Protein AF-A0A6P1MIA8-F1 (afdb_monomer)

Mean predicted aligned error: 18.11 Å

Organism: NCBI:txid2697030

pLDDT: mean 72.52, std 27.14, range [25.08, 98.75]

Sequence (421 aa):
MLFRGTVTGTGDYVGGIVGAGYTVSSTPIGVAVENCYSTAVISGGNYVGGIIGCEKKDSLASDRLLPTIKNCYWNGASISSNGSYIGGIAGYYKAVFNCYILKNNYYKSSDESLKGIGGIGKNYDSSFNAEEAFKLKPAEAFENGEVAYLLDGGQGSHSNIWTTGDKYPVFGKPSIYISEGKVKGSGTITLSDGKREDKAVYNPVGTTITVNAVPAKVEGSKEPGKTTENTLESIIVTYAKGGTEDITVSKTFKSTGNDVVTATFKTDEKPIEPEPKPEPKPSDNNPGKHHSGGGSGNGNGNGTGNGNGDGNGTGTGTGDGTGTGNGIGKGSGTQGTVDGLGDGKGTAAGTTSGGRSNEGRKEATNAEDVYASISHEEVPQSQVLVGNEAKKTSEDSLENKNSGDWKKADMKEEAMAIQRK

Foldseek 3Di:
DEAEEEAEEAEAQAEQAESEFDQDQPDQAADADALYEYQYAYEYAAQYEPGTSEYNHQDHDPDYHAAEDALYEYNYPYYYYPYQQYAHGTREYAEAEPPYHQALYEYEDPDPVHFNTSYYHPHYDPPDDRCRSYPYDYQCCFQQCVSQCSSQPNVHHGPQQWDHDNRGIDGHDDGKAKEAEAEADAWDKWKDLPPDIGRMGTGHAFGKIAMDIGGDDDDADPDPFKGKDKDWDWKKKAAPVGDIDTCRPVRIDGHHHHMYIYIYIDIDIDTDDPDDDPDPPPDDDDDDDDDDDPDADEDEDEDEDEDEYEYEYEYEYEYEYDYDYEYEYEYEYADDDDPYDYDYDYDDDDDDDDDDDDDDDDDDDDDDDDDDDDDDDDDDDDDDPDDDDDDDDDDDDDDDDDDDDDDDDDDDDDDDDDDDD

Solvent-accessible surface area (backbone atoms only — not comparable to full-atom values): 25186 Å² total; per-residue (Å²): 88,79,38,77,54,77,46,80,39,91,44,64,35,24,27,47,76,36,32,57,41,51,83,55,82,87,59,56,60,43,47,73,49,59,61,28,38,14,45,28,35,36,36,20,26,30,24,26,11,29,36,32,0,28,38,55,45,73,73,86,54,98,83,51,56,55,41,26,44,28,33,28,38,16,61,30,89,49,77,47,60,86,43,82,23,46,12,37,36,26,0,30,30,37,32,44,56,88,78,43,44,59,32,56,23,42,20,43,71,93,54,86,82,63,35,29,52,26,43,70,40,92,56,50,41,88,84,66,52,61,65,71,21,22,28,81,44,60,70,62,38,30,43,50,16,50,48,12,18,47,51,19,34,51,96,56,75,66,71,64,45,23,8,62,43,98,63,31,55,36,81,40,76,61,40,33,27,41,42,38,54,43,73,42,68,53,54,48,58,37,30,25,69,87,83,54,75,32,44,57,39,50,38,45,60,62,41,60,35,41,52,51,73,48,48,40,84,64,76,77,59,96,51,93,66,49,42,61,45,44,40,76,71,42,28,39,37,40,41,55,86,60,63,72,47,81,27,64,82,73,32,48,49,65,40,76,34,60,24,38,36,38,38,33,31,45,78,47,82,43,73,58,76,76,75,80,75,77,74,82,72,80,84,79,84,79,89,80,92,74,76,94,72,92,74,84,63,75,61,73,61,75,59,75,58,74,58,57,48,49,47,52,45,53,45,51,45,49,45,50,47,56,54,63,63,62,48,57,51,55,47,62,51,93,66,74,87,83,75,63,86,56,84,56,81,72,89,88,88,91,86,91,83,88,82,88,84,84,89,83,88,81,84,89,78,89,80,83,87,86,90,77,88,80,82,91,76,93,71,86,91,77,80,88,82,79,82,78,82,86,76,87,79,79,91,81,91,78,91,76,91,77,90,76,91,78,77,95,75,87,92,77,89,90,90,84,86,92,82,88,132

Radius of gyration: 39.3 Å; Cα contacts (8 Å, |Δi|>4): 902; chains: 1; bounding box: 64×75×136 Å

Secondary structure (DSSP, 8-state):
-EE-SEEE-SSS-EESSEEES--STT--PPPEEEEEEE--EEEESSSEESSEEEE---S--TTS---EEEEEEE--S-EEESSS-EESSEEEEEEE-TT-EEESEEE--S-TT--SBS-EEEEE-TT--HHHHEEE--HHHHHSSHHHHHHHTTTS---S-EEE-SSSEEE-SSPEEEEEEEEESSEEEEEE-SS-EESEEEEETTPEEEEEEEEPP----SSTTEEEEEEEEEEEEE-TTS-EEE-TTT-EEE--SSEEEEEEEEEEEEEPPPPPPPPPPP---S-------------------------------B-----------B---SS----S---------------------------------------------------------------------------------

Structure (mmCIF, N/CA/C/O backbone):
data_AF-A0A6P1MIA8-F1
#
_entry.id   AF-A0A6P1MIA8-F1
#
loop_
_atom_site.group_PDB
_atom_site.id
_atom_site.type_symbol
_atom_site.label_atom_id
_atom_site.label_alt_id
_atom_site.label_comp_id
_atom_site.label_asym_id
_atom_site.label_entity_id
_atom_site.label_seq_id
_atom_site.pdbx_PDB_ins_code
_atom_site.Cartn_x
_atom_site.Cartn_y
_atom_site.Cartn_z
_atom_site.occupancy
_atom_site.B_iso_or_equiv
_atom_site.auth_seq_id
_atom_site.auth_comp_id
_atom_site.auth_asym_id
_atom_site.auth_atom_id
_atom_site.pdbx_PDB_model_num
ATOM 1 N N . MET A 1 1 ? -1.543 -4.322 -16.488 1.00 80.19 1 MET A N 1
ATOM 2 C CA . MET A 1 1 ? -0.798 -5.526 -16.944 1.00 80.19 1 MET A CA 1
ATOM 3 C C . MET A 1 1 ? -0.181 -6.229 -15.744 1.00 80.19 1 MET A C 1
ATOM 5 O O . MET A 1 1 ? 0.086 -5.574 -14.745 1.00 80.19 1 MET A O 1
ATOM 9 N N . LEU A 1 2 ? 0.045 -7.537 -15.842 1.00 91.19 2 LEU A N 1
ATOM 10 C CA . LEU A 1 2 ? 0.711 -8.354 -14.826 1.00 91.19 2 LEU A CA 1
ATOM 11 C C . LEU A 1 2 ? 1.867 -9.109 -15.486 1.00 91.19 2 LEU A C 1
ATOM 13 O O . LEU A 1 2 ? 1.657 -9.695 -16.545 1.00 91.19 2 LEU A O 1
ATOM 17 N N . PHE A 1 3 ? 3.036 -9.156 -14.845 1.00 94.06 3 PHE A N 1
ATOM 18 C CA . PHE A 1 3 ? 4.109 -10.082 -15.220 1.00 94.06 3 PHE A CA 1
ATOM 19 C C . PHE A 1 3 ? 4.645 -10.873 -14.016 1.00 94.06 3 PHE A C 1
ATOM 21 O O . PHE A 1 3 ? 4.858 -10.332 -12.927 1.00 94.06 3 PHE A O 1
ATOM 28 N N . ARG A 1 4 ? 4.861 -12.177 -14.218 1.00 91.00 4 ARG A N 1
ATOM 29 C CA . ARG A 1 4 ? 5.422 -13.119 -13.237 1.00 91.00 4 ARG A CA 1
ATOM 30 C C . ARG A 1 4 ? 6.503 -13.936 -13.942 1.00 91.00 4 ARG A C 1
ATOM 32 O O . ARG A 1 4 ? 6.309 -14.316 -15.092 1.00 91.00 4 ARG A O 1
ATOM 39 N N . GLY A 1 5 ? 7.610 -14.222 -13.261 1.00 92.69 5 GLY A N 1
ATOM 40 C CA . GLY A 1 5 ? 8.715 -15.011 -13.813 1.00 92.69 5 GLY A CA 1
ATOM 41 C C . GLY A 1 5 ? 10.062 -14.318 -13.650 1.00 92.69 5 GLY A C 1
ATOM 42 O O . GLY A 1 5 ? 10.305 -13.656 -12.642 1.00 92.69 5 GLY A O 1
ATOM 43 N N . THR A 1 6 ? 10.928 -14.462 -14.648 1.00 96.81 6 THR A N 1
ATOM 44 C CA . THR A 1 6 ? 12.265 -13.862 -14.661 1.00 96.81 6 THR A CA 1
ATOM 45 C C . THR A 1 6 ? 12.411 -12.956 -15.875 1.00 96.81 6 THR A C 1
ATOM 47 O O . THR A 1 6 ? 12.030 -13.339 -16.979 1.00 96.81 6 THR A O 1
ATOM 50 N N . VAL A 1 7 ? 12.975 -11.766 -15.674 1.00 97.31 7 VAL A N 1
ATOM 51 C CA . VAL A 1 7 ? 13.394 -10.864 -16.752 1.00 97.31 7 VAL A CA 1
ATOM 52 C C . VAL A 1 7 ? 14.911 -10.732 -16.698 1.00 97.31 7 VAL A C 1
ATOM 54 O O . VAL A 1 7 ? 15.463 -10.264 -15.702 1.00 97.31 7 VAL A O 1
ATOM 57 N N . THR A 1 8 ? 15.586 -11.133 -17.772 1.00 95.44 8 THR A N 1
ATOM 58 C CA . THR A 1 8 ? 17.044 -11.028 -17.898 1.00 95.44 8 THR A CA 1
ATOM 59 C C . THR A 1 8 ? 17.385 -10.253 -19.157 1.00 95.44 8 THR A C 1
ATOM 61 O O . THR A 1 8 ? 17.075 -10.690 -20.263 1.00 95.44 8 THR A O 1
ATOM 64 N N . GLY A 1 9 ? 18.034 -9.105 -18.983 1.00 92.94 9 GLY A N 1
ATOM 65 C CA . GLY A 1 9 ? 18.672 -8.362 -20.063 1.00 92.94 9 GLY A CA 1
ATOM 66 C C . GLY A 1 9 ? 20.186 -8.379 -19.890 1.00 92.94 9 GLY A C 1
ATOM 67 O O . GLY A 1 9 ? 20.693 -8.201 -18.789 1.00 92.94 9 GLY A O 1
ATOM 68 N N . THR A 1 10 ? 20.928 -8.581 -20.975 1.00 91.12 10 THR A N 1
ATOM 69 C CA . THR A 1 10 ? 22.399 -8.477 -20.959 1.00 91.12 10 THR A CA 1
ATOM 70 C C . THR A 1 10 ? 22.887 -7.032 -21.074 1.00 91.12 10 THR A C 1
ATOM 72 O O . THR A 1 10 ? 24.040 -6.745 -20.760 1.00 91.12 10 THR A O 1
ATOM 75 N N . GLY A 1 11 ? 22.016 -6.125 -21.523 1.00 92.31 11 GLY A N 1
ATOM 76 C CA . GLY A 1 11 ? 22.292 -4.704 -21.687 1.00 92.31 11 GLY A CA 1
ATOM 77 C C . GLY A 1 11 ? 21.474 -3.820 -20.750 1.00 92.31 11 GLY A C 1
ATOM 78 O O . GLY A 1 11 ? 20.902 -4.265 -19.756 1.00 92.31 11 GLY A O 1
ATOM 79 N N . ASP A 1 12 ? 21.434 -2.542 -21.097 1.00 94.69 12 ASP A N 1
ATOM 80 C CA . ASP A 1 12 ? 20.707 -1.513 -20.363 1.00 94.69 12 ASP A CA 1
ATOM 81 C C . ASP A 1 12 ? 19.186 -1.577 -20.590 1.00 94.69 12 ASP A C 1
ATOM 83 O O . ASP A 1 12 ? 18.716 -2.177 -21.557 1.00 94.69 12 ASP A O 1
ATOM 87 N N . TYR A 1 13 ? 18.431 -0.857 -19.753 1.00 94.56 13 TYR A N 1
ATOM 88 C CA . TYR A 1 13 ? 16.989 -0.612 -19.908 1.00 94.56 13 TYR A CA 1
ATOM 89 C C . TYR A 1 13 ? 16.124 -1.852 -19.684 1.00 94.56 13 TYR A C 1
ATOM 91 O O . TYR A 1 13 ? 15.354 -2.278 -20.549 1.00 94.56 13 TYR A O 1
ATOM 99 N N . VAL A 1 14 ? 16.235 -2.430 -18.491 1.00 96.94 14 VAL A N 1
ATOM 100 C CA . VAL A 1 14 ? 15.477 -3.626 -18.117 1.00 96.94 14 VAL A CA 1
ATOM 101 C C . VAL A 1 14 ? 14.373 -3.246 -17.141 1.00 96.94 14 VAL A C 1
ATOM 103 O O . VAL A 1 14 ? 14.636 -2.700 -16.073 1.00 96.94 14 VAL A O 1
ATOM 106 N N . GLY A 1 15 ? 13.127 -3.547 -17.495 1.00 97.00 15 GLY A N 1
ATOM 107 C CA . GLY A 1 15 ? 11.977 -3.337 -16.626 1.00 97.00 15 GLY A CA 1
ATOM 108 C C . GLY A 1 15 ? 11.093 -4.567 -16.568 1.00 97.00 15 GLY A C 1
ATOM 109 O O . GLY A 1 15 ? 10.954 -5.276 -17.562 1.00 97.00 15 GLY A O 1
ATOM 110 N N . GLY A 1 16 ? 10.473 -4.809 -15.414 1.00 97.31 16 GLY A N 1
ATOM 111 C CA . GLY A 1 16 ? 9.566 -5.947 -15.243 1.00 97.31 16 GLY A CA 1
ATOM 112 C C . GLY A 1 16 ? 8.325 -5.905 -16.143 1.00 97.31 16 GLY A C 1
ATOM 113 O O . GLY A 1 16 ? 7.737 -6.949 -16.397 1.00 97.31 16 GLY A O 1
ATOM 114 N N . ILE A 1 17 ? 7.930 -4.716 -16.617 1.00 96.94 17 ILE A N 1
ATOM 115 C CA . ILE A 1 17 ? 6.811 -4.511 -17.551 1.00 96.94 17 ILE A CA 1
ATOM 116 C C . ILE A 1 17 ? 7.281 -3.783 -18.815 1.00 96.94 17 ILE A C 1
ATOM 118 O O . ILE A 1 17 ? 6.943 -4.192 -19.922 1.00 96.94 17 ILE A O 1
ATOM 122 N N . VAL A 1 18 ? 8.062 -2.708 -18.665 1.00 95.19 18 VAL A N 1
ATOM 123 C CA . VAL A 1 18 ? 8.555 -1.888 -19.783 1.00 95.19 18 VAL A CA 1
ATOM 124 C C . VAL A 1 18 ? 10.070 -1.723 -19.684 1.00 95.19 18 VAL A C 1
ATOM 126 O O . VAL A 1 18 ? 10.563 -1.180 -18.704 1.00 95.19 18 VAL A O 1
ATOM 129 N N . GLY A 1 19 ? 10.825 -2.125 -20.710 1.00 93.62 19 GLY A N 1
ATOM 130 C CA . GLY A 1 19 ? 12.283 -1.935 -20.737 1.00 93.62 19 GLY A CA 1
ATOM 131 C C . GLY A 1 19 ? 12.688 -0.456 -20.730 1.00 93.62 19 GLY A C 1
ATOM 132 O O . GLY A 1 19 ? 13.268 0.046 -19.769 1.00 93.62 19 GLY A O 1
ATOM 133 N N . ALA A 1 20 ? 12.304 0.278 -21.771 1.00 88.81 20 ALA A N 1
ATOM 134 C CA . ALA A 1 20 ? 12.449 1.727 -21.829 1.00 88.81 20 ALA A CA 1
ATOM 135 C C . ALA A 1 20 ? 11.240 2.380 -22.491 1.00 88.81 20 ALA A C 1
ATOM 137 O O . ALA A 1 20 ? 10.577 1.787 -23.342 1.00 88.81 20 ALA A O 1
ATOM 138 N N . GLY A 1 21 ? 11.010 3.635 -22.121 1.00 80.06 21 GLY A N 1
ATOM 139 C CA . GLY A 1 21 ? 10.284 4.572 -22.951 1.00 80.06 21 GLY A CA 1
ATOM 140 C C . GLY A 1 21 ? 11.072 5.014 -24.168 1.00 80.06 21 GLY A C 1
ATOM 141 O O . GLY A 1 21 ? 12.052 4.390 -24.582 1.00 80.06 21 GLY A O 1
ATOM 142 N N . TYR A 1 22 ? 10.624 6.104 -24.774 1.00 73.81 22 TYR A N 1
ATOM 143 C CA . TYR A 1 22 ? 11.246 6.582 -25.994 1.00 73.81 22 TYR A CA 1
ATOM 144 C C . TYR A 1 22 ? 12.661 7.088 -25.709 1.00 73.81 22 TYR A C 1
ATOM 146 O O . TYR A 1 22 ? 12.906 7.915 -24.832 1.00 73.81 22 TYR A O 1
ATOM 154 N N . THR A 1 23 ? 13.618 6.582 -26.481 1.00 65.25 23 THR A N 1
ATOM 155 C CA . THR A 1 23 ? 15.038 6.931 -26.352 1.00 65.25 23 THR A CA 1
ATOM 156 C C . THR A 1 23 ? 15.446 8.114 -27.231 1.00 65.25 23 THR A C 1
ATOM 158 O O . THR A 1 23 ? 16.586 8.569 -27.144 1.00 65.25 23 THR A O 1
ATOM 161 N N . VAL A 1 24 ? 14.519 8.636 -28.045 1.00 63.38 24 VAL A N 1
ATOM 162 C CA . VAL A 1 24 ? 14.724 9.759 -28.971 1.00 63.38 24 VAL A CA 1
ATOM 163 C C . VAL A 1 24 ? 13.907 10.989 -28.554 1.00 63.38 24 VAL A C 1
ATOM 165 O O . VAL A 1 24 ? 12.696 10.914 -28.335 1.00 63.38 24 VAL A O 1
ATOM 168 N N . SER A 1 25 ? 14.571 12.145 -28.479 1.00 60.72 25 SER A N 1
ATOM 169 C CA . SER A 1 25 ? 14.022 13.414 -27.968 1.00 60.72 25 SER A CA 1
ATOM 170 C C . SER A 1 25 ? 12.975 14.078 -28.872 1.00 60.72 25 SER A C 1
ATOM 172 O O . SER A 1 25 ? 12.287 14.997 -28.435 1.00 60.72 25 SER A O 1
ATOM 174 N N . SER A 1 26 ? 12.835 13.627 -30.122 1.00 59.78 26 SER A N 1
ATOM 175 C CA . SER A 1 26 ? 11.882 14.168 -31.102 1.00 59.78 26 SER A CA 1
ATOM 176 C C . SER A 1 26 ? 10.481 13.561 -31.003 1.00 59.78 26 SER A C 1
ATOM 178 O O . SER A 1 26 ? 9.565 14.015 -31.692 1.00 59.78 26 SER A O 1
ATOM 180 N N . THR A 1 27 ? 10.292 12.532 -30.168 1.00 59.19 27 THR A N 1
ATOM 181 C CA . THR A 1 27 ? 8.993 11.867 -30.048 1.00 59.19 27 THR A CA 1
ATOM 182 C C . THR A 1 27 ? 8.108 12.551 -29.010 1.00 59.19 27 THR A C 1
ATOM 184 O O . THR A 1 27 ? 8.520 12.843 -27.885 1.00 59.19 27 THR A O 1
ATOM 187 N N . PRO A 1 28 ? 6.851 12.821 -29.365 1.00 55.75 28 PRO A N 1
ATOM 188 C CA . PRO A 1 28 ? 5.983 13.620 -28.521 1.00 55.75 28 PRO A CA 1
ATOM 189 C C . PRO A 1 28 ? 5.318 12.819 -27.389 1.00 55.75 28 PRO A C 1
ATOM 191 O O . PRO A 1 28 ? 4.746 13.418 -26.484 1.00 55.75 28 PRO A O 1
ATOM 194 N N . ILE A 1 29 ? 5.402 11.487 -27.402 1.00 65.44 29 ILE A N 1
ATOM 195 C CA . ILE A 1 29 ? 4.647 10.585 -26.518 1.00 65.44 29 ILE A CA 1
ATOM 196 C C . ILE A 1 29 ? 5.554 10.071 -25.392 1.00 65.44 29 ILE A C 1
ATOM 198 O O . ILE A 1 29 ? 6.645 9.584 -25.654 1.00 65.44 29 ILE A O 1
ATOM 202 N N . GLY A 1 30 ? 5.118 10.202 -24.139 1.00 73.25 30 GLY A N 1
ATOM 203 C CA . GLY A 1 30 ? 5.711 9.522 -22.984 1.00 73.25 30 GLY A CA 1
ATOM 204 C C . GLY A 1 30 ? 5.122 8.128 -22.758 1.00 73.25 30 GLY A C 1
ATOM 205 O O . GLY A 1 30 ? 4.060 7.805 -23.292 1.00 73.25 30 GLY A O 1
ATOM 206 N N . VAL A 1 31 ? 5.786 7.296 -21.951 1.00 83.75 31 VAL A N 1
ATOM 207 C CA . VAL A 1 31 ? 5.221 5.998 -21.542 1.00 83.75 31 VAL A CA 1
ATOM 208 C C . VAL A 1 31 ? 4.153 6.185 -20.472 1.00 83.75 31 VAL A C 1
ATOM 210 O O . VAL A 1 31 ? 4.385 6.869 -19.479 1.00 83.75 31 VAL A O 1
ATOM 213 N N . ALA A 1 32 ? 3.012 5.517 -20.639 1.00 89.50 32 ALA A N 1
ATOM 214 C CA . ALA A 1 32 ? 2.008 5.363 -19.594 1.00 89.50 32 ALA A CA 1
ATOM 215 C C . ALA A 1 32 ? 1.976 3.907 -19.105 1.00 89.50 32 ALA A C 1
ATOM 217 O O . ALA A 1 32 ? 1.647 2.995 -19.863 1.00 89.50 32 ALA A O 1
ATOM 218 N N . VAL A 1 33 ? 2.307 3.698 -17.831 1.00 94.00 33 VAL A N 1
ATOM 219 C CA . VAL A 1 33 ? 2.147 2.431 -17.113 1.00 94.00 33 VAL A CA 1
ATOM 220 C C . VAL A 1 33 ? 1.201 2.671 -15.944 1.00 94.00 33 VAL A C 1
ATOM 222 O O . VAL A 1 33 ? 1.540 3.340 -14.970 1.00 94.00 33 VAL A O 1
ATOM 225 N N . GLU A 1 34 ? -0.014 2.149 -16.051 1.00 96.19 34 GLU A N 1
ATOM 226 C CA . GLU A 1 34 ? -1.057 2.358 -15.050 1.00 96.19 34 GLU A CA 1
ATOM 227 C C . GLU A 1 34 ? -1.652 1.030 -14.620 1.00 96.19 34 GLU A C 1
ATOM 229 O O . GLU A 1 34 ? -1.878 0.159 -15.463 1.00 96.19 34 GLU A O 1
ATOM 234 N N . ASN A 1 35 ? -1.940 0.888 -13.326 1.00 97.25 35 ASN A N 1
ATOM 235 C CA . ASN A 1 35 ? -2.579 -0.308 -12.778 1.00 97.25 35 ASN A CA 1
ATOM 236 C C . ASN A 1 35 ? -1.844 -1.583 -13.232 1.00 97.25 35 ASN A C 1
ATOM 238 O O . ASN A 1 35 ? -2.410 -2.472 -13.877 1.00 97.25 35 ASN A O 1
ATOM 242 N N . CYS A 1 36 ? -0.531 -1.617 -13.004 1.00 97.62 36 CYS A N 1
ATOM 243 C CA . CYS A 1 36 ? 0.328 -2.719 -13.419 1.00 97.62 36 CYS A CA 1
ATOM 244 C C . CYS A 1 36 ? 1.139 -3.252 -12.251 1.00 97.62 36 CYS A C 1
ATOM 246 O O . CYS A 1 36 ? 1.505 -2.510 -11.347 1.00 97.62 36 CYS A O 1
ATOM 248 N N . TYR A 1 37 ? 1.488 -4.531 -12.293 1.00 98.00 37 TYR A N 1
ATOM 249 C CA . TYR A 1 37 ? 2.412 -5.064 -11.309 1.00 98.00 37 TYR A CA 1
ATOM 250 C C . TYR A 1 37 ? 3.313 -6.150 -11.856 1.00 98.00 37 TYR A C 1
ATOM 252 O O . TYR A 1 37 ? 2.960 -6.876 -12.787 1.00 98.00 37 TYR A O 1
ATOM 260 N N . SER A 1 38 ? 4.486 -6.254 -11.244 1.00 97.56 38 SER A N 1
ATOM 261 C CA . SER A 1 38 ? 5.465 -7.288 -11.536 1.00 97.56 38 SER A CA 1
ATOM 262 C C . SER A 1 38 ? 5.869 -7.990 -10.247 1.00 97.56 38 SER A C 1
ATOM 264 O O . SER A 1 38 ? 6.174 -7.355 -9.237 1.00 97.56 38 SER A O 1
ATOM 266 N N . THR A 1 39 ? 5.895 -9.317 -10.277 1.00 95.44 39 THR A N 1
ATOM 267 C CA . THR A 1 39 ? 6.503 -10.131 -9.212 1.00 95.44 39 THR A CA 1
ATOM 268 C C . THR A 1 39 ? 7.793 -10.786 -9.692 1.00 95.44 39 THR A C 1
ATOM 270 O O . THR A 1 39 ? 8.208 -11.807 -9.145 1.00 95.44 39 THR A O 1
ATOM 273 N N . ALA A 1 40 ? 8.383 -10.275 -10.772 1.00 96.31 40 ALA A N 1
ATOM 274 C CA . ALA A 1 40 ? 9.510 -10.929 -11.405 1.00 96.31 40 ALA A CA 1
ATOM 275 C C . ALA A 1 40 ? 10.816 -10.757 -10.636 1.00 96.31 40 ALA A C 1
ATOM 277 O O . ALA A 1 40 ? 11.050 -9.725 -10.003 1.00 96.31 40 ALA A O 1
ATOM 278 N N . VAL A 1 41 ? 11.678 -11.763 -10.770 1.00 96.75 41 VAL A N 1
ATOM 279 C CA . VAL A 1 41 ? 13.116 -11.628 -10.529 1.00 96.75 41 VAL A CA 1
ATOM 280 C C . VAL A 1 41 ? 13.724 -10.931 -11.739 1.00 96.75 41 VAL A C 1
ATOM 282 O O . VAL A 1 41 ? 13.498 -11.361 -12.871 1.00 96.75 41 VAL A O 1
ATOM 285 N N . ILE A 1 42 ? 14.454 -9.842 -11.522 1.00 97.94 42 ILE A N 1
ATOM 286 C CA . ILE A 1 42 ? 14.908 -8.967 -12.607 1.00 97.94 42 ILE A CA 1
ATOM 287 C C . ILE A 1 42 ? 16.429 -8.833 -12.559 1.00 97.94 42 ILE A C 1
ATOM 289 O O . ILE A 1 42 ? 17.000 -8.588 -11.503 1.00 97.94 42 ILE A O 1
ATOM 293 N N . SER A 1 43 ? 17.081 -8.969 -13.713 1.00 97.25 43 SER A N 1
ATOM 294 C CA . SER A 1 43 ? 18.525 -8.765 -13.873 1.00 97.25 43 SER A CA 1
ATOM 295 C C . SER A 1 43 ? 18.829 -7.979 -15.149 1.00 97.25 43 SER A C 1
ATOM 297 O O . SER A 1 43 ? 18.221 -8.236 -16.191 1.00 97.25 43 SER A O 1
ATOM 299 N N . GLY A 1 44 ? 19.747 -7.012 -15.074 1.00 97.31 44 GLY A N 1
ATOM 300 C CA . GLY A 1 44 ? 20.097 -6.141 -16.201 1.00 97.31 44 GLY A CA 1
ATOM 301 C C . GLY A 1 44 ? 21.490 -5.512 -16.112 1.00 97.31 44 GLY A C 1
ATOM 302 O O . GLY A 1 44 ? 22.186 -5.661 -15.112 1.00 97.31 44 GLY A O 1
ATOM 303 N N . GLY A 1 45 ? 21.892 -4.791 -17.161 1.00 97.25 45 GLY A N 1
ATOM 304 C CA . GLY A 1 45 ? 23.137 -4.018 -17.217 1.00 97.25 45 GLY A CA 1
ATOM 305 C C . GLY A 1 45 ? 23.078 -2.768 -16.339 1.00 97.25 45 GLY A C 1
ATOM 306 O O . GLY A 1 45 ? 23.597 -2.779 -15.231 1.00 97.25 45 GLY A O 1
ATOM 307 N N . ASN A 1 46 ? 22.450 -1.698 -16.828 1.00 95.19 46 ASN A N 1
ATOM 308 C CA . ASN A 1 46 ? 22.157 -0.460 -16.099 1.00 95.19 46 ASN A CA 1
ATOM 309 C C . ASN A 1 46 ? 20.721 0.012 -16.406 1.00 95.19 46 ASN A C 1
ATOM 311 O O . ASN A 1 46 ? 20.098 -0.450 -17.363 1.00 95.19 46 ASN A O 1
ATOM 315 N N . TYR A 1 47 ? 20.191 0.957 -15.625 1.00 96.69 47 TYR A N 1
ATOM 316 C CA . TYR A 1 47 ? 18.815 1.454 -15.768 1.00 96.69 47 TYR A CA 1
ATOM 317 C C . TY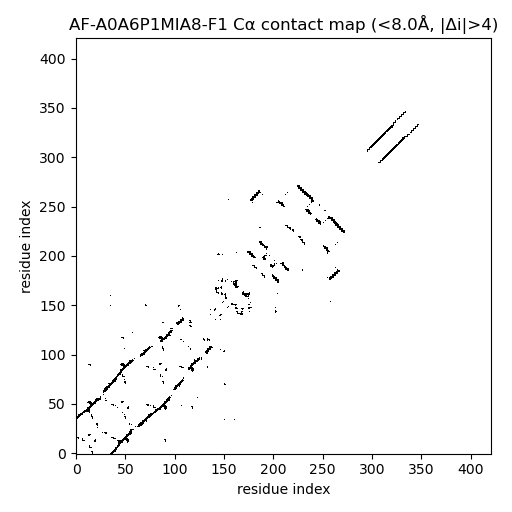R A 1 47 ? 17.779 0.329 -15.620 1.00 96.69 47 TYR A C 1
ATOM 319 O O . TYR A 1 47 ? 17.042 -0.002 -16.554 1.00 96.69 47 TYR A O 1
ATOM 327 N N . VAL A 1 48 ? 17.771 -0.289 -14.438 1.00 98.06 48 VAL A N 1
ATOM 328 C CA . VAL A 1 48 ? 16.975 -1.482 -14.133 1.00 98.06 48 VAL A CA 1
ATOM 329 C C . VAL A 1 48 ? 15.876 -1.146 -13.131 1.00 98.06 48 VAL A C 1
ATOM 331 O O . VAL A 1 48 ? 16.155 -0.599 -12.065 1.00 98.06 48 VAL A O 1
ATOM 334 N N . GLY A 1 49 ? 14.623 -1.458 -13.468 1.00 97.88 49 GLY A N 1
ATOM 335 C CA . GLY A 1 49 ? 13.466 -1.135 -12.636 1.00 97.88 49 GLY A CA 1
ATOM 336 C C . GLY A 1 49 ? 12.482 -2.284 -12.454 1.00 97.88 49 GLY A C 1
ATOM 337 O O . GLY A 1 49 ? 12.260 -3.084 -13.361 1.00 97.88 49 GLY A O 1
ATOM 338 N N . GLY A 1 50 ? 11.825 -2.342 -11.295 1.00 98.12 50 GLY A N 1
ATOM 339 C CA . GLY A 1 50 ? 10.789 -3.348 -11.029 1.00 98.12 50 GLY A CA 1
ATOM 340 C C . GLY A 1 50 ? 9.612 -3.307 -12.013 1.00 98.12 50 GLY A C 1
ATOM 341 O O . GLY A 1 50 ? 9.023 -4.341 -12.330 1.00 98.12 50 GLY A O 1
ATOM 342 N N . ILE A 1 51 ? 9.302 -2.118 -12.543 1.00 98.25 51 ILE A N 1
ATOM 343 C CA . ILE A 1 51 ? 8.222 -1.877 -13.506 1.00 98.25 51 ILE A CA 1
ATOM 344 C C . ILE A 1 51 ? 8.773 -1.328 -14.819 1.00 98.25 51 ILE A C 1
ATOM 346 O O . ILE A 1 51 ? 8.527 -1.922 -15.870 1.00 98.25 51 ILE A O 1
ATOM 350 N N . ILE A 1 52 ? 9.530 -0.229 -14.760 1.00 96.75 52 ILE A N 1
ATOM 351 C CA . ILE A 1 52 ? 10.111 0.431 -15.934 1.00 96.75 52 ILE A CA 1
ATOM 352 C C . ILE A 1 52 ? 11.629 0.563 -15.804 1.00 96.75 52 ILE A C 1
ATOM 354 O O . ILE A 1 52 ? 12.116 1.061 -14.794 1.00 96.75 52 ILE A O 1
ATOM 358 N N . GLY A 1 53 ? 12.397 0.171 -16.819 1.00 96.31 53 GLY A N 1
ATOM 359 C CA . GLY A 1 53 ? 13.851 0.360 -16.792 1.00 96.31 53 GLY A CA 1
ATOM 360 C C . GLY A 1 53 ? 14.234 1.834 -16.915 1.00 96.31 53 GLY A C 1
ATOM 361 O O . GLY A 1 53 ? 14.897 2.387 -16.038 1.00 96.31 53 GLY A O 1
ATOM 362 N N . CYS A 1 54 ? 13.777 2.523 -17.965 1.00 91.88 54 CYS A N 1
ATOM 363 C CA . CYS A 1 54 ? 14.135 3.928 -18.168 1.00 91.88 54 CYS A CA 1
ATOM 364 C C . CYS A 1 54 ? 13.094 4.768 -18.911 1.00 91.88 54 CYS A C 1
ATOM 366 O O . CYS A 1 54 ? 12.444 4.286 -19.829 1.00 91.88 54 CYS A O 1
ATOM 368 N N . GLU A 1 55 ? 13.028 6.058 -18.587 1.00 87.88 55 GLU A N 1
ATOM 369 C CA . GLU A 1 55 ? 12.439 7.104 -19.425 1.00 87.88 55 GLU A CA 1
ATOM 370 C C . GLU A 1 55 ? 13.521 8.141 -19.765 1.00 87.88 55 GLU A C 1
ATOM 372 O O . GLU A 1 55 ? 14.093 8.785 -18.881 1.00 87.88 55 GLU A O 1
ATOM 377 N N . LYS A 1 56 ? 13.848 8.282 -21.054 1.00 82.12 56 LYS A N 1
ATOM 378 C CA . LYS A 1 56 ? 14.954 9.132 -21.525 1.00 82.12 56 LYS A CA 1
ATOM 379 C C . LYS A 1 56 ? 14.516 10.495 -22.038 1.00 82.12 56 LYS A C 1
ATOM 381 O O . LYS A 1 56 ? 15.378 11.278 -22.439 1.00 82.12 56 LYS A O 1
ATOM 386 N N . LYS A 1 57 ? 13.224 10.803 -22.017 1.00 76.88 57 LYS A N 1
ATOM 387 C CA . LYS A 1 57 ? 12.728 12.119 -22.404 1.00 76.88 57 LYS A CA 1
ATOM 388 C C . LYS A 1 57 ? 13.284 13.210 -21.483 1.00 76.88 57 LYS A C 1
ATOM 390 O O . LYS A 1 57 ? 13.178 13.109 -20.263 1.00 76.88 57 LYS A O 1
ATOM 395 N N . ASP A 1 58 ? 13.874 14.247 -22.077 1.00 78.06 58 ASP A N 1
ATOM 396 C CA . ASP A 1 58 ? 14.433 15.426 -21.395 1.00 78.06 58 ASP A CA 1
ATOM 397 C C . ASP A 1 58 ? 13.807 16.759 -21.823 1.00 78.06 58 ASP A C 1
ATOM 399 O O . ASP A 1 58 ? 14.263 17.817 -21.382 1.00 78.06 58 ASP A O 1
ATOM 403 N N . SER A 1 59 ? 12.754 16.713 -22.643 1.00 73.69 59 SER A N 1
ATOM 404 C CA . SER A 1 59 ? 12.034 17.876 -23.157 1.00 73.69 59 SER A CA 1
ATOM 405 C C . SER A 1 59 ? 10.516 17.708 -23.034 1.00 73.69 59 SER A C 1
ATOM 407 O O . SER A 1 59 ? 9.973 16.603 -23.126 1.00 73.69 59 SER A O 1
ATOM 409 N N . LEU A 1 60 ? 9.812 18.824 -22.834 1.00 66.94 60 LEU A N 1
ATOM 410 C CA . LEU A 1 60 ? 8.353 18.889 -22.886 1.00 66.94 60 LEU A CA 1
ATOM 411 C C . LEU A 1 60 ? 7.915 19.226 -24.314 1.00 66.94 60 LEU A C 1
ATOM 413 O O . LEU A 1 60 ? 8.232 20.300 -24.817 1.00 66.94 60 LEU A O 1
ATOM 417 N N . ALA A 1 61 ? 7.164 18.333 -24.957 1.00 59.38 61 ALA A N 1
ATOM 418 C CA . ALA A 1 61 ? 6.356 18.705 -26.117 1.00 59.38 61 ALA A CA 1
ATOM 419 C C . ALA A 1 61 ? 5.022 19.244 -25.584 1.00 59.38 61 ALA A C 1
ATOM 421 O O . ALA A 1 61 ? 4.398 18.595 -24.745 1.00 59.38 61 ALA A O 1
ATOM 422 N N . SER A 1 62 ? 4.608 20.433 -26.021 1.00 56.88 62 SER A N 1
ATOM 423 C CA . SER A 1 62 ? 3.480 21.188 -25.453 1.00 56.88 62 SER A CA 1
ATOM 424 C C . SER A 1 62 ? 2.095 20.577 -25.712 1.00 56.88 62 SER A C 1
ATOM 426 O O . SER A 1 62 ? 1.097 21.150 -25.287 1.00 56.88 62 SER A O 1
ATOM 428 N N . ASP A 1 63 ? 2.011 19.442 -26.406 1.00 52.09 63 ASP A N 1
ATOM 429 C CA . ASP A 1 63 ? 0.777 18.953 -27.017 1.00 52.09 63 ASP A CA 1
ATOM 430 C C . ASP A 1 63 ? 0.471 17.451 -26.832 1.00 52.09 63 ASP A C 1
ATOM 432 O O . ASP A 1 63 ? -0.525 16.991 -27.391 1.00 52.09 63 ASP A O 1
ATOM 436 N N . ARG A 1 64 ? 1.260 16.638 -26.099 1.00 60.78 64 ARG A N 1
ATOM 437 C CA . ARG A 1 64 ? 1.112 15.157 -26.156 1.00 60.78 64 ARG A CA 1
ATOM 438 C C . ARG A 1 64 ? 1.364 14.386 -24.845 1.00 60.78 64 ARG A C 1
ATOM 440 O O . ARG A 1 64 ? 1.919 14.916 -23.888 1.00 60.78 64 ARG A O 1
ATOM 447 N N . LEU A 1 65 ? 0.882 13.127 -24.834 1.00 63.72 65 LEU A N 1
ATOM 448 C CA . LEU A 1 65 ? 0.824 12.169 -23.711 1.00 63.72 65 LEU A CA 1
ATOM 449 C C . LEU A 1 65 ? 2.050 12.237 -22.789 1.00 63.72 65 LEU A C 1
ATOM 451 O O . LEU A 1 65 ? 3.190 12.077 -23.229 1.00 63.72 65 LEU A O 1
ATOM 455 N N . LEU A 1 66 ? 1.788 12.448 -21.502 1.00 74.25 66 LEU A N 1
ATOM 456 C CA . LEU A 1 66 ? 2.796 12.694 -20.476 1.00 74.25 66 LEU A CA 1
ATOM 457 C C . LEU A 1 66 ? 3.245 11.375 -19.836 1.00 74.25 66 LEU A C 1
ATOM 459 O O . LEU A 1 66 ? 2.387 10.523 -19.574 1.00 74.25 66 LEU A O 1
ATOM 463 N N . PRO A 1 67 ? 4.552 11.197 -19.551 1.00 82.31 67 PRO A N 1
ATOM 464 C CA . PRO A 1 67 ? 5.025 10.055 -18.789 1.00 82.31 67 PRO A CA 1
ATOM 465 C C . PRO A 1 67 ? 4.210 9.863 -17.515 1.00 82.31 67 PRO A C 1
ATOM 467 O O . PRO A 1 67 ? 4.052 10.773 -16.694 1.00 82.31 67 PRO A O 1
ATOM 470 N N . THR A 1 68 ? 3.654 8.666 -17.396 1.00 90.50 68 THR A N 1
ATOM 471 C CA . THR A 1 68 ? 2.778 8.278 -16.305 1.00 90.50 68 THR A CA 1
ATOM 472 C C . THR A 1 68 ? 3.223 6.927 -15.785 1.00 90.50 68 THR A C 1
ATOM 474 O O . THR A 1 68 ? 3.285 5.954 -16.529 1.00 90.50 68 THR A O 1
ATOM 477 N N . ILE A 1 69 ? 3.498 6.863 -14.490 1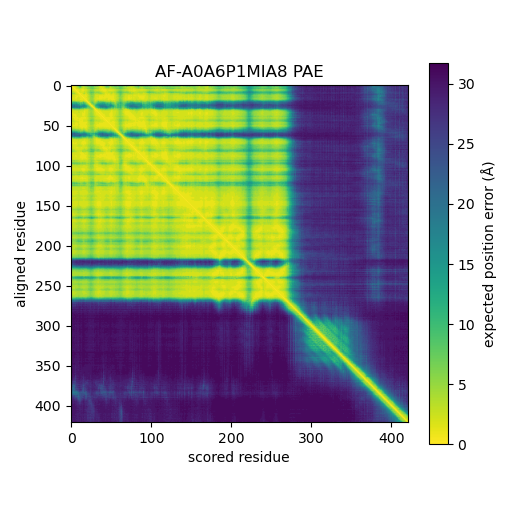.00 94.81 69 ILE A N 1
ATOM 478 C CA . ILE A 1 69 ? 3.609 5.612 -13.755 1.00 94.81 69 ILE A CA 1
ATOM 479 C C . ILE A 1 69 ? 2.785 5.757 -12.488 1.00 94.81 69 ILE A C 1
ATOM 481 O O . ILE A 1 69 ? 3.126 6.518 -11.574 1.00 94.81 69 ILE A O 1
ATOM 485 N N . LYS A 1 70 ? 1.632 5.094 -12.468 1.00 96.62 70 LYS A N 1
ATOM 486 C CA . LYS A 1 70 ? 0.720 5.222 -11.338 1.00 96.62 70 LYS A CA 1
ATOM 487 C C . LYS A 1 70 ? 0.021 3.932 -10.999 1.00 96.62 70 LYS A C 1
ATOM 489 O O . LYS A 1 70 ? -0.285 3.130 -11.884 1.00 96.62 70 LYS A O 1
ATOM 494 N N . ASN A 1 71 ? -0.280 3.778 -9.716 1.00 97.88 71 ASN A N 1
ATOM 495 C CA . ASN A 1 71 ? -0.951 2.597 -9.191 1.00 97.88 71 ASN A CA 1
ATOM 496 C C . ASN A 1 71 ? -0.210 1.327 -9.627 1.00 97.88 71 ASN A C 1
ATOM 498 O O . ASN A 1 71 ? -0.825 0.378 -10.109 1.00 97.88 71 ASN A O 1
ATOM 502 N N . CYS A 1 72 ? 1.122 1.348 -9.573 1.00 98.44 72 CYS A N 1
ATOM 503 C CA . CYS A 1 72 ? 1.937 0.207 -9.949 1.00 98.44 72 CYS A CA 1
ATOM 504 C C . CYS A 1 72 ? 2.684 -0.348 -8.750 1.00 98.44 72 CYS A C 1
ATOM 506 O O . CYS A 1 72 ? 3.022 0.388 -7.823 1.00 98.44 72 CYS A O 1
ATOM 508 N N . TYR A 1 73 ? 2.994 -1.640 -8.771 1.00 98.62 73 TYR A N 1
ATOM 509 C CA . TYR A 1 73 ? 3.842 -2.189 -7.726 1.00 98.62 73 TYR A CA 1
ATOM 510 C C . TYR A 1 73 ? 4.797 -3.274 -8.205 1.00 98.62 73 TYR A C 1
ATOM 512 O O . TYR A 1 73 ? 4.504 -4.018 -9.142 1.00 98.62 73 TYR A O 1
ATOM 520 N N . TRP A 1 74 ? 5.929 -3.389 -7.516 1.00 98.38 74 TRP A N 1
ATOM 521 C CA . TRP A 1 74 ? 6.847 -4.513 -7.667 1.00 98.38 74 TRP A CA 1
ATOM 522 C C . TRP A 1 74 ? 7.003 -5.273 -6.349 1.00 98.38 74 TRP A C 1
ATOM 524 O O . TRP A 1 74 ? 7.285 -4.692 -5.304 1.00 98.38 74 TRP A O 1
ATOM 534 N N . ASN A 1 75 ? 6.814 -6.589 -6.405 1.00 95.81 75 ASN A N 1
ATOM 535 C CA . ASN A 1 75 ? 6.976 -7.497 -5.264 1.00 95.81 75 ASN A CA 1
ATOM 536 C C . ASN A 1 75 ? 7.772 -8.748 -5.675 1.00 95.81 75 ASN A C 1
ATOM 538 O O . ASN A 1 75 ? 7.417 -9.877 -5.334 1.00 95.81 75 ASN A O 1
ATOM 542 N N . GLY A 1 76 ? 8.804 -8.561 -6.498 1.00 94.75 76 GLY A N 1
ATOM 543 C CA . GLY A 1 76 ? 9.727 -9.632 -6.862 1.00 94.75 76 GLY A CA 1
ATOM 544 C C . GLY A 1 76 ? 10.648 -10.031 -5.710 1.00 94.75 76 GLY A C 1
ATOM 545 O O . GLY A 1 76 ? 10.707 -9.366 -4.674 1.00 94.75 76 GLY A O 1
ATOM 546 N N . ALA A 1 77 ? 11.359 -11.146 -5.882 1.00 93.50 77 ALA A N 1
ATOM 547 C CA . ALA A 1 77 ? 12.330 -11.605 -4.889 1.00 93.50 77 ALA A CA 1
ATOM 548 C C . ALA A 1 77 ? 13.639 -10.801 -4.944 1.00 93.50 77 ALA A C 1
ATOM 550 O O . ALA A 1 77 ? 14.223 -10.527 -3.901 1.00 93.50 77 ALA A O 1
ATOM 551 N N . SER A 1 78 ? 14.089 -10.408 -6.139 1.00 94.69 78 SER A N 1
ATOM 552 C CA . SER A 1 78 ? 15.314 -9.625 -6.306 1.00 94.69 78 SER A CA 1
ATOM 553 C C . SER A 1 78 ? 15.337 -8.823 -7.607 1.00 94.69 78 SER A C 1
ATOM 555 O O . SER A 1 78 ? 14.714 -9.190 -8.610 1.00 94.69 78 SER A O 1
ATOM 557 N N . ILE A 1 79 ? 16.085 -7.722 -7.562 1.00 96.75 79 ILE A N 1
ATOM 558 C CA . ILE A 1 79 ? 16.499 -6.916 -8.707 1.00 96.75 79 ILE A CA 1
ATOM 559 C C . ILE A 1 79 ? 18.024 -6.794 -8.648 1.00 96.75 79 ILE A C 1
ATOM 561 O O . ILE A 1 79 ? 18.570 -6.434 -7.608 1.00 96.75 79 ILE A O 1
ATOM 565 N N . SER A 1 80 ? 18.726 -7.146 -9.722 1.00 93.88 80 SER A N 1
ATOM 566 C CA . SER A 1 80 ? 20.190 -7.093 -9.773 1.00 93.88 80 SER A CA 1
ATOM 567 C C . SER A 1 80 ? 20.684 -6.364 -11.016 1.00 93.88 80 SER A C 1
ATOM 569 O O . SER A 1 80 ? 20.095 -6.440 -12.097 1.00 93.88 80 SER A O 1
ATOM 571 N N . SER A 1 81 ? 21.774 -5.615 -10.863 1.00 95.44 81 SER A N 1
ATOM 572 C CA . SER A 1 81 ? 22.439 -4.956 -11.982 1.00 95.44 81 SER A CA 1
ATOM 573 C C . SER A 1 81 ? 23.896 -4.655 -11.663 1.00 95.44 81 SER A C 1
ATOM 575 O O . SER A 1 81 ? 24.254 -4.485 -10.500 1.00 95.44 81 SER A O 1
ATOM 577 N N . ASN A 1 82 ? 24.718 -4.570 -12.709 1.00 90.12 82 ASN A N 1
ATOM 578 C CA . ASN A 1 82 ? 26.121 -4.153 -12.602 1.00 90.12 82 ASN A CA 1
ATOM 579 C C . ASN A 1 82 ? 26.291 -2.628 -12.748 1.00 90.12 82 ASN A C 1
ATOM 581 O O . ASN A 1 82 ? 27.387 -2.101 -12.565 1.00 90.12 82 ASN A O 1
ATOM 585 N N . GLY A 1 83 ? 25.226 -1.924 -13.127 1.00 94.44 83 GLY A N 1
ATOM 586 C CA . GLY A 1 83 ? 25.161 -0.478 -13.266 1.00 94.44 83 GLY A CA 1
ATOM 587 C C . GLY A 1 83 ? 24.667 0.228 -12.006 1.00 94.44 83 GLY A C 1
ATOM 588 O O . GLY A 1 83 ? 24.318 -0.389 -11.003 1.00 94.44 83 GLY A O 1
ATOM 589 N N . SER A 1 84 ? 24.634 1.558 -12.071 1.00 94.88 84 SER A N 1
ATOM 590 C CA . SER A 1 84 ? 24.368 2.421 -10.912 1.00 94.88 84 SER A CA 1
ATOM 591 C C . SER A 1 84 ? 22.902 2.820 -10.737 1.00 94.88 84 SER A C 1
ATOM 593 O O . SER A 1 84 ? 22.534 3.296 -9.669 1.00 94.88 84 SER A O 1
ATOM 595 N N . TYR A 1 85 ? 22.068 2.675 -11.768 1.00 97.25 85 TYR A N 1
ATOM 596 C CA . TYR A 1 85 ? 20.682 3.139 -11.745 1.00 97.25 85 TYR A CA 1
ATOM 597 C C . TYR A 1 85 ? 19.724 1.958 -11.616 1.00 97.25 85 TYR A C 1
ATOM 599 O O . TYR A 1 85 ? 19.262 1.402 -12.614 1.00 97.25 85 TYR A O 1
ATOM 607 N N . ILE A 1 86 ? 19.451 1.575 -10.369 1.00 97.62 86 ILE A N 1
ATOM 608 C CA . ILE A 1 86 ? 18.586 0.450 -10.006 1.00 97.62 86 ILE A CA 1
ATOM 609 C C . ILE A 1 86 ? 17.485 0.962 -9.083 1.00 97.62 86 ILE A C 1
ATOM 611 O O . ILE A 1 86 ? 17.787 1.595 -8.072 1.00 97.62 86 ILE A O 1
ATOM 615 N N . GLY A 1 87 ? 16.219 0.696 -9.408 1.00 98.00 87 GLY A N 1
ATOM 616 C CA . GLY A 1 87 ? 15.108 1.102 -8.550 1.00 98.00 87 GLY A CA 1
ATOM 617 C C . GLY A 1 87 ? 13.988 0.078 -8.446 1.00 98.00 87 GLY A C 1
ATOM 618 O O . GLY A 1 87 ? 13.676 -0.647 -9.388 1.00 98.00 87 GLY A O 1
ATOM 619 N N . GLY A 1 88 ? 13.335 0.043 -7.286 1.00 98.12 88 GLY A N 1
ATOM 620 C CA . GLY A 1 88 ? 12.236 -0.881 -7.012 1.00 98.12 88 GLY A CA 1
ATOM 621 C C . GLY A 1 88 ? 11.037 -0.707 -7.947 1.00 98.12 88 GLY A C 1
ATOM 622 O O . GLY A 1 88 ? 10.317 -1.664 -8.196 1.00 98.12 88 GLY A O 1
ATOM 623 N N . ILE A 1 89 ? 10.842 0.482 -8.523 1.00 98.44 89 ILE A N 1
ATOM 624 C CA . ILE A 1 89 ? 9.824 0.752 -9.547 1.00 98.44 89 ILE A CA 1
ATOM 625 C C . ILE A 1 89 ? 10.475 1.155 -10.868 1.00 98.44 89 ILE A C 1
ATOM 627 O O . ILE A 1 89 ? 10.164 0.570 -11.908 1.00 98.44 89 ILE A O 1
ATOM 631 N N . ALA A 1 90 ? 11.367 2.145 -10.828 1.00 97.50 90 ALA A N 1
ATOM 632 C CA . ALA A 1 90 ? 11.968 2.743 -12.012 1.00 97.50 90 ALA A CA 1
ATOM 633 C C . ALA A 1 90 ? 13.499 2.710 -11.955 1.00 97.50 90 ALA A C 1
ATOM 635 O O . ALA A 1 90 ? 14.081 3.097 -10.950 1.00 97.50 90 ALA A O 1
ATOM 636 N N . GLY A 1 91 ? 14.175 2.333 -13.038 1.00 97.25 91 GLY A N 1
ATOM 637 C CA . GLY A 1 91 ? 15.638 2.429 -13.085 1.00 97.25 91 GLY A CA 1
ATOM 638 C C . GLY A 1 91 ? 16.111 3.882 -13.165 1.00 97.25 91 GLY A C 1
ATOM 639 O O . GLY A 1 91 ? 16.849 4.342 -12.298 1.00 97.25 91 GLY A O 1
ATOM 64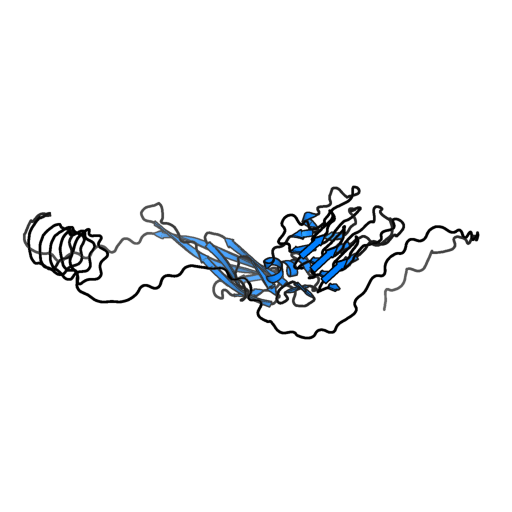0 N N . TYR A 1 92 ? 15.667 4.636 -14.176 1.00 94.69 92 TYR A N 1
ATOM 641 C CA . TYR A 1 92 ? 16.089 6.032 -14.358 1.00 94.69 92 TYR A CA 1
ATOM 642 C C . TYR A 1 92 ? 15.118 6.887 -15.164 1.00 94.69 92 TYR A C 1
ATOM 644 O O . TYR A 1 92 ? 14.609 6.454 -16.196 1.00 94.69 92 TYR A O 1
ATOM 652 N N . TYR A 1 93 ? 14.958 8.141 -14.747 1.00 91.75 93 TYR A N 1
ATOM 653 C CA . TYR A 1 93 ? 14.290 9.180 -15.529 1.00 91.75 93 TYR A CA 1
ATOM 654 C C . TYR A 1 93 ? 15.283 10.284 -15.895 1.00 91.75 93 TYR A C 1
ATOM 656 O O . TYR A 1 93 ? 15.894 10.891 -15.020 1.00 91.75 93 TYR A O 1
ATOM 664 N N . LYS A 1 94 ? 15.438 10.602 -17.183 1.00 89.12 94 LYS A N 1
ATOM 665 C CA . LYS A 1 94 ? 16.334 11.691 -17.613 1.00 89.12 94 LYS A CA 1
ATOM 666 C C . LYS A 1 94 ? 15.818 13.069 -17.194 1.00 89.12 94 LYS A C 1
ATOM 668 O O . LYS A 1 94 ? 16.619 13.950 -16.881 1.00 89.12 94 LYS A O 1
ATOM 673 N N . ALA A 1 95 ? 14.500 13.233 -17.157 1.00 87.31 95 ALA A N 1
ATOM 674 C CA . ALA A 1 95 ? 13.825 14.406 -16.630 1.00 87.31 95 ALA A CA 1
ATOM 675 C C . ALA A 1 95 ? 12.534 14.017 -15.908 1.00 87.31 95 ALA A C 1
ATOM 677 O O . ALA A 1 95 ? 11.932 12.989 -16.220 1.00 87.31 95 ALA A O 1
ATOM 678 N N . VAL A 1 96 ? 12.098 14.862 -14.974 1.00 88.62 96 VAL A N 1
ATOM 679 C CA . VAL A 1 96 ? 10.786 14.763 -14.321 1.00 88.62 96 VAL A CA 1
ATOM 680 C C . VAL A 1 96 ? 10.175 16.151 -14.274 1.00 88.62 96 VAL A C 1
ATOM 682 O O . VAL A 1 96 ? 10.686 17.027 -13.593 1.00 88.62 96 VAL A O 1
ATOM 685 N N . PHE A 1 97 ? 9.085 16.370 -14.994 1.00 84.62 97 PHE A N 1
ATOM 686 C CA . PHE A 1 97 ? 8.415 17.669 -15.019 1.00 84.62 97 PHE A CA 1
ATOM 687 C C . PHE A 1 97 ? 7.155 17.648 -14.150 1.00 84.62 97 PHE A C 1
ATOM 689 O O . PHE A 1 97 ? 6.586 16.583 -13.925 1.00 84.62 97 PHE A O 1
ATOM 696 N N . ASN A 1 98 ? 6.677 18.823 -13.727 1.00 81.25 98 ASN A N 1
ATOM 697 C CA . ASN A 1 98 ? 5.461 18.990 -12.913 1.00 81.25 98 ASN A CA 1
ATOM 698 C C . ASN A 1 98 ? 4.213 18.288 -13.479 1.00 81.25 98 ASN A C 1
ATOM 700 O O . ASN A 1 98 ? 3.283 17.948 -12.754 1.00 81.25 98 ASN A O 1
ATOM 704 N N . CYS A 1 99 ? 4.178 18.105 -14.795 1.00 77.75 99 CYS A N 1
ATOM 705 C CA . CYS A 1 99 ? 3.083 17.490 -15.523 1.00 77.75 99 CYS A CA 1
ATOM 706 C C . CYS A 1 99 ? 3.162 15.952 -15.551 1.00 77.75 99 CYS A C 1
ATOM 708 O O . CYS A 1 99 ? 2.198 15.301 -15.950 1.00 77.75 99 CYS A O 1
ATOM 710 N N . TYR A 1 100 ? 4.275 15.346 -15.126 1.00 86.94 100 TYR A N 1
ATOM 711 C CA . TYR A 1 100 ? 4.392 13.891 -15.060 1.00 86.94 100 TYR A CA 1
ATOM 712 C C . TYR A 1 100 ? 3.509 13.346 -13.941 1.00 86.94 100 TYR A C 1
ATOM 714 O O . TYR A 1 100 ? 3.422 13.911 -12.852 1.00 86.94 100 TYR A O 1
ATOM 722 N N . ILE A 1 101 ? 2.882 12.199 -14.189 1.00 90.69 101 ILE A N 1
ATOM 723 C CA . ILE A 1 101 ? 2.029 11.540 -13.200 1.00 90.69 101 ILE A CA 1
ATOM 724 C C . ILE A 1 101 ? 2.800 10.347 -12.641 1.00 90.69 101 ILE A C 1
ATOM 726 O O . ILE A 1 101 ? 2.617 9.213 -13.076 1.00 90.69 101 ILE A O 1
ATOM 730 N N . LEU A 1 102 ? 3.688 10.616 -11.684 1.00 93.69 102 LEU A N 1
ATOM 731 C CA . LEU A 1 102 ? 4.467 9.597 -10.975 1.00 93.69 102 LEU A CA 1
ATOM 732 C C . LEU A 1 102 ? 3.957 9.524 -9.531 1.00 93.69 102 LEU A C 1
ATOM 734 O O . LEU A 1 102 ? 4.339 10.338 -8.694 1.00 93.69 102 LEU A O 1
ATOM 738 N N . LYS A 1 103 ? 3.019 8.621 -9.241 1.00 95.62 103 LYS A N 1
ATOM 739 C CA . LYS A 1 103 ? 2.382 8.567 -7.914 1.00 95.62 103 LYS A CA 1
ATOM 740 C C . LYS A 1 103 ? 1.783 7.211 -7.596 1.00 95.62 103 LYS A C 1
ATOM 742 O O . LYS A 1 103 ? 1.401 6.480 -8.500 1.00 95.62 103 LYS A O 1
ATOM 747 N N . ASN A 1 104 ? 1.578 6.948 -6.308 1.00 97.44 104 ASN A N 1
ATOM 748 C CA . ASN A 1 104 ? 0.876 5.753 -5.838 1.00 97.44 104 ASN A CA 1
ATOM 749 C C . ASN A 1 104 ? 1.545 4.457 -6.326 1.00 97.44 104 ASN A C 1
ATOM 751 O O . ASN A 1 104 ? 0.876 3.545 -6.808 1.00 97.44 104 ASN A O 1
ATOM 755 N N . ASN A 1 105 ? 2.879 4.417 -6.278 1.00 98.56 105 ASN A N 1
ATOM 756 C CA . ASN A 1 105 ? 3.644 3.238 -6.654 1.00 98.56 105 ASN A CA 1
ATOM 757 C C . ASN A 1 105 ? 4.335 2.640 -5.434 1.00 98.56 105 ASN A C 1
ATOM 759 O O . ASN A 1 105 ? 4.877 3.380 -4.610 1.00 98.56 105 ASN A O 1
ATOM 763 N N . TYR A 1 106 ? 4.352 1.312 -5.350 1.00 98.62 106 TYR A N 1
ATOM 764 C CA . TYR A 1 106 ? 4.820 0.591 -4.168 1.00 98.62 106 TYR A CA 1
ATOM 765 C C . TYR A 1 106 ? 5.807 -0.502 -4.522 1.00 98.62 106 TYR A C 1
ATOM 767 O O . TYR A 1 106 ? 5.587 -1.276 -5.445 1.00 98.62 106 TYR A O 1
ATOM 775 N N . TYR A 1 107 ? 6.883 -0.624 -3.765 1.00 98.44 107 TYR A N 1
ATOM 776 C CA . TYR A 1 107 ? 7.820 -1.718 -3.962 1.00 98.44 107 TYR A CA 1
ATOM 777 C C . TYR A 1 107 ? 8.176 -2.376 -2.640 1.00 98.44 107 TYR A C 1
ATOM 779 O O . TYR A 1 107 ? 8.120 -1.743 -1.588 1.00 98.44 107 TYR A O 1
ATOM 787 N N . LYS A 1 108 ? 8.522 -3.659 -2.704 1.00 96.62 108 LYS A N 1
ATOM 788 C CA . LYS A 1 108 ? 9.074 -4.411 -1.579 1.00 96.62 108 LYS A CA 1
ATOM 789 C C . LYS A 1 108 ? 10.556 -4.648 -1.823 1.00 96.62 108 LYS A C 1
ATOM 791 O O . LYS A 1 108 ? 10.919 -5.091 -2.903 1.00 96.62 108 LYS A O 1
ATOM 796 N N . SER A 1 109 ? 11.395 -4.427 -0.821 1.00 94.88 109 SER A N 1
ATOM 797 C CA . SER A 1 109 ? 12.815 -4.781 -0.865 1.00 94.88 109 SER A CA 1
ATOM 798 C C . SER A 1 109 ? 13.290 -5.194 0.521 1.00 94.88 109 SER A C 1
ATOM 800 O O . SER A 1 109 ? 12.864 -4.598 1.507 1.00 94.88 109 SER A O 1
ATOM 802 N N . SER A 1 110 ? 14.166 -6.197 0.592 1.00 90.56 110 SER A N 1
ATOM 803 C CA . SER A 1 110 ? 14.974 -6.478 1.788 1.00 90.56 110 SER A CA 1
ATOM 804 C C . SER A 1 110 ? 16.295 -5.703 1.792 1.00 90.56 110 SER A C 1
ATOM 806 O O . SER A 1 110 ? 16.968 -5.649 2.813 1.00 90.56 110 SER A O 1
ATOM 808 N N . ASP A 1 111 ? 16.681 -5.131 0.651 1.00 91.25 111 ASP A N 1
ATOM 809 C CA . ASP A 1 111 ? 17.813 -4.218 0.535 1.00 91.25 111 ASP A CA 1
ATOM 810 C C . ASP A 1 111 ? 17.339 -2.793 0.845 1.00 91.25 111 ASP A C 1
ATOM 812 O O . ASP A 1 111 ? 16.596 -2.195 0.058 1.00 91.25 111 ASP A O 1
ATOM 816 N N . GLU A 1 112 ? 17.761 -2.269 1.997 1.00 87.88 112 GLU A N 1
ATOM 817 C CA . GLU A 1 112 ? 17.433 -0.923 2.482 1.00 87.88 112 GLU A CA 1
ATOM 818 C C . GLU A 1 112 ? 18.054 0.194 1.627 1.00 87.88 112 GLU A C 1
ATOM 820 O O . GLU A 1 112 ? 17.594 1.340 1.660 1.00 87.88 112 GLU A O 1
ATOM 825 N N . SER A 1 113 ? 19.085 -0.121 0.836 1.00 91.50 113 SER A N 1
ATOM 826 C CA . SER A 1 113 ? 19.708 0.840 -0.074 1.00 91.50 113 SER A CA 1
ATOM 827 C C . SER A 1 113 ? 18.883 1.059 -1.345 1.00 91.50 113 SER A C 1
ATOM 829 O O . SER A 1 113 ? 18.979 2.125 -1.963 1.00 91.50 113 SER A O 1
ATOM 831 N N . LEU A 1 114 ? 18.015 0.102 -1.706 1.00 95.56 114 LEU A N 1
ATOM 832 C CA . LEU A 1 114 ? 17.195 0.183 -2.907 1.00 95.56 114 LEU A CA 1
ATOM 833 C C . LEU A 1 114 ? 16.131 1.279 -2.775 1.00 95.56 114 LEU A C 1
ATOM 835 O O . LEU A 1 114 ? 15.184 1.203 -1.983 1.00 95.56 114 LEU A O 1
ATOM 839 N N . LYS A 1 115 ? 16.248 2.291 -3.629 1.00 97.56 115 LYS A N 1
ATOM 840 C CA . LYS A 1 115 ? 15.259 3.361 -3.768 1.00 97.56 115 LYS A CA 1
ATOM 841 C C . LYS A 1 115 ? 14.177 2.973 -4.768 1.00 97.56 115 LYS A C 1
ATOM 843 O O . LYS A 1 115 ? 14.365 2.102 -5.613 1.00 97.56 115 LYS A O 1
ATOM 848 N N . GLY A 1 116 ? 13.026 3.634 -4.700 1.00 97.94 116 GLY A N 1
ATOM 849 C CA . GLY A 1 116 ? 11.938 3.386 -5.645 1.00 97.94 116 GLY A CA 1
ATOM 850 C C . GLY A 1 116 ? 12.303 3.770 -7.082 1.00 97.94 116 GLY A C 1
ATOM 851 O O . GLY A 1 116 ? 11.855 3.124 -8.030 1.00 97.94 116 GLY A O 1
ATOM 852 N N . ILE A 1 117 ? 13.186 4.759 -7.231 1.00 97.75 117 ILE A N 1
ATOM 853 C CA . ILE A 1 117 ? 13.814 5.145 -8.491 1.00 97.75 117 ILE A CA 1
ATOM 854 C C . ILE A 1 117 ? 15.339 5.144 -8.351 1.00 97.75 117 ILE A C 1
ATOM 856 O O . ILE A 1 117 ? 15.864 5.707 -7.393 1.00 97.75 117 ILE A O 1
ATOM 860 N N . GLY A 1 118 ? 16.044 4.536 -9.306 1.00 97.12 118 GLY A N 1
ATOM 861 C CA . GLY A 1 118 ? 17.505 4.422 -9.270 1.00 97.12 118 GLY A CA 1
ATOM 862 C C . GLY A 1 118 ? 18.251 5.719 -9.573 1.00 97.12 118 GLY A C 1
ATOM 863 O O . GLY A 1 118 ? 19.389 5.896 -9.147 1.00 97.12 118 GLY A O 1
ATOM 864 N N . GLY A 1 119 ? 17.625 6.662 -10.277 1.00 95.38 119 GLY A N 1
ATOM 865 C CA . GLY A 1 119 ? 18.164 8.008 -10.433 1.00 95.38 119 GLY A CA 1
ATOM 866 C C . GLY A 1 119 ? 17.319 8.919 -11.310 1.00 95.38 119 GLY A C 1
ATOM 867 O O . GLY A 1 119 ? 16.471 8.473 -12.085 1.00 95.38 119 GLY A O 1
ATOM 868 N N . ILE A 1 120 ? 17.586 10.218 -11.189 1.00 93.06 120 ILE A N 1
ATOM 869 C CA . ILE A 1 120 ? 16.940 11.266 -11.975 1.00 93.06 120 ILE A CA 1
ATOM 870 C C . ILE A 1 120 ? 18.027 12.157 -12.580 1.00 93.06 120 ILE A C 1
ATOM 872 O O . ILE A 1 120 ? 19.033 12.452 -11.933 1.00 93.06 120 ILE A O 1
ATOM 876 N N . GLY A 1 121 ? 17.868 12.541 -13.845 1.00 90.88 121 GLY A N 1
ATOM 877 C CA . GLY A 1 121 ? 18.746 13.507 -14.500 1.00 90.88 121 GLY A CA 1
ATOM 878 C C . GLY A 1 121 ? 18.550 14.936 -13.986 1.00 90.88 121 GLY A C 1
ATOM 879 O O . GLY A 1 121 ? 17.749 15.205 -13.102 1.00 90.88 121 GLY A O 1
ATOM 880 N N . LYS A 1 122 ? 19.308 15.884 -14.546 1.00 86.81 122 LYS A N 1
ATOM 881 C CA . LYS A 1 122 ? 19.377 17.266 -14.028 1.00 86.81 122 LYS A CA 1
ATOM 882 C C . LYS A 1 122 ? 18.108 18.093 -14.263 1.00 86.81 122 LYS A C 1
ATOM 884 O O . LYS A 1 122 ? 17.906 19.089 -13.581 1.00 86.81 122 LYS A O 1
ATOM 889 N N . ASN A 1 123 ? 17.274 17.692 -15.219 1.00 83.44 123 ASN A N 1
ATOM 890 C CA . ASN A 1 123 ? 16.066 18.421 -15.593 1.00 83.44 123 ASN A CA 1
ATOM 891 C C . ASN A 1 123 ? 14.876 17.874 -14.803 1.00 83.44 123 ASN A C 1
ATOM 893 O O . ASN A 1 123 ? 14.043 17.158 -15.352 1.00 83.44 123 ASN A O 1
ATOM 897 N N . TYR A 1 124 ? 14.814 18.163 -13.508 1.00 84.62 124 TYR A N 1
ATOM 898 C CA . TYR A 1 124 ? 13.688 17.757 -12.678 1.00 84.62 124 TYR A CA 1
ATOM 899 C C . TYR A 1 124 ? 13.051 18.953 -11.980 1.00 84.62 124 TYR A C 1
ATOM 901 O O . TYR A 1 124 ? 13.723 19.911 -11.601 1.00 84.62 124 TYR A O 1
ATOM 909 N N . ASP A 1 125 ? 11.735 18.895 -11.843 1.00 85.44 125 ASP A N 1
ATOM 910 C CA . ASP A 1 125 ? 10.967 19.813 -11.024 1.00 85.44 125 ASP A CA 1
ATOM 911 C C . ASP A 1 125 ? 11.397 19.664 -9.562 1.00 85.44 125 ASP A C 1
ATOM 913 O O . ASP A 1 125 ? 11.352 18.569 -9.001 1.00 85.44 125 ASP A O 1
ATOM 917 N N . SER A 1 126 ? 11.799 20.767 -8.934 1.00 86.44 126 SER A N 1
ATOM 918 C CA . SER A 1 126 ? 12.245 20.788 -7.542 1.00 86.44 126 SER A CA 1
ATOM 919 C C . SER A 1 126 ? 11.153 20.409 -6.538 1.00 86.44 126 SER A C 1
ATOM 921 O O . SER A 1 126 ? 11.478 20.054 -5.408 1.00 86.44 126 SER A O 1
ATOM 923 N N . SER A 1 127 ? 9.877 20.458 -6.930 1.00 89.12 127 SER A N 1
ATOM 924 C CA . SER A 1 127 ? 8.752 19.982 -6.120 1.00 89.12 127 SER A CA 1
ATOM 925 C C . SER A 1 127 ? 8.550 18.464 -6.185 1.00 89.12 127 SER A C 1
ATOM 927 O O . SER A 1 127 ? 7.796 17.910 -5.382 1.00 89.12 127 SER A O 1
ATOM 929 N N . PHE A 1 128 ? 9.222 17.769 -7.111 1.00 92.12 128 PHE A N 1
ATOM 930 C CA . PHE A 1 128 ? 9.100 16.325 -7.240 1.00 92.12 128 PHE A CA 1
ATOM 931 C C . PHE A 1 128 ? 9.733 15.602 -6.047 1.00 92.12 128 PHE A C 1
ATOM 933 O O . PHE A 1 128 ? 10.933 15.710 -5.795 1.00 92.12 128 PHE A O 1
ATOM 940 N N . ASN A 1 129 ? 8.928 14.796 -5.355 1.00 94.00 129 ASN A N 1
ATOM 941 C CA . ASN A 1 129 ? 9.384 13.940 -4.269 1.00 94.00 129 ASN A CA 1
ATOM 942 C C . ASN A 1 129 ? 9.348 12.467 -4.702 1.00 94.00 129 ASN A C 1
ATOM 944 O O . ASN A 1 129 ? 8.285 11.853 -4.812 1.00 94.00 129 ASN A O 1
ATOM 948 N N . ALA A 1 130 ? 10.533 11.898 -4.927 1.00 94.69 130 ALA A N 1
ATOM 949 C CA . ALA A 1 130 ? 10.693 10.514 -5.354 1.00 94.69 130 ALA A CA 1
ATOM 950 C C . ALA A 1 130 ? 10.218 9.494 -4.305 1.00 94.69 130 ALA A C 1
ATOM 952 O O . ALA A 1 130 ? 9.654 8.468 -4.680 1.00 94.69 130 ALA A O 1
ATOM 953 N N . GLU A 1 131 ? 10.412 9.770 -3.014 1.00 94.50 131 GLU A N 1
ATOM 954 C CA . GLU A 1 131 ? 9.994 8.870 -1.930 1.00 94.50 131 GLU A CA 1
ATOM 955 C C . GLU A 1 131 ? 8.468 8.839 -1.791 1.00 94.50 131 GLU A C 1
ATOM 957 O O . GLU A 1 131 ? 7.889 7.797 -1.499 1.00 94.50 131 GLU A O 1
ATOM 962 N N . GLU A 1 132 ? 7.793 9.952 -2.092 1.00 95.25 132 GLU A N 1
ATOM 963 C CA . GLU A 1 132 ? 6.330 10.004 -2.161 1.00 95.25 132 GLU A CA 1
ATOM 964 C C . GLU A 1 132 ? 5.771 9.338 -3.430 1.00 95.25 132 GLU A C 1
ATOM 966 O O . GLU A 1 132 ? 4.719 8.693 -3.396 1.00 95.25 132 GLU A O 1
ATOM 971 N N . ALA A 1 133 ? 6.469 9.467 -4.559 1.00 95.94 133 ALA A N 1
ATOM 972 C CA . ALA A 1 133 ? 6.060 8.865 -5.826 1.00 95.94 133 ALA A CA 1
ATOM 973 C C . ALA A 1 133 ? 6.235 7.336 -5.850 1.00 95.94 133 ALA A C 1
ATOM 975 O O . ALA A 1 133 ? 5.435 6.632 -6.481 1.00 95.94 133 ALA A O 1
ATOM 976 N N . PHE A 1 134 ? 7.276 6.840 -5.173 1.00 97.69 134 PHE A N 1
ATOM 977 C CA . PHE A 1 134 ? 7.717 5.448 -5.176 1.00 97.69 134 PHE A CA 1
ATOM 978 C C . PHE A 1 134 ? 8.047 4.988 -3.750 1.00 97.69 134 PHE A C 1
ATOM 980 O O . PHE A 1 134 ? 9.165 5.157 -3.266 1.00 97.69 134 PHE A O 1
ATOM 987 N N . LYS A 1 135 ? 7.069 4.380 -3.078 1.00 98.06 135 LYS A N 1
ATOM 988 C CA . LYS A 1 135 ? 7.138 4.065 -1.647 1.00 98.06 135 LYS A CA 1
ATOM 989 C C . LYS A 1 135 ? 7.600 2.633 -1.400 1.00 98.06 135 LYS A C 1
ATOM 991 O O . LYS A 1 135 ? 7.001 1.689 -1.918 1.00 98.06 135 LYS A O 1
ATOM 996 N N . LEU A 1 136 ? 8.618 2.468 -0.556 1.00 97.75 136 LEU A N 1
ATOM 997 C CA . LEU A 1 136 ? 8.955 1.165 0.017 1.00 97.75 136 LEU A CA 1
ATOM 998 C C . LEU A 1 136 ? 7.841 0.744 0.981 1.00 97.75 136 LEU A C 1
ATOM 1000 O O . LEU A 1 136 ? 7.366 1.549 1.786 1.00 97.75 136 LEU A O 1
ATOM 1004 N N . LYS A 1 137 ? 7.435 -0.521 0.912 1.00 97.31 137 LYS A N 1
ATOM 1005 C CA . LYS A 1 137 ? 6.495 -1.135 1.849 1.00 97.31 137 LYS A CA 1
ATOM 1006 C C . LYS A 1 137 ? 7.034 -2.482 2.342 1.00 97.31 137 LYS A C 1
ATOM 1008 O O . LYS A 1 137 ? 7.656 -3.205 1.557 1.00 97.31 137 LYS A O 1
ATOM 1013 N N . PRO A 1 138 ? 6.818 -2.831 3.625 1.00 95.31 138 PRO A N 1
ATOM 1014 C CA . PRO A 1 138 ? 7.191 -4.143 4.142 1.00 95.31 138 PRO A CA 1
ATOM 1015 C C . PRO A 1 138 ? 6.344 -5.237 3.484 1.00 95.31 138 PRO A C 1
ATOM 1017 O O . PRO A 1 138 ? 5.254 -4.960 2.987 1.00 95.31 138 PRO A O 1
ATOM 1020 N N . ALA A 1 139 ? 6.825 -6.485 3.512 1.00 94.06 139 ALA A N 1
ATOM 1021 C CA . ALA A 1 139 ? 6.108 -7.637 2.950 1.00 94.06 139 ALA A CA 1
ATOM 1022 C C . ALA A 1 139 ? 4.669 -7.738 3.481 1.00 94.06 139 ALA A C 1
ATOM 1024 O O . ALA A 1 139 ? 3.731 -7.901 2.703 1.00 94.06 139 ALA A O 1
ATOM 1025 N N . GLU A 1 140 ? 4.505 -7.519 4.787 1.00 93.75 140 GLU A N 1
ATOM 1026 C CA . GLU A 1 140 ? 3.210 -7.550 5.457 1.00 93.75 140 GLU A CA 1
ATOM 1027 C C . GLU A 1 140 ? 2.201 -6.580 4.830 1.00 93.75 140 GLU A C 1
ATOM 1029 O O . GLU A 1 140 ? 1.055 -6.955 4.641 1.00 93.75 140 GLU A O 1
ATOM 1034 N N . ALA A 1 141 ? 2.601 -5.378 4.405 1.00 96.31 141 ALA A N 1
ATOM 1035 C CA . ALA A 1 141 ? 1.678 -4.415 3.793 1.00 96.31 141 ALA A CA 1
ATOM 1036 C C . ALA A 1 141 ? 1.098 -4.902 2.445 1.00 96.31 141 ALA A C 1
ATOM 1038 O O . ALA A 1 141 ? 0.013 -4.483 2.030 1.00 96.31 141 ALA A O 1
ATOM 1039 N N . PHE A 1 142 ? 1.808 -5.787 1.736 1.00 96.00 142 PHE A N 1
ATOM 1040 C CA . PHE A 1 142 ? 1.297 -6.418 0.515 1.00 96.00 142 PHE A CA 1
ATOM 1041 C C . PHE A 1 142 ? 0.319 -7.550 0.838 1.00 96.00 142 PHE A C 1
ATOM 1043 O O . PHE A 1 142 ? -0.694 -7.692 0.156 1.00 96.00 142 PHE A O 1
ATOM 1050 N N . GLU A 1 143 ? 0.610 -8.333 1.875 1.00 94.00 143 GLU A N 1
ATOM 1051 C CA . GLU A 1 143 ? -0.185 -9.492 2.300 1.00 94.00 143 GLU A CA 1
ATOM 1052 C C . GLU A 1 143 ? -1.463 -9.072 3.031 1.00 94.00 143 GLU A C 1
ATOM 1054 O O . GLU A 1 143 ? -2.537 -9.640 2.843 1.00 94.00 143 GLU A O 1
ATOM 1059 N N . ASN A 1 144 ? -1.354 -8.027 3.841 1.00 94.00 144 ASN A N 1
ATOM 1060 C CA . ASN A 1 144 ? -2.403 -7.539 4.713 1.00 94.00 144 ASN A CA 1
ATOM 1061 C C . ASN A 1 144 ? -3.409 -6.640 3.942 1.00 94.00 144 ASN A C 1
ATOM 1063 O O . ASN A 1 144 ? -4.448 -6.255 4.465 1.00 94.00 144 ASN A O 1
ATOM 1067 N N . GLY A 1 145 ? -3.163 -6.325 2.671 1.00 96.38 145 GLY A N 1
ATOM 1068 C CA . GLY A 1 145 ? -4.085 -5.536 1.853 1.00 96.38 145 GLY A CA 1
ATOM 1069 C C . GLY A 1 145 ? -3.965 -4.019 2.009 1.00 96.38 145 GLY A C 1
ATOM 1070 O O . GLY A 1 145 ? -4.690 -3.308 1.318 1.00 96.38 145 GLY A O 1
ATOM 1071 N N . GLU A 1 146 ? -3.033 -3.501 2.814 1.00 97.81 146 GLU A N 1
ATOM 1072 C CA . GLU A 1 146 ? -2.711 -2.069 2.848 1.00 97.81 146 GLU A CA 1
ATOM 1073 C C . GLU A 1 146 ? -2.342 -1.559 1.452 1.00 97.81 146 GLU A C 1
ATOM 1075 O O . GLU A 1 146 ? -2.879 -0.557 0.981 1.00 97.81 146 GLU A O 1
ATOM 1080 N N . VAL A 1 147 ? -1.443 -2.260 0.753 1.00 98.44 147 VAL A N 1
ATOM 1081 C CA . VAL A 1 147 ? -1.033 -1.851 -0.595 1.00 98.44 147 VAL A CA 1
ATOM 1082 C C . VAL A 1 147 ? -2.202 -1.966 -1.574 1.00 98.44 147 VAL A C 1
ATOM 1084 O O . VAL A 1 147 ? -2.348 -1.096 -2.425 1.00 98.44 147 VAL A O 1
ATOM 1087 N N . ALA A 1 148 ? -3.075 -2.972 -1.441 1.00 98.31 148 ALA A N 1
ATOM 1088 C CA . ALA A 1 148 ? -4.276 -3.083 -2.274 1.00 98.31 148 ALA A CA 1
ATOM 1089 C C . ALA A 1 148 ? -5.223 -1.890 -2.057 1.00 98.31 148 ALA A C 1
ATOM 1091 O O . ALA A 1 148 ? -5.657 -1.271 -3.026 1.00 98.31 148 ALA A O 1
ATOM 1092 N N . TYR A 1 149 ? -5.468 -1.520 -0.797 1.00 98.38 149 TYR A N 1
ATOM 1093 C CA . TYR A 1 149 ? -6.239 -0.339 -0.409 1.00 98.38 149 TYR A CA 1
ATOM 1094 C C . TYR A 1 149 ? -5.661 0.950 -1.007 1.00 98.38 149 TYR A C 1
ATOM 1096 O O . TYR A 1 149 ? -6.381 1.746 -1.611 1.00 98.38 149 TYR A O 1
ATOM 1104 N N . LEU A 1 150 ? -4.349 1.153 -0.878 1.00 98.38 150 LEU A N 1
ATOM 1105 C CA . LEU A 1 150 ? -3.672 2.343 -1.388 1.00 98.38 150 LEU A CA 1
ATOM 1106 C C . LEU A 1 150 ? -3.693 2.414 -2.921 1.00 98.38 150 LEU A C 1
ATOM 1108 O O . LEU A 1 150 ? -4.037 3.454 -3.489 1.00 98.38 150 LEU A O 1
ATOM 1112 N N . LEU A 1 151 ? -3.381 1.304 -3.596 1.00 98.38 151 LEU A N 1
ATOM 1113 C CA . LEU A 1 151 ? -3.427 1.193 -5.056 1.00 98.38 151 LEU A CA 1
ATOM 1114 C C . LEU A 1 151 ? -4.817 1.504 -5.612 1.00 98.38 151 LEU A C 1
ATOM 1116 O O . LEU A 1 151 ? -4.911 2.120 -6.675 1.00 98.38 151 LEU A O 1
ATOM 1120 N N . ASP A 1 152 ? -5.876 1.110 -4.897 1.00 97.69 152 ASP A N 1
ATOM 1121 C CA . ASP A 1 152 ? -7.246 1.346 -5.343 1.00 97.69 152 ASP A CA 1
ATOM 1122 C C . ASP A 1 152 ? -7.743 2.766 -5.085 1.00 97.69 152 ASP A C 1
ATOM 1124 O O . ASP A 1 152 ? -8.755 3.135 -5.658 1.00 97.69 152 ASP A O 1
ATOM 1128 N N . GLY A 1 153 ? -7.054 3.587 -4.288 1.00 95.75 153 GLY A N 1
ATOM 1129 C CA . GLY A 1 153 ? -7.436 4.985 -4.045 1.00 95.75 153 GLY A CA 1
ATOM 1130 C C . GLY A 1 153 ? -7.296 5.441 -2.595 1.00 95.75 153 GLY A C 1
ATOM 1131 O O . GLY A 1 153 ? -7.386 6.640 -2.318 1.00 95.75 153 GLY A O 1
ATOM 1132 N N . GLY A 1 154 ? -7.043 4.517 -1.666 1.00 96.69 154 GLY A N 1
ATOM 1133 C CA . GLY A 1 154 ? -6.814 4.817 -0.260 1.00 96.69 154 GLY A CA 1
ATOM 1134 C C . GLY A 1 154 ? -7.985 5.576 0.370 1.00 96.69 154 GLY A C 1
ATOM 1135 O O . GLY A 1 154 ? -9.131 5.130 0.335 1.00 96.69 154 GLY A O 1
ATOM 1136 N N . GLN A 1 155 ? -7.699 6.748 0.941 1.00 94.62 155 GLN A N 1
ATOM 1137 C CA . GLN A 1 155 ? -8.719 7.615 1.551 1.00 94.62 155 GLN A CA 1
ATOM 1138 C C . GLN A 1 155 ? -9.616 8.325 0.521 1.00 94.62 155 GLN A C 1
ATOM 1140 O O . GLN A 1 155 ? -10.614 8.938 0.890 1.00 94.62 155 GLN A O 1
ATOM 1145 N N . GLY A 1 156 ? -9.240 8.295 -0.760 1.00 93.56 156 GLY A N 1
ATOM 1146 C CA . GLY A 1 156 ? -9.994 8.903 -1.849 1.00 93.56 156 GLY A CA 1
ATOM 1147 C C . GLY A 1 156 ? -11.054 7.975 -2.441 1.00 93.56 156 GLY A C 1
ATOM 1148 O O . GLY A 1 156 ? -11.453 6.969 -1.859 1.00 93.56 156 GLY A O 1
ATOM 1149 N N . SER A 1 157 ? -11.516 8.317 -3.642 1.00 93.38 157 SER A N 1
ATOM 1150 C CA . SER A 1 157 ? -12.432 7.465 -4.401 1.00 93.38 157 SER A CA 1
ATOM 1151 C C . SER A 1 157 ? -11.717 6.224 -4.922 1.00 93.38 157 SER A C 1
ATOM 1153 O O . SER A 1 157 ? -10.638 6.332 -5.505 1.00 93.38 157 SER A O 1
ATOM 1155 N N . HIS A 1 158 ? -12.346 5.062 -4.742 1.00 95.06 158 HIS A N 1
ATOM 1156 C CA . HIS A 1 158 ? -11.759 3.796 -5.166 1.00 95.06 158 HIS A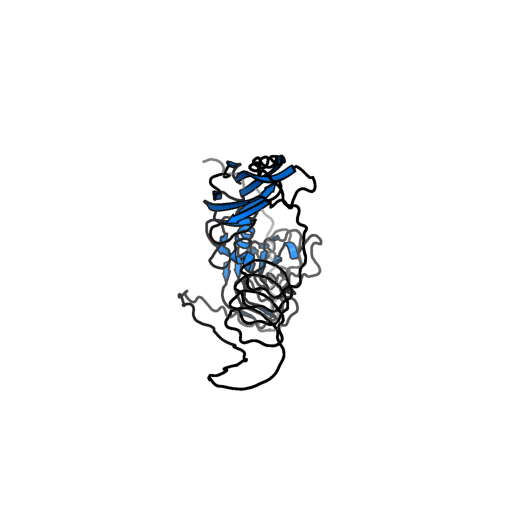 CA 1
ATOM 1157 C C . HIS A 1 158 ? -11.988 3.527 -6.652 1.00 95.06 158 HIS A C 1
ATOM 1159 O O . HIS A 1 158 ? -13.102 3.696 -7.153 1.00 95.06 158 HIS A O 1
ATOM 1165 N N . SER A 1 159 ? -10.951 3.070 -7.355 1.00 94.75 159 SER A N 1
ATOM 1166 C CA . SER A 1 159 ? -11.044 2.646 -8.753 1.00 94.75 159 SER A CA 1
ATOM 1167 C C . SER A 1 159 ? -11.765 1.310 -8.936 1.00 94.75 159 SER A C 1
ATOM 1169 O O . SER A 1 159 ? -12.241 1.039 -10.037 1.00 94.75 159 SER A O 1
ATOM 1171 N N . ASN A 1 160 ? -11.917 0.513 -7.873 1.00 95.56 160 ASN A N 1
ATOM 1172 C CA . ASN A 1 160 ? -12.501 -0.831 -7.898 1.00 95.56 160 ASN A CA 1
ATOM 1173 C C . ASN A 1 160 ? -11.759 -1.789 -8.839 1.00 95.56 160 ASN A C 1
ATOM 1175 O O . ASN A 1 160 ? -12.374 -2.603 -9.536 1.00 95.56 160 ASN A O 1
ATOM 1179 N N . ILE A 1 161 ? -10.436 -1.646 -8.879 1.00 96.25 161 ILE A N 1
ATOM 1180 C CA . ILE A 1 161 ? -9.521 -2.450 -9.687 1.00 96.25 161 ILE A CA 1
ATOM 1181 C C . ILE A 1 161 ? -8.756 -3.424 -8.796 1.00 96.25 161 ILE A C 1
ATOM 1183 O O . ILE A 1 161 ? -8.518 -4.554 -9.217 1.00 96.25 161 ILE A O 1
ATOM 1187 N N . TRP A 1 162 ? -8.367 -2.997 -7.595 1.00 97.94 162 TRP A N 1
ATOM 1188 C CA . TRP A 1 162 ? -7.463 -3.750 -6.731 1.00 97.94 162 TRP A CA 1
ATOM 1189 C C . TRP A 1 162 ? -8.184 -4.417 -5.559 1.00 97.94 162 TRP A C 1
ATOM 1191 O O . TRP A 1 162 ? -9.012 -3.819 -4.877 1.00 97.94 162 TRP A O 1
ATOM 1201 N N . THR A 1 163 ? -7.809 -5.666 -5.296 1.00 97.12 163 THR A N 1
ATOM 1202 C CA . THR A 1 163 ? -8.216 -6.440 -4.120 1.00 97.12 163 THR A CA 1
ATOM 1203 C C . THR A 1 163 ? -7.018 -7.196 -3.537 1.00 97.12 163 THR A C 1
ATOM 1205 O O . THR A 1 163 ? -5.918 -7.150 -4.090 1.00 97.12 163 THR A O 1
ATOM 1208 N N . THR A 1 164 ? -7.206 -7.892 -2.420 1.00 93.75 164 THR A N 1
ATOM 1209 C CA . THR A 1 164 ? -6.171 -8.735 -1.807 1.00 93.75 164 THR A CA 1
ATOM 1210 C C . THR A 1 164 ? -6.266 -10.154 -2.363 1.00 93.75 164 THR A C 1
ATOM 1212 O O . THR A 1 164 ? -7.310 -10.793 -2.250 1.00 93.75 164 THR A O 1
ATOM 1215 N N . GLY A 1 165 ? -5.184 -10.652 -2.967 1.00 90.75 165 GLY A N 1
ATOM 1216 C CA . GLY A 1 165 ? -5.012 -12.080 -3.246 1.00 90.75 165 GLY A CA 1
ATOM 1217 C C . GLY A 1 165 ? -4.390 -12.803 -2.049 1.00 90.75 165 GLY A C 1
ATOM 1218 O O . GLY A 1 165 ? -4.199 -12.210 -0.994 1.00 90.75 165 GLY A O 1
ATOM 1219 N N . ASP A 1 166 ? -3.993 -14.065 -2.214 1.00 85.81 166 ASP A N 1
ATOM 1220 C CA . ASP A 1 166 ? -3.462 -14.863 -1.093 1.00 85.81 166 ASP A CA 1
ATOM 1221 C C . ASP A 1 166 ? -2.187 -14.286 -0.453 1.00 85.81 166 ASP A C 1
ATOM 1223 O O . ASP A 1 166 ? -1.936 -14.516 0.727 1.00 85.81 166 ASP A O 1
ATOM 1227 N N . LYS A 1 167 ? -1.361 -13.568 -1.229 1.00 87.44 167 LYS A N 1
ATOM 1228 C CA . LYS A 1 167 ? -0.049 -13.053 -0.781 1.00 87.44 167 LYS A CA 1
ATOM 1229 C C . LYS A 1 167 ? 0.245 -11.600 -1.154 1.00 87.44 167 LYS A C 1
ATOM 1231 O O . LYS A 1 167 ? 1.230 -11.036 -0.696 1.00 87.44 167 LYS A O 1
ATOM 1236 N N . TYR A 1 168 ? -0.514 -11.011 -2.067 1.00 92.88 168 TYR A N 1
ATOM 1237 C CA . TYR A 1 168 ? -0.241 -9.668 -2.580 1.00 92.88 168 TYR A CA 1
ATOM 1238 C C . TYR A 1 168 ? -1.483 -9.099 -3.277 1.00 92.88 168 TYR A C 1
ATOM 1240 O O . TYR A 1 168 ? -2.417 -9.857 -3.566 1.00 92.88 168 TYR A O 1
ATOM 1248 N N . PRO A 1 169 ? -1.505 -7.789 -3.583 1.00 97.12 169 PRO A N 1
ATOM 1249 C CA . PRO A 1 169 ? -2.613 -7.173 -4.302 1.00 97.12 169 PRO A CA 1
ATOM 1250 C C . PRO A 1 169 ? -2.835 -7.813 -5.677 1.00 97.12 169 PRO A C 1
ATOM 1252 O O . PRO A 1 169 ? -1.891 -8.094 -6.402 1.00 97.12 169 PRO A O 1
ATOM 1255 N N . VAL A 1 170 ? -4.080 -8.032 -6.075 1.00 96.56 170 VAL A N 1
ATOM 1256 C CA . VAL A 1 170 ? -4.433 -8.557 -7.402 1.00 96.56 170 VAL A CA 1
ATOM 1257 C C . VAL A 1 170 ? -5.563 -7.737 -8.000 1.00 96.56 170 VAL A C 1
ATOM 1259 O O . VAL A 1 170 ? -6.240 -6.987 -7.296 1.00 96.56 170 VAL A O 1
ATOM 1262 N N . PHE A 1 171 ? -5.785 -7.877 -9.305 1.00 97.00 171 PHE A N 1
ATOM 1263 C CA . PHE A 1 171 ? -6.966 -7.288 -9.921 1.00 97.00 171 PHE A CA 1
ATOM 1264 C C . PHE A 1 171 ? -8.213 -8.059 -9.509 1.00 97.00 171 PHE A C 1
ATOM 1266 O O . PHE A 1 171 ? -8.246 -9.284 -9.629 1.00 97.00 171 PHE A O 1
ATOM 1273 N N . GLY A 1 172 ? -9.250 -7.359 -9.061 1.00 95.88 172 GLY A N 1
ATOM 1274 C CA . GLY A 1 172 ? -10.498 -8.014 -8.706 1.00 95.88 172 GLY A CA 1
ATOM 1275 C C . GLY A 1 172 ? -11.384 -7.214 -7.771 1.00 95.88 172 GLY A C 1
ATOM 1276 O O . GLY A 1 172 ? -11.244 -6.007 -7.598 1.00 95.88 172 GLY A O 1
ATOM 1277 N N . LYS A 1 173 ? -12.339 -7.936 -7.193 1.00 95.38 173 LYS A N 1
ATOM 1278 C CA . LYS A 1 173 ? -13.341 -7.429 -6.263 1.00 95.38 173 LYS A CA 1
ATOM 1279 C C . LYS A 1 173 ? -13.459 -8.381 -5.073 1.00 95.38 173 LYS A C 1
ATOM 1281 O O . LYS A 1 173 ? -13.186 -9.570 -5.234 1.00 95.38 173 LYS A O 1
ATOM 1286 N N . PRO A 1 174 ? -13.974 -7.897 -3.936 1.00 95.50 174 PRO A N 1
ATOM 1287 C CA . PRO A 1 174 ? -14.306 -6.493 -3.645 1.00 95.50 174 PRO A CA 1
ATOM 1288 C C . PRO A 1 174 ? -13.064 -5.628 -3.372 1.00 95.50 174 PRO A C 1
ATOM 1290 O O . PRO A 1 174 ? -11.999 -6.162 -3.068 1.00 95.50 174 PRO A O 1
ATOM 1293 N N . SER A 1 175 ? -13.210 -4.301 -3.434 1.00 96.12 175 SER A N 1
ATOM 1294 C CA . SER A 1 175 ? -12.178 -3.374 -2.951 1.00 96.12 175 SER A CA 1
ATOM 1295 C C . SER A 1 175 ? -11.923 -3.547 -1.456 1.00 96.12 175 SER A C 1
ATOM 1297 O O . SER A 1 175 ? -12.811 -3.941 -0.687 1.00 96.12 175 SER A O 1
ATOM 1299 N N . ILE A 1 176 ? -10.693 -3.236 -1.063 1.00 97.50 176 ILE A N 1
ATOM 1300 C CA . ILE A 1 176 ? -10.221 -3.282 0.319 1.00 97.50 176 ILE A CA 1
ATOM 1301 C C . ILE A 1 176 ? -10.342 -1.890 0.917 1.00 97.50 176 ILE A C 1
ATOM 1303 O O . ILE A 1 176 ? -9.887 -0.937 0.299 1.00 97.50 176 ILE A O 1
ATOM 1307 N N . TYR A 1 177 ? -10.906 -1.784 2.114 1.00 97.44 177 TYR A N 1
ATOM 1308 C CA . TYR A 1 177 ? -11.013 -0.554 2.897 1.00 97.44 177 TYR A CA 1
ATOM 1309 C C . TYR A 1 177 ? -10.339 -0.724 4.258 1.00 97.44 177 TYR A C 1
ATOM 1311 O O . TYR A 1 177 ? -9.930 -1.830 4.609 1.00 97.44 177 TYR A O 1
ATOM 1319 N N . ILE A 1 178 ? -10.218 0.362 5.022 1.00 97.75 178 ILE A N 1
ATOM 1320 C CA . ILE A 1 178 ? -9.644 0.343 6.370 1.00 97.75 178 ILE A CA 1
ATOM 1321 C C . ILE A 1 178 ? -10.727 0.520 7.440 1.00 97.75 178 ILE A C 1
ATOM 1323 O O . ILE A 1 178 ? -11.532 1.442 7.363 1.00 97.75 178 ILE A O 1
ATOM 1327 N N . SER A 1 179 ? -10.705 -0.323 8.468 1.00 97.88 179 SER A N 1
ATOM 1328 C CA . SER A 1 179 ? -11.401 -0.064 9.732 1.00 97.88 179 SER A CA 1
ATOM 1329 C C . SER A 1 179 ? -10.373 0.387 10.769 1.00 97.88 179 SER A C 1
ATOM 1331 O O . SER A 1 179 ? -9.436 -0.359 11.049 1.00 97.88 179 SER A O 1
ATOM 1333 N N . GLU A 1 180 ? -10.519 1.592 11.325 1.00 98.12 180 GLU A N 1
ATOM 1334 C CA . GLU A 1 180 ? -9.544 2.200 12.245 1.00 98.12 180 GLU A CA 1
ATOM 1335 C C . GLU A 1 180 ? -10.103 2.343 13.668 1.00 98.12 180 GLU A C 1
ATOM 1337 O O . GLU A 1 180 ? -11.157 2.943 13.883 1.00 98.12 180 GLU A O 1
ATOM 1342 N N . GLY A 1 181 ? -9.371 1.835 14.657 1.00 98.31 181 GLY A N 1
ATOM 1343 C CA . GLY A 1 181 ? -9.687 1.923 16.076 1.00 98.31 181 GLY A CA 1
ATOM 1344 C C . GLY A 1 181 ? -9.123 3.187 16.729 1.00 98.31 181 GLY A C 1
ATOM 1345 O O . GLY A 1 181 ? -7.937 3.493 16.621 1.00 98.31 181 GLY A O 1
ATOM 1346 N N . LYS A 1 182 ? -9.966 3.903 17.474 1.00 98.38 182 LYS A N 1
ATOM 1347 C CA . LYS A 1 182 ? -9.624 5.092 18.265 1.00 98.38 182 LYS A CA 1
ATOM 1348 C C . LYS A 1 182 ? -10.032 4.891 19.716 1.00 98.38 182 LYS A C 1
ATOM 1350 O O . LYS A 1 182 ? -11.042 4.256 20.008 1.00 98.38 182 LYS A O 1
ATOM 1355 N N . VAL A 1 183 ? -9.248 5.459 20.627 1.00 98.31 183 VAL A N 1
ATOM 1356 C CA . VAL A 1 183 ? -9.479 5.371 22.073 1.00 98.31 183 VAL A CA 1
ATOM 1357 C C . VAL A 1 183 ? -9.707 6.765 22.641 1.00 98.31 183 VAL A C 1
ATOM 1359 O O . VAL A 1 183 ? -8.952 7.692 22.348 1.00 98.31 183 VAL A O 1
ATOM 1362 N N . LYS A 1 184 ? -10.733 6.902 23.479 1.00 98.00 184 LYS A N 1
ATOM 1363 C CA . LYS A 1 184 ? -10.948 8.041 24.375 1.00 98.00 184 LYS A CA 1
ATOM 1364 C C . LYS A 1 184 ? -10.896 7.544 25.817 1.00 98.00 184 LYS A C 1
ATOM 1366 O O . LYS A 1 184 ? -11.540 6.552 26.136 1.00 98.00 184 LYS A O 1
ATOM 1371 N N . GLY A 1 185 ? -10.156 8.229 26.683 1.00 94.94 185 GLY A N 1
ATOM 1372 C CA . GLY A 1 185 ? -9.914 7.767 28.053 1.00 94.94 185 GLY A CA 1
ATOM 1373 C C . GLY A 1 185 ? -8.775 6.747 28.137 1.00 94.94 185 GLY A C 1
ATOM 1374 O O . GLY A 1 185 ? -7.909 6.703 27.264 1.00 94.94 185 GLY A O 1
ATOM 1375 N N . SER A 1 186 ? -8.756 5.956 29.211 1.00 93.56 186 SER A N 1
ATOM 1376 C CA . SER A 1 186 ? -7.651 5.041 29.523 1.00 93.56 186 SER A CA 1
ATOM 1377 C C . SER A 1 186 ? -8.014 3.582 29.233 1.00 93.56 186 SER A C 1
ATOM 1379 O O . SER A 1 186 ? -8.732 2.933 29.996 1.00 93.56 186 SER A O 1
ATOM 1381 N N . GLY A 1 187 ? -7.508 3.058 28.118 1.00 95.81 187 GLY A N 1
ATOM 1382 C CA . GLY A 1 187 ? -7.732 1.683 27.677 1.00 95.81 187 GLY A CA 1
ATOM 1383 C C . GLY A 1 187 ? -7.073 1.387 26.335 1.00 95.81 187 GLY A C 1
ATOM 1384 O O . GLY A 1 187 ? -6.291 2.183 25.812 1.00 95.81 187 GLY A O 1
ATOM 1385 N N . THR A 1 188 ? -7.386 0.228 25.773 1.00 97.69 188 THR A N 1
ATOM 1386 C CA . THR A 1 188 ? -6.920 -0.206 24.454 1.00 97.69 188 THR A CA 1
ATOM 1387 C C . THR A 1 188 ? -8.089 -0.657 23.591 1.00 97.69 188 THR A C 1
ATOM 1389 O O . THR A 1 188 ? -9.149 -1.026 24.095 1.00 97.69 188 THR A O 1
ATOM 1392 N N . ILE A 1 189 ? -7.885 -0.618 22.276 1.00 98.38 189 ILE A N 1
ATOM 1393 C CA . ILE A 1 189 ? -8.789 -1.194 21.286 1.00 98.38 189 ILE A CA 1
ATOM 1394 C C . ILE A 1 189 ? -7.971 -2.019 20.296 1.00 98.38 189 ILE A C 1
ATOM 1396 O O . ILE A 1 189 ? -6.896 -1.585 19.875 1.00 98.38 189 ILE A O 1
ATOM 1400 N N . THR A 1 190 ? -8.492 -3.181 19.926 1.00 98.44 190 THR A N 1
ATOM 1401 C CA . THR A 1 190 ? -8.036 -3.986 18.796 1.00 98.44 190 THR A CA 1
ATOM 1402 C C . THR A 1 190 ? -9.238 -4.390 17.945 1.00 98.44 190 THR A C 1
ATOM 1404 O O . THR A 1 190 ? -10.350 -4.592 18.442 1.00 98.44 190 THR A O 1
ATOM 1407 N N . LEU A 1 191 ? -9.024 -4.439 16.636 1.00 98.62 191 LEU A N 1
ATOM 1408 C CA . LEU A 1 191 ? -9.998 -4.799 15.617 1.00 98.62 191 LEU A CA 1
ATOM 1409 C C . LEU A 1 191 ? -9.527 -6.075 14.935 1.00 98.62 191 LEU A C 1
ATOM 1411 O O . LEU A 1 191 ? -8.342 -6.200 14.644 1.00 98.62 191 LEU A O 1
ATOM 1415 N N . SER A 1 192 ? -10.445 -6.989 14.634 1.00 97.94 192 SER A N 1
ATOM 1416 C CA . SER A 1 192 ? -10.134 -8.215 13.904 1.00 97.94 192 SER A CA 1
ATOM 1417 C C . SER A 1 192 ? -11.067 -8.448 12.723 1.00 97.94 192 SER A C 1
ATOM 1419 O O . SER A 1 192 ? -12.286 -8.374 12.865 1.00 97.94 192 SER A O 1
ATOM 1421 N N . ASP A 1 193 ? -10.485 -8.788 11.571 1.00 94.62 193 ASP A N 1
ATOM 1422 C CA . ASP A 1 193 ? -11.186 -9.239 10.359 1.00 94.62 193 ASP A CA 1
ATOM 1423 C C . ASP A 1 193 ? -11.350 -10.776 10.301 1.00 94.62 193 ASP A C 1
ATOM 1425 O O . ASP A 1 193 ? -11.717 -11.333 9.266 1.00 94.62 193 ASP A O 1
ATOM 1429 N N . GLY A 1 194 ? -11.037 -11.473 11.401 1.00 92.81 194 GLY A N 1
ATOM 1430 C CA . GLY A 1 194 ? -11.018 -12.934 11.501 1.00 92.81 194 GLY A CA 1
ATOM 1431 C C . GLY A 1 194 ? -9.723 -13.591 11.009 1.00 92.81 194 GLY A C 1
ATOM 1432 O O . GLY A 1 194 ? -9.526 -14.780 11.249 1.00 92.81 194 GLY A O 1
ATOM 1433 N N . LYS A 1 195 ? -8.829 -12.844 10.350 1.00 88.06 195 LYS A N 1
ATOM 1434 C CA . LYS A 1 195 ? -7.494 -13.316 9.940 1.00 88.06 195 LYS A CA 1
ATOM 1435 C C . LYS A 1 195 ? -6.380 -12.624 10.714 1.00 88.06 195 LYS A C 1
ATOM 1437 O O . LYS A 1 195 ? -5.348 -13.233 10.975 1.00 88.06 195 LYS A O 1
ATOM 1442 N N . ARG A 1 196 ? -6.571 -11.348 11.033 1.00 89.81 196 ARG A N 1
ATOM 1443 C CA . ARG A 1 196 ? -5.598 -10.466 11.679 1.00 89.81 196 ARG A CA 1
ATOM 1444 C C . ARG A 1 196 ? -6.267 -9.688 12.796 1.00 89.81 196 ARG A C 1
ATOM 1446 O O . ARG A 1 196 ? -7.493 -9.574 12.830 1.00 89.81 196 ARG A O 1
ATOM 1453 N N . GLU A 1 197 ? -5.452 -9.164 13.698 1.00 95.81 197 GLU A N 1
ATOM 1454 C CA . GLU A 1 197 ? -5.895 -8.319 14.797 1.00 95.81 197 GLU A CA 1
ATOM 1455 C C . GLU A 1 197 ? -4.902 -7.173 14.994 1.00 95.81 197 GLU A C 1
ATOM 1457 O O . GLU A 1 197 ? -3.718 -7.414 15.215 1.00 95.81 197 GLU A O 1
ATOM 1462 N N . ASP A 1 198 ? -5.381 -5.935 14.889 1.00 97.00 198 ASP A N 1
ATOM 1463 C CA . ASP A 1 198 ? -4.574 -4.730 15.096 1.00 97.00 198 ASP A CA 1
ATOM 1464 C C . ASP A 1 198 ? -5.486 -3.524 15.394 1.00 97.00 198 ASP A C 1
ATOM 1466 O O . ASP A 1 198 ? -6.713 -3.612 15.339 1.00 97.00 198 ASP A O 1
ATOM 1470 N N . LYS A 1 199 ? -4.914 -2.361 15.702 1.00 96.56 199 LYS A N 1
ATOM 1471 C CA . LYS A 1 199 ? -5.639 -1.092 15.827 1.00 96.56 199 LYS A CA 1
ATOM 1472 C C . LYS A 1 199 ? -6.269 -0.644 14.514 1.00 96.56 199 LYS A C 1
ATOM 1474 O O . LYS A 1 199 ? -7.228 0.120 14.555 1.00 96.56 199 LYS A O 1
ATOM 1479 N N . ALA A 1 200 ? -5.758 -1.093 13.372 1.00 97.56 200 ALA A N 1
ATOM 1480 C CA . ALA A 1 200 ? -6.386 -0.876 12.081 1.00 97.56 200 ALA A CA 1
ATOM 1481 C C . ALA A 1 200 ? -6.291 -2.135 11.223 1.00 97.56 200 ALA A C 1
ATOM 1483 O O . ALA A 1 200 ? -5.231 -2.743 11.115 1.00 97.56 200 ALA A O 1
ATOM 1484 N N . VAL A 1 201 ? -7.394 -2.512 10.586 1.00 97.94 201 VAL A N 1
ATOM 1485 C CA . VAL A 1 201 ? -7.449 -3.691 9.715 1.00 97.94 201 VAL A CA 1
ATOM 1486 C C . VAL A 1 201 ? -7.882 -3.287 8.315 1.00 97.94 201 VAL A C 1
ATOM 1488 O O . VAL A 1 201 ? -8.806 -2.493 8.144 1.00 97.94 201 VAL A O 1
ATOM 1491 N N . TYR A 1 202 ? -7.195 -3.830 7.311 1.00 97.62 202 TYR A N 1
ATOM 1492 C CA . TYR A 1 202 ? -7.542 -3.658 5.903 1.00 97.62 202 TYR A CA 1
ATOM 1493 C C . TYR A 1 202 ? -8.372 -4.850 5.450 1.00 97.62 202 TYR A C 1
ATOM 1495 O O . TYR A 1 202 ? -7.881 -5.984 5.413 1.00 97.62 202 TYR A O 1
ATOM 1503 N N . ASN A 1 203 ? -9.632 -4.595 5.121 1.00 96.19 203 ASN A N 1
ATOM 1504 C CA . ASN A 1 203 ? -10.632 -5.626 4.908 1.00 96.19 203 ASN A CA 1
ATOM 1505 C C . ASN A 1 203 ? -11.493 -5.353 3.663 1.00 96.19 203 ASN A C 1
ATOM 1507 O O . ASN A 1 203 ? -11.799 -4.202 3.349 1.00 96.19 203 ASN A O 1
ATOM 1511 N N . PRO A 1 204 ? -11.957 -6.405 2.971 1.00 95.69 204 PRO A N 1
ATOM 1512 C CA . PRO A 1 204 ? -13.046 -6.307 2.005 1.00 95.69 204 PRO A CA 1
ATOM 1513 C C . PRO A 1 204 ? -14.260 -5.553 2.560 1.00 95.69 204 PRO A C 1
ATOM 1515 O O . PRO A 1 204 ? -14.619 -5.734 3.731 1.00 95.69 204 PRO A O 1
ATOM 1518 N N . VAL A 1 205 ? -14.951 -4.772 1.728 1.00 93.06 205 VAL A N 1
ATOM 1519 C CA . VAL A 1 205 ? -16.267 -4.230 2.116 1.00 93.06 205 VAL A CA 1
ATOM 1520 C C . VAL A 1 205 ? -17.241 -5.364 2.468 1.00 93.06 205 VAL A C 1
ATOM 1522 O O . VAL A 1 205 ? -17.252 -6.413 1.825 1.00 93.06 205 VAL A O 1
ATOM 1525 N N . GLY A 1 206 ? -18.059 -5.166 3.502 1.00 93.94 206 GLY A N 1
ATOM 1526 C CA . GLY A 1 206 ? -19.010 -6.158 4.012 1.00 93.94 206 GLY A CA 1
ATOM 1527 C C . GLY A 1 206 ? -18.414 -7.180 4.985 1.00 93.94 206 GLY A C 1
ATOM 1528 O O . GLY A 1 206 ? -19.171 -7.989 5.537 1.00 93.94 206 GLY A O 1
ATOM 1529 N N . THR A 1 207 ? -17.097 -7.137 5.223 1.00 96.81 207 THR A N 1
ATOM 1530 C CA . THR A 1 207 ? -16.431 -7.975 6.232 1.00 96.81 207 THR A CA 1
ATOM 1531 C C . THR A 1 207 ? -17.008 -7.682 7.610 1.00 96.81 207 THR A C 1
ATOM 1533 O O . THR A 1 207 ? -17.191 -6.522 7.978 1.00 96.81 207 THR A O 1
ATOM 1536 N N . THR A 1 208 ? -17.305 -8.735 8.370 1.00 98.12 208 THR A N 1
ATOM 1537 C CA . THR A 1 208 ? -17.661 -8.593 9.782 1.00 98.12 208 THR A CA 1
ATOM 1538 C C . THR A 1 208 ? -16.385 -8.388 10.594 1.00 98.12 208 THR A C 1
ATOM 1540 O O . THR A 1 208 ? -15.515 -9.254 10.587 1.00 98.12 208 THR A O 1
ATOM 1543 N N . ILE A 1 209 ? -16.292 -7.260 11.289 1.00 98.50 209 ILE A N 1
ATOM 1544 C CA . ILE A 1 209 ? -15.168 -6.897 12.149 1.00 98.50 209 ILE A CA 1
ATOM 1545 C C . ILE A 1 209 ? -15.554 -7.140 13.602 1.00 98.50 209 ILE A C 1
ATOM 1547 O O 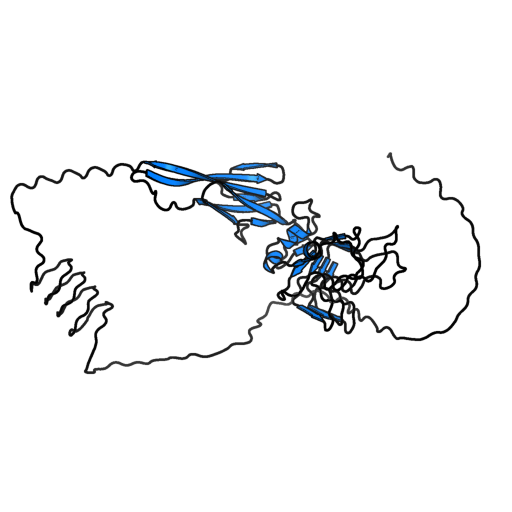. ILE A 1 209 ? -16.646 -6.757 14.023 1.00 98.50 209 ILE A O 1
ATOM 1551 N N . THR A 1 210 ? -14.655 -7.762 14.360 1.00 98.62 210 THR A N 1
ATOM 1552 C CA . THR A 1 210 ? -14.774 -7.945 15.813 1.00 98.62 210 THR A CA 1
ATOM 1553 C C . THR A 1 210 ? -13.935 -6.901 16.535 1.00 98.62 210 THR A C 1
ATOM 1555 O O . THR A 1 210 ? -12.842 -6.569 16.086 1.00 98.62 210 THR A O 1
ATOM 1558 N N . VAL A 1 211 ? -14.444 -6.379 17.648 1.00 98.75 211 VAL A N 1
ATOM 1559 C CA . VAL A 1 211 ? -13.828 -5.300 18.419 1.00 98.75 211 VAL A CA 1
ATOM 1560 C C . VAL A 1 211 ? -13.576 -5.765 19.841 1.00 98.75 211 VAL A C 1
ATOM 1562 O O . VAL A 1 211 ? -14.509 -6.068 20.585 1.00 98.75 211 VAL A O 1
ATOM 1565 N N . ASN A 1 212 ? -12.314 -5.750 20.247 1.00 98.31 212 ASN A N 1
ATOM 1566 C CA . ASN A 1 212 ? -11.924 -5.950 21.630 1.00 98.31 212 ASN A CA 1
ATOM 1567 C C . ASN A 1 212 ? -11.489 -4.605 22.221 1.00 98.31 212 ASN A C 1
ATOM 1569 O O . ASN A 1 212 ? -10.634 -3.919 21.668 1.00 98.31 212 ASN A O 1
ATOM 1573 N N . ALA A 1 213 ? -12.107 -4.208 23.331 1.00 98.06 213 ALA A N 1
ATOM 1574 C CA . ALA A 1 213 ? -11.816 -2.951 24.009 1.00 98.06 213 ALA A CA 1
ATOM 1575 C C . ALA A 1 213 ? -11.608 -3.221 25.498 1.00 98.06 213 ALA A C 1
ATOM 1577 O O . ALA A 1 213 ? -12.527 -3.677 26.182 1.00 98.06 213 ALA A O 1
ATOM 1578 N N . VAL A 1 214 ? -10.402 -2.946 25.988 1.00 96.94 214 VAL A N 1
ATOM 1579 C CA . VAL A 1 214 ? -9.965 -3.336 27.332 1.00 96.94 214 VAL A CA 1
ATOM 1580 C C . VAL A 1 214 ? -9.621 -2.081 28.135 1.00 96.94 214 VAL A C 1
ATOM 1582 O O . VAL A 1 214 ? -8.708 -1.351 27.742 1.00 96.94 214 VAL A O 1
ATOM 1585 N N . PRO A 1 215 ? -10.321 -1.797 29.251 1.00 96.06 215 PRO A N 1
ATOM 1586 C CA . PRO A 1 215 ? -9.957 -0.688 30.126 1.00 96.06 215 PRO A CA 1
ATOM 1587 C C . PRO A 1 215 ? -8.554 -0.885 30.703 1.00 96.06 215 PRO A C 1
ATOM 1589 O O . PRO A 1 215 ? -8.154 -2.005 31.031 1.00 96.06 215 PRO A O 1
ATOM 1592 N N . ALA A 1 216 ? -7.793 0.198 30.848 1.00 93.50 216 ALA A N 1
ATOM 1593 C CA . ALA A 1 216 ? -6.468 0.111 31.447 1.00 93.50 216 ALA A CA 1
ATOM 1594 C C . ALA A 1 216 ? -6.583 -0.239 32.936 1.00 93.50 216 ALA A C 1
ATOM 1596 O O . ALA A 1 216 ? -7.412 0.328 33.652 1.00 93.50 216 ALA A O 1
ATOM 1597 N N . LYS A 1 217 ? -5.715 -1.131 33.423 1.00 87.00 217 LYS A N 1
ATOM 1598 C CA . LYS A 1 217 ? -5.608 -1.395 34.861 1.00 87.00 217 LYS A CA 1
ATOM 1599 C C . LYS A 1 217 ? -5.140 -0.129 35.570 1.00 87.00 217 LYS A C 1
ATOM 1601 O O . LYS A 1 217 ? -4.206 0.527 35.116 1.00 87.00 217 LYS A O 1
ATOM 1606 N N . VAL A 1 218 ? -5.786 0.197 36.681 1.00 79.00 218 VAL A N 1
ATOM 1607 C CA . VAL A 1 218 ? -5.377 1.320 37.517 1.00 79.00 218 VAL A CA 1
ATOM 1608 C C . VAL A 1 218 ? -4.322 0.821 38.499 1.00 79.00 218 VAL A C 1
ATOM 1610 O O . VAL A 1 218 ? -4.600 -0.051 39.320 1.00 79.00 218 VAL A O 1
ATOM 1613 N N . GLU A 1 219 ? -3.094 1.329 38.394 1.00 65.88 219 GLU A N 1
ATOM 1614 C CA . GLU A 1 219 ? -2.099 1.162 39.456 1.00 65.88 219 GLU A CA 1
ATOM 1615 C C . GLU A 1 219 ? -2.541 2.021 40.648 1.00 65.88 219 GLU A C 1
ATOM 1617 O O . GLU A 1 219 ? -2.935 3.169 40.454 1.00 65.88 219 GLU A O 1
ATOM 1622 N N . GLY A 1 220 ? -2.560 1.427 41.847 1.00 57.25 220 GLY A N 1
ATOM 1623 C CA . GLY A 1 220 ? -3.284 1.906 43.030 1.00 57.25 220 GLY A CA 1
ATOM 1624 C C . GLY A 1 220 ? -3.289 3.422 43.261 1.00 57.25 220 GLY A C 1
ATOM 1625 O O . GLY A 1 220 ? -2.305 4.128 43.034 1.00 57.25 220 GLY A O 1
ATOM 1626 N N . SER A 1 221 ? -4.423 3.921 43.749 1.00 53.97 221 SER A N 1
ATOM 1627 C CA . SER A 1 221 ? -4.602 5.320 44.126 1.00 53.97 221 SER A CA 1
ATOM 1628 C C . SER A 1 221 ? -3.508 5.783 45.100 1.00 53.97 221 SER A C 1
ATOM 1630 O O . SER A 1 221 ? -3.164 5.109 46.069 1.00 53.97 221 SER A O 1
ATOM 1632 N N . LYS A 1 222 ? -2.962 6.981 44.854 1.00 51.88 222 LYS A N 1
ATOM 1633 C CA . LYS A 1 222 ? -2.004 7.643 45.759 1.00 51.88 222 LYS A CA 1
ATOM 1634 C C . LYS A 1 222 ? -2.672 8.235 47.011 1.00 51.88 222 LYS A C 1
ATOM 1636 O O . LYS A 1 222 ? -1.974 8.763 47.871 1.00 51.88 222 LYS A O 1
ATOM 1641 N N . GLU A 1 223 ? -4.000 8.162 47.110 1.00 56.38 223 GLU A N 1
ATOM 1642 C CA . GLU A 1 223 ? -4.784 8.701 48.222 1.00 56.38 223 GLU A CA 1
ATOM 1643 C C . GLU A 1 223 ? -5.378 7.576 49.089 1.00 56.38 223 GLU A C 1
ATOM 1645 O O . GLU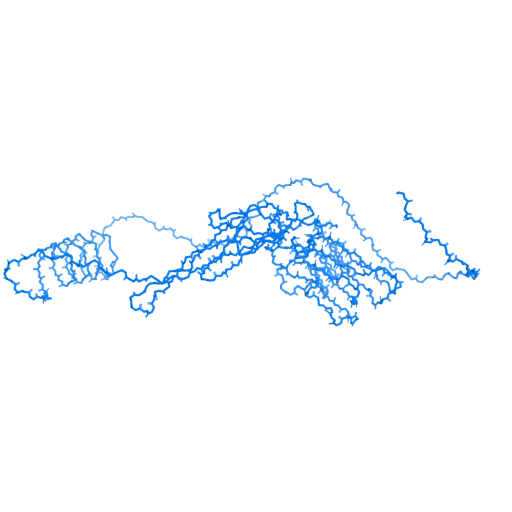 A 1 223 ? -6.103 6.721 48.571 1.00 56.38 223 GLU A O 1
ATOM 1650 N N . PRO A 1 224 ? -5.135 7.581 50.414 1.00 56.19 224 PRO A N 1
ATOM 1651 C CA . PRO A 1 224 ? -5.801 6.671 51.341 1.00 56.19 224 PRO A CA 1
ATOM 1652 C C . PRO A 1 224 ? -7.324 6.879 51.300 1.00 56.19 224 PRO A C 1
ATOM 1654 O O . PRO A 1 224 ? -7.794 7.997 51.494 1.00 56.19 224 PRO A O 1
ATOM 1657 N N . GLY A 1 225 ? -8.110 5.817 51.089 1.00 61.03 225 GLY A N 1
ATOM 1658 C CA . GLY A 1 225 ? -9.579 5.875 51.210 1.00 61.03 225 GLY A CA 1
ATOM 1659 C C . GLY A 1 225 ? -10.383 5.918 49.903 1.00 61.03 225 GLY A C 1
ATOM 1660 O O . GLY A 1 225 ? -11.610 5.828 49.957 1.00 61.03 225 GLY A O 1
ATOM 1661 N N . LYS A 1 226 ? -9.738 6.011 48.734 1.00 62.75 226 LYS A N 1
ATOM 1662 C CA . LYS A 1 226 ? -10.407 6.006 47.419 1.00 62.75 226 LYS A CA 1
ATOM 1663 C C . LYS A 1 226 ? -9.805 4.955 46.501 1.00 62.75 226 LYS A C 1
ATOM 1665 O O . LYS A 1 226 ? -8.593 4.802 46.477 1.00 62.75 226 LYS A O 1
ATOM 1670 N N . THR A 1 227 ? -10.624 4.279 45.706 1.00 68.69 227 THR A N 1
ATOM 1671 C CA . THR A 1 227 ? -10.174 3.424 44.595 1.00 68.69 227 THR A CA 1
ATOM 1672 C C . THR A 1 227 ? -10.649 4.020 43.281 1.00 68.69 227 THR A C 1
ATOM 1674 O O . THR A 1 227 ? -11.758 4.539 43.209 1.00 68.69 227 THR A O 1
ATOM 1677 N N . THR A 1 228 ? -9.821 3.967 42.248 1.00 76.25 228 THR A N 1
ATOM 1678 C CA . THR A 1 228 ? -10.173 4.403 40.895 1.00 76.25 228 THR A CA 1
ATOM 1679 C C . THR A 1 228 ? -10.289 3.183 39.992 1.00 76.25 228 THR A C 1
ATOM 1681 O O . THR A 1 228 ? -9.445 2.290 40.042 1.00 76.25 228 THR A O 1
ATOM 1684 N N . GLU A 1 229 ? -11.333 3.136 39.169 1.00 85.06 229 GLU A N 1
ATOM 1685 C CA . GLU A 1 229 ? -11.574 2.051 38.217 1.00 85.06 229 GLU A CA 1
ATOM 1686 C C . GLU A 1 229 ? -11.837 2.634 36.827 1.00 85.06 229 GLU A C 1
ATOM 1688 O O . GLU A 1 229 ? -12.619 3.572 36.674 1.00 85.06 229 GLU A O 1
ATOM 1693 N N . ASN A 1 230 ? -11.179 2.081 35.806 1.00 90.75 230 ASN A N 1
ATOM 1694 C CA . ASN A 1 230 ? -11.506 2.391 34.420 1.00 90.75 230 ASN A CA 1
ATOM 1695 C C . ASN A 1 230 ? -12.546 1.391 33.924 1.00 90.75 230 ASN A C 1
ATOM 1697 O O . ASN A 1 230 ? -12.314 0.184 33.967 1.00 90.75 230 ASN A O 1
ATOM 1701 N N . THR A 1 231 ? -13.659 1.887 33.396 1.00 94.00 231 THR A N 1
ATOM 1702 C CA . THR A 1 231 ? -14.711 1.062 32.799 1.00 94.00 231 THR A CA 1
ATOM 1703 C C . THR A 1 231 ? -14.924 1.446 31.340 1.00 94.00 231 THR A C 1
ATOM 1705 O O . THR A 1 231 ? -14.696 2.588 30.932 1.00 94.00 231 THR A O 1
ATOM 1708 N N . LEU A 1 232 ? -15.316 0.472 30.518 1.00 96.81 232 LEU A N 1
ATOM 1709 C CA . LEU A 1 232 ? -15.706 0.738 29.138 1.00 96.81 232 LEU A CA 1
ATOM 1710 C C . LEU A 1 232 ? -17.100 1.369 29.137 1.00 96.81 232 LEU A C 1
ATOM 1712 O O . LEU A 1 232 ? -18.059 0.746 29.583 1.00 96.81 232 LEU A O 1
ATOM 1716 N N . GLU A 1 233 ? -17.200 2.586 28.614 1.00 97.62 233 GLU A N 1
ATOM 1717 C CA . GLU A 1 233 ? -18.453 3.333 28.523 1.00 97.62 233 GLU A CA 1
ATOM 1718 C C . GLU A 1 233 ? -19.184 3.038 27.213 1.00 97.62 233 GLU A C 1
ATOM 1720 O O . GLU A 1 233 ? -20.375 2.741 27.230 1.00 97.62 233 GLU A O 1
ATOM 1725 N N . SER A 1 234 ? -18.483 3.109 26.078 1.00 98.38 234 SER A N 1
ATOM 1726 C CA . SER A 1 234 ? -19.097 2.880 24.768 1.00 98.38 234 SER A CA 1
ATOM 1727 C C . SER A 1 234 ? -18.110 2.400 23.707 1.00 98.38 234 SER A C 1
ATOM 1729 O O . SER A 1 234 ? -16.907 2.653 23.792 1.00 98.38 234 SER A O 1
ATOM 1731 N N . ILE A 1 235 ? -18.629 1.731 22.678 1.00 98.75 235 ILE A N 1
ATOM 1732 C CA . ILE A 1 235 ? -17.951 1.490 21.403 1.00 98.75 235 ILE A CA 1
ATOM 1733 C C . ILE A 1 235 ? -18.875 1.956 20.282 1.00 98.75 235 ILE A C 1
ATOM 1735 O O . ILE A 1 235 ? -19.893 1.322 20.013 1.00 98.75 235 ILE A O 1
ATOM 1739 N N . ILE A 1 236 ? -18.493 3.041 19.611 1.00 98.75 236 ILE A N 1
ATOM 1740 C CA . ILE A 1 236 ? -19.272 3.637 18.523 1.00 98.75 236 ILE A CA 1
ATOM 1741 C C . ILE A 1 236 ? -18.535 3.468 17.198 1.00 98.75 236 ILE A C 1
ATOM 1743 O O . ILE A 1 236 ? -17.385 3.894 17.063 1.00 98.75 236 ILE A O 1
ATOM 1747 N N . VAL A 1 237 ? -19.212 2.900 16.204 1.00 98.62 237 VAL A N 1
ATOM 1748 C CA . VAL A 1 237 ? -18.750 2.863 14.812 1.00 98.62 237 VAL A CA 1
ATOM 1749 C C . VAL A 1 237 ? -19.288 4.088 14.086 1.00 98.62 237 VAL A C 1
ATOM 1751 O O . VAL A 1 237 ? -20.473 4.396 14.176 1.00 98.62 237 VAL A O 1
ATOM 1754 N N . THR A 1 238 ? -18.425 4.787 13.359 1.00 98.31 238 THR A N 1
ATOM 1755 C CA . THR A 1 238 ? -18.787 5.834 12.399 1.00 98.31 238 THR A CA 1
ATOM 1756 C C . THR A 1 238 ? -18.525 5.298 11.002 1.00 98.31 238 THR A C 1
ATOM 1758 O O . THR A 1 238 ? -17.379 5.006 10.654 1.00 98.31 238 THR A O 1
ATOM 1761 N N . TYR A 1 239 ? -19.588 5.153 10.216 1.00 96.75 239 TYR A N 1
ATOM 1762 C CA . TYR A 1 239 ? -19.519 4.544 8.893 1.00 96.75 239 TYR A CA 1
ATOM 1763 C C . TYR A 1 239 ? -19.083 5.541 7.824 1.00 96.75 239 TYR A C 1
ATOM 1765 O O . TYR A 1 239 ? -19.533 6.689 7.810 1.00 96.75 239 TYR A O 1
ATOM 1773 N N . ALA A 1 240 ? -18.286 5.075 6.859 1.00 88.00 240 ALA A N 1
ATOM 1774 C CA . ALA A 1 240 ? -17.818 5.900 5.741 1.00 88.00 240 ALA A CA 1
ATOM 1775 C C . ALA A 1 240 ? -18.966 6.529 4.929 1.00 88.00 240 ALA A C 1
ATOM 1777 O O . ALA A 1 240 ? -18.844 7.634 4.404 1.00 88.00 240 ALA A O 1
ATOM 1778 N N . LYS A 1 241 ? -20.100 5.824 4.829 1.00 81.75 241 LYS A N 1
ATOM 1779 C CA . LYS A 1 241 ? -21.297 6.268 4.093 1.00 81.75 241 LYS A CA 1
ATOM 1780 C C . LYS A 1 241 ? -22.230 7.166 4.916 1.00 81.75 241 LYS A C 1
ATOM 1782 O O . LYS A 1 241 ? -23.299 7.531 4.432 1.00 81.75 241 LYS A O 1
ATOM 1787 N N . GLY A 1 242 ? -21.819 7.535 6.127 1.00 88.50 242 GLY A N 1
ATOM 1788 C CA . GLY A 1 242 ? -22.627 8.271 7.089 1.00 88.50 242 GLY A CA 1
ATOM 1789 C C . GLY A 1 242 ? -23.410 7.353 8.027 1.00 88.50 242 GLY A C 1
ATOM 1790 O O . GLY A 1 242 ? -23.683 6.193 7.722 1.00 88.50 242 GLY A O 1
ATOM 1791 N N . GLY A 1 243 ? -23.775 7.902 9.184 1.00 95.12 243 GLY A N 1
ATOM 1792 C CA . GLY A 1 243 ? -24.429 7.170 10.266 1.00 95.12 243 GLY A CA 1
ATOM 1793 C C . GLY A 1 243 ? -23.449 6.627 11.305 1.00 95.12 243 GLY A C 1
ATOM 1794 O O . GLY A 1 243 ? -22.236 6.554 11.089 1.00 95.12 243 GLY A O 1
ATOM 1795 N N . THR A 1 244 ? -24.006 6.267 12.457 1.00 97.81 244 THR A N 1
ATOM 1796 C CA . THR A 1 244 ? -23.270 5.708 13.591 1.00 97.81 244 THR A CA 1
ATOM 1797 C C . THR A 1 244 ? -24.021 4.528 14.184 1.00 97.81 244 THR A C 1
ATOM 1799 O O . THR A 1 244 ? -25.252 4.529 14.186 1.00 97.81 244 THR A O 1
ATOM 1802 N N . GLU A 1 245 ? -23.293 3.569 14.743 1.00 98.12 245 GLU A N 1
ATOM 1803 C CA . GLU A 1 245 ? -23.857 2.420 15.457 1.00 98.12 245 GLU A CA 1
ATOM 1804 C C . GLU A 1 245 ? -23.142 2.217 16.793 1.00 98.12 245 GLU A C 1
ATOM 1806 O O . GLU A 1 245 ? -21.914 2.280 16.860 1.00 98.12 245 GLU A O 1
ATOM 1811 N N . ASP A 1 246 ? -23.916 1.977 17.851 1.00 98.56 246 ASP A N 1
ATOM 1812 C CA . ASP A 1 246 ? -23.395 1.577 19.155 1.00 98.56 246 ASP A CA 1
ATOM 1813 C C . ASP A 1 246 ? -23.299 0.050 19.224 1.00 98.56 246 ASP A C 1
ATOM 1815 O O . ASP A 1 246 ? -24.308 -0.656 19.243 1.00 98.56 246 ASP A O 1
ATOM 1819 N N . ILE A 1 247 ? -22.065 -0.450 19.271 1.00 98.62 247 ILE A N 1
ATOM 1820 C CA . ILE A 1 247 ? -21.743 -1.879 19.324 1.00 98.62 247 ILE A CA 1
ATOM 1821 C C . ILE A 1 247 ? -21.150 -2.277 20.676 1.00 98.62 247 ILE A C 1
ATOM 1823 O O . ILE A 1 247 ? -20.451 -3.287 20.790 1.00 98.62 247 ILE A O 1
ATOM 1827 N N . THR A 1 248 ? -21.405 -1.494 21.728 1.00 98.31 248 THR A N 1
ATOM 1828 C CA . THR A 1 248 ? -20.849 -1.740 23.067 1.00 98.31 248 THR A CA 1
ATOM 1829 C C . THR A 1 248 ? -21.170 -3.146 23.566 1.00 98.31 248 THR A C 1
ATOM 1831 O O . THR A 1 248 ? -20.322 -3.760 24.212 1.00 98.31 248 THR A O 1
ATOM 1834 N N . VAL A 1 249 ? -22.343 -3.684 23.221 1.00 97.44 249 VAL A N 1
ATOM 1835 C CA . VAL A 1 249 ? -22.756 -5.050 23.577 1.00 97.44 249 VAL A CA 1
ATOM 1836 C C . VAL A 1 249 ? -22.341 -6.072 22.516 1.00 97.44 249 VAL A C 1
ATOM 1838 O O . VAL A 1 249 ? -21.738 -7.083 22.860 1.00 97.44 249 VAL A O 1
ATOM 1841 N N . SER A 1 250 ? -22.645 -5.827 21.236 1.00 98.12 250 SER A N 1
ATOM 1842 C CA . SER A 1 250 ? -22.430 -6.807 20.157 1.00 98.12 250 SER A CA 1
ATOM 1843 C C . SER A 1 250 ? -20.958 -7.036 19.817 1.00 98.12 250 SER A C 1
ATOM 1845 O O . SER A 1 250 ? -20.626 -8.086 19.265 1.00 98.12 250 SER A O 1
ATOM 1847 N N . LYS A 1 251 ? -20.089 -6.052 20.100 1.00 98.44 251 LYS A N 1
ATOM 1848 C CA . LYS A 1 251 ? -18.644 -6.052 19.804 1.00 98.44 251 LYS A CA 1
ATOM 1849 C C . LYS A 1 251 ? -18.297 -6.363 18.350 1.00 98.44 251 LYS A C 1
ATOM 1851 O O . LYS A 1 251 ? -17.165 -6.726 18.048 1.00 98.44 251 LYS A O 1
ATOM 1856 N N . THR A 1 252 ? -19.258 -6.250 17.446 1.00 98.44 252 THR A N 1
ATOM 1857 C CA . THR A 1 252 ? -19.102 -6.644 16.051 1.00 98.44 252 THR A CA 1
ATOM 1858 C C . THR A 1 252 ? -19.903 -5.715 15.158 1.00 98.44 252 THR A C 1
ATOM 1860 O O . THR A 1 252 ? -20.952 -5.218 15.563 1.00 98.44 252 THR A O 1
ATOM 1863 N N . PHE A 1 253 ? -19.411 -5.485 13.943 1.00 98.12 253 PHE A N 1
ATOM 1864 C CA . PHE A 1 253 ? -20.112 -4.711 12.918 1.00 98.12 253 PHE A CA 1
ATOM 1865 C C . PHE A 1 253 ? -19.729 -5.184 11.514 1.00 98.12 253 PHE A C 1
ATOM 1867 O O . PHE A 1 253 ? -18.740 -5.895 11.342 1.00 98.12 253 PHE A O 1
ATOM 1874 N N . LYS A 1 254 ? -20.500 -4.800 10.491 1.00 97.12 254 LYS A N 1
ATOM 1875 C CA . LYS A 1 254 ? -20.143 -5.039 9.083 1.00 97.12 254 LYS A CA 1
ATOM 1876 C C . LYS A 1 254 ? -19.524 -3.784 8.483 1.00 97.12 254 LYS A C 1
ATOM 1878 O O . LYS A 1 254 ? -20.179 -2.749 8.434 1.00 97.12 254 LYS A O 1
ATOM 1883 N N . SER A 1 255 ? -18.295 -3.891 7.988 1.00 96.12 255 SER A N 1
ATOM 1884 C CA . SER A 1 255 ? -17.597 -2.765 7.370 1.00 96.12 255 SER A CA 1
ATOM 1885 C C . SER A 1 255 ? -18.294 -2.295 6.089 1.00 96.12 255 SER A C 1
ATOM 1887 O O . SER A 1 255 ? -18.762 -3.100 5.277 1.00 96.12 255 SER A O 1
ATOM 1889 N N . THR A 1 256 ? -18.354 -0.979 5.896 1.00 94.81 256 THR A N 1
ATOM 1890 C CA . THR A 1 256 ? -19.021 -0.317 4.764 1.00 94.81 256 THR A CA 1
ATOM 1891 C C . THR A 1 256 ? -18.075 0.495 3.884 1.00 94.81 256 THR A C 1
ATOM 1893 O O . THR A 1 256 ? -18.473 0.910 2.789 1.00 94.81 256 THR A O 1
ATOM 1896 N N . GLY A 1 257 ? -16.844 0.707 4.348 1.00 95.62 257 GLY A N 1
ATOM 1897 C CA . GLY A 1 257 ? -15.822 1.512 3.698 1.00 95.62 257 GLY A CA 1
ATOM 1898 C C . GLY A 1 257 ? -14.696 1.835 4.679 1.00 95.62 257 GLY A C 1
ATOM 1899 O O . GLY A 1 257 ? -14.322 0.990 5.487 1.00 95.62 257 GLY A O 1
ATOM 1900 N N . ASN A 1 258 ? -14.173 3.062 4.612 1.00 97.31 258 ASN A N 1
ATOM 1901 C CA . ASN A 1 258 ? -13.218 3.580 5.596 1.00 97.31 258 ASN A CA 1
ATOM 1902 C C . ASN A 1 258 ? -13.932 3.918 6.915 1.00 97.31 258 ASN A C 1
ATOM 1904 O O . ASN A 1 258 ? -14.340 5.061 7.132 1.00 97.31 258 ASN A O 1
ATOM 1908 N N . ASP A 1 259 ? -14.145 2.908 7.753 1.00 97.62 259 ASP A N 1
ATOM 1909 C CA . ASP A 1 259 ? -14.924 3.015 8.984 1.00 97.62 259 ASP A CA 1
ATOM 1910 C C . ASP A 1 259 ? -14.026 3.372 10.183 1.00 97.62 259 ASP A C 1
ATOM 1912 O O . ASP A 1 259 ? -12.866 2.963 10.265 1.00 97.62 259 ASP A O 1
ATOM 1916 N N . VAL A 1 260 ? -14.566 4.124 11.145 1.00 98.31 260 VAL A N 1
ATOM 1917 C CA . VAL A 1 260 ? -13.848 4.507 12.372 1.00 98.31 260 VAL A CA 1
ATOM 1918 C C . VAL A 1 260 ? -14.578 3.959 13.589 1.00 98.31 260 VAL A C 1
ATOM 1920 O O . VAL A 1 260 ? -15.743 4.275 13.813 1.00 98.31 260 VAL A O 1
ATOM 1923 N N . VAL A 1 261 ? -13.881 3.187 14.415 1.00 98.69 261 VAL A N 1
ATOM 1924 C CA . VAL A 1 261 ? -14.404 2.584 15.644 1.00 98.69 261 VAL A CA 1
ATOM 1925 C C . VAL A 1 261 ? -13.810 3.313 16.839 1.00 98.69 261 VAL A C 1
ATOM 1927 O O . VAL A 1 261 ? -12.606 3.275 17.053 1.00 98.69 261 VAL A O 1
ATOM 1930 N N . THR A 1 262 ? -14.633 3.984 17.640 1.00 98.75 262 THR A N 1
ATOM 1931 C CA . THR A 1 262 ? -14.174 4.709 18.832 1.00 98.75 262 THR A CA 1
ATOM 1932 C C . THR A 1 262 ? -14.623 3.992 20.097 1.00 98.75 262 THR A C 1
ATOM 1934 O O . THR A 1 262 ? -15.819 3.930 20.368 1.00 98.75 262 THR A O 1
ATOM 1937 N N . ALA A 1 263 ? -13.671 3.498 20.889 1.00 98.62 263 ALA A N 1
ATOM 1938 C CA . ALA A 1 263 ? -13.917 3.029 22.250 1.00 98.62 263 ALA A CA 1
ATOM 1939 C C . ALA A 1 263 ? -13.713 4.177 23.247 1.00 98.62 263 ALA A C 1
ATOM 1941 O O . ALA A 1 263 ? -12.662 4.824 23.249 1.00 98.62 263 ALA A O 1
ATOM 1942 N N . THR A 1 264 ? -14.706 4.419 24.100 1.00 98.62 264 THR A N 1
ATOM 1943 C CA . THR A 1 264 ? -14.649 5.425 25.166 1.00 98.62 264 THR A CA 1
ATOM 1944 C C . THR A 1 264 ? -14.609 4.731 26.518 1.00 98.62 264 THR A C 1
ATOM 1946 O O . THR A 1 264 ? -15.447 3.879 26.809 1.00 98.62 264 THR A O 1
ATOM 1949 N N . PHE A 1 265 ? -13.635 5.102 27.340 1.00 97.38 265 PHE A N 1
ATOM 1950 C CA . PHE A 1 265 ? -13.453 4.623 28.703 1.00 97.38 265 PHE A CA 1
ATOM 1951 C C . PHE A 1 265 ? -13.641 5.777 29.683 1.00 97.38 265 PHE A C 1
ATOM 1953 O O . PHE A 1 265 ? -13.141 6.879 29.442 1.00 97.38 265 PHE A O 1
ATOM 1960 N N . LYS A 1 266 ? -14.304 5.505 30.806 1.00 94.56 266 LYS A N 1
ATOM 1961 C CA . LYS A 1 266 ? -14.470 6.454 31.910 1.00 94.56 266 LYS A CA 1
ATOM 1962 C C . LYS A 1 266 ? -13.727 5.969 33.146 1.00 94.56 266 LYS A C 1
ATOM 1964 O O . LYS A 1 266 ? -13.613 4.765 33.369 1.00 94.56 266 LYS A O 1
ATOM 1969 N N . THR A 1 267 ? -13.218 6.914 33.927 1.00 90.81 267 THR A N 1
ATOM 1970 C CA . THR A 1 267 ? -12.583 6.643 35.218 1.00 90.81 267 THR A CA 1
ATOM 1971 C C . THR A 1 267 ? -13.555 7.042 36.314 1.00 90.81 267 THR A C 1
ATOM 1973 O O . THR A 1 267 ? -13.897 8.218 36.430 1.00 90.81 267 THR A O 1
ATOM 1976 N N . ASP A 1 268 ? -13.990 6.072 37.109 1.00 84.38 268 ASP A N 1
ATOM 1977 C CA . ASP A 1 268 ? -14.866 6.303 38.252 1.00 84.38 268 ASP A CA 1
ATOM 1978 C C . ASP A 1 268 ? -14.042 6.244 39.552 1.00 84.38 268 ASP A C 1
ATOM 1980 O O . ASP A 1 268 ? -13.236 5.332 39.753 1.00 84.38 268 ASP A O 1
ATOM 1984 N N . GLU A 1 269 ? -14.242 7.212 40.451 1.00 79.94 269 GLU A N 1
ATOM 1985 C CA . GLU A 1 269 ? -13.743 7.150 41.830 1.00 79.94 269 GLU A CA 1
ATOM 1986 C C . GLU A 1 269 ? -14.778 6.439 42.707 1.00 79.94 269 GLU A C 1
ATOM 1988 O O . GLU A 1 269 ? -15.879 6.947 42.926 1.00 79.94 269 GLU A O 1
ATOM 1993 N N . LYS A 1 270 ? -14.423 5.272 43.246 1.00 68.75 270 LYS A N 1
ATOM 1994 C CA . LYS A 1 270 ? -15.239 4.544 44.217 1.00 68.75 270 LYS A CA 1
ATOM 1995 C C . LYS A 1 270 ? -14.679 4.744 45.635 1.00 68.75 270 LYS A C 1
ATOM 1997 O O . LYS A 1 270 ? -13.481 4.516 45.844 1.00 68.75 270 LYS A O 1
ATOM 2002 N N . PRO A 1 271 ? -15.506 5.150 46.619 1.00 66.56 271 PRO A N 1
ATOM 2003 C CA . PRO A 1 271 ? -15.105 5.163 48.024 1.00 66.56 271 PRO A CA 1
ATOM 2004 C C . PRO A 1 271 ? -14.694 3.759 48.480 1.00 66.56 271 PRO A C 1
ATOM 2006 O O . PRO A 1 271 ? -15.331 2.782 48.080 1.00 66.56 271 PRO A O 1
ATOM 2009 N N . ILE A 1 272 ? -13.670 3.646 49.330 1.00 63.66 272 ILE A N 1
ATOM 2010 C CA . ILE A 1 272 ? -13.397 2.380 50.020 1.00 63.66 272 ILE A CA 1
ATOM 2011 C C . ILE A 1 272 ? -14.553 2.137 50.995 1.00 63.66 272 ILE A C 1
ATOM 2013 O O . ILE A 1 272 ? -14.780 2.937 51.905 1.00 63.66 272 ILE A O 1
ATOM 2017 N N . GLU A 1 273 ? -15.310 1.060 50.783 1.00 62.38 273 GLU A N 1
ATOM 2018 C CA . GLU A 1 273 ? -16.310 0.612 51.752 1.00 62.38 273 GLU A CA 1
ATOM 2019 C C . GLU A 1 273 ? -15.570 0.255 53.053 1.00 62.38 273 GLU A C 1
ATOM 2021 O O . GLU A 1 273 ? -14.591 -0.495 52.992 1.00 62.38 273 GLU A O 1
ATOM 2026 N N . PRO A 1 274 ? -15.939 0.839 54.211 1.00 61.16 274 PRO A N 1
ATOM 2027 C CA . PRO A 1 274 ? -15.242 0.560 55.459 1.00 61.16 274 PRO A CA 1
ATOM 2028 C C . PRO A 1 274 ? -15.296 -0.942 55.735 1.00 61.16 274 PRO A C 1
ATOM 2030 O O . PRO A 1 274 ? -16.366 -1.543 55.630 1.00 61.16 274 PRO A O 1
ATOM 2033 N N . GLU A 1 275 ? -14.148 -1.540 56.075 1.00 60.78 275 GLU A N 1
ATOM 2034 C CA . GLU A 1 275 ? -14.078 -2.962 56.415 1.00 60.78 275 GLU A CA 1
ATOM 2035 C C . GLU A 1 275 ? -15.183 -3.311 57.428 1.00 60.78 275 GLU A C 1
ATOM 2037 O O . GLU A 1 275 ? -15.400 -2.542 58.379 1.00 60.78 275 GLU A O 1
ATOM 2042 N N . PRO A 1 276 ? -15.902 -4.438 57.245 1.00 63.12 276 PRO A N 1
ATOM 2043 C CA . PRO A 1 276 ? -16.905 -4.864 58.203 1.00 63.12 276 PRO A CA 1
ATOM 2044 C C . PRO A 1 276 ? -16.250 -4.926 59.580 1.00 63.12 276 PRO A C 1
ATOM 2046 O O . PRO A 1 276 ? -15.223 -5.578 59.774 1.00 63.12 276 PRO A O 1
ATOM 2049 N N . LYS A 1 277 ? -16.830 -4.174 60.522 1.00 62.44 277 LYS A N 1
ATOM 2050 C CA . LYS A 1 277 ? -16.335 -4.063 61.894 1.00 62.44 277 LYS A CA 1
ATOM 2051 C C . LYS A 1 277 ? -16.092 -5.484 62.418 1.00 62.44 277 LYS A C 1
ATOM 2053 O O . LYS A 1 277 ? -17.022 -6.287 62.325 1.00 62.44 277 LYS A O 1
ATOM 2058 N N . PRO A 1 278 ? -14.889 -5.809 62.931 1.00 63.44 278 PRO A N 1
ATOM 2059 C CA . PRO A 1 278 ? -14.595 -7.162 63.382 1.00 63.44 278 PRO A CA 1
ATOM 2060 C C . PRO A 1 278 ? -15.676 -7.599 64.368 1.00 63.44 278 PRO A C 1
ATOM 2062 O O . PRO A 1 278 ? -16.007 -6.844 65.292 1.00 63.44 278 PRO A O 1
ATOM 2065 N N . GLU A 1 279 ? -16.257 -8.779 64.131 1.00 60.50 279 GLU A N 1
ATOM 2066 C CA . GLU A 1 279 ? -17.252 -9.356 65.029 1.00 60.50 279 GLU A CA 1
ATOM 2067 C C . GLU A 1 279 ? -16.704 -9.316 66.463 1.00 60.50 279 GLU A C 1
ATOM 2069 O O . GLU A 1 279 ? -15.519 -9.610 66.678 1.00 60.50 279 GLU A O 1
ATOM 2074 N N . PRO A 1 280 ? -17.514 -8.902 67.455 1.00 56.94 280 PRO A N 1
ATOM 2075 C CA . PRO A 1 280 ? -17.063 -8.865 68.834 1.00 56.94 280 PRO A CA 1
ATOM 2076 C C . PRO A 1 280 ? -16.590 -10.266 69.224 1.00 56.94 280 PRO A C 1
ATOM 2078 O O . PRO A 1 280 ? -17.370 -11.218 69.222 1.00 56.94 280 PRO A O 1
ATOM 2081 N N . LYS A 1 281 ? -15.294 -10.388 69.540 1.00 56.16 281 LYS A N 1
ATOM 2082 C CA . LYS A 1 281 ? -14.724 -11.633 70.059 1.00 56.16 281 LYS A CA 1
ATOM 2083 C C . LYS A 1 281 ? -15.561 -12.101 71.256 1.00 56.16 281 LYS A C 1
ATOM 2085 O O . LYS A 1 281 ? -15.898 -11.263 72.100 1.00 56.16 281 LYS A O 1
ATOM 2090 N N . PRO A 1 282 ? -15.860 -13.408 71.369 1.00 45.97 282 PRO A N 1
ATOM 2091 C CA . PRO A 1 282 ? -16.444 -13.960 72.581 1.00 45.97 282 PRO A CA 1
ATOM 2092 C C . PRO A 1 282 ? -15.612 -13.537 73.795 1.00 45.97 282 PRO A C 1
ATOM 2094 O O . PRO A 1 282 ? -14.381 -13.566 73.764 1.00 45.97 282 PRO A O 1
ATOM 2097 N N . SER A 1 283 ? -16.300 -13.086 74.840 1.00 40.81 283 SER A N 1
ATOM 2098 C CA . SER A 1 283 ? -15.708 -12.709 76.121 1.00 40.81 283 SER A CA 1
ATOM 2099 C C . SER A 1 283 ? -15.095 -13.942 76.790 1.00 40.81 283 SER A C 1
ATOM 2101 O O . SER A 1 283 ? -15.783 -14.651 77.526 1.00 40.81 283 SER A O 1
ATOM 2103 N N . ASP A 1 284 ? -13.801 -14.166 76.579 1.00 42.84 284 ASP A N 1
ATOM 2104 C CA . ASP A 1 284 ? -13.034 -15.110 77.384 1.00 42.84 284 ASP A CA 1
ATOM 2105 C C . ASP A 1 284 ? -12.780 -14.507 78.766 1.00 42.84 284 ASP A C 1
ATOM 2107 O O . ASP A 1 284 ? -11.968 -13.599 78.967 1.00 42.84 284 ASP A O 1
ATOM 2111 N N . ASN A 1 285 ? -13.520 -15.030 79.739 1.00 39.09 285 ASN A N 1
ATOM 2112 C CA . ASN A 1 285 ? -13.211 -14.843 81.139 1.00 39.09 285 ASN A CA 1
ATOM 2113 C C . ASN A 1 285 ? -11.927 -15.609 81.492 1.00 39.09 285 ASN A C 1
ATOM 2115 O O . ASN A 1 285 ? -11.909 -16.838 81.519 1.00 39.09 285 ASN A O 1
ATOM 2119 N N . ASN A 1 286 ? -10.958 -14.827 81.972 1.00 39.88 286 ASN A N 1
ATOM 2120 C CA . ASN A 1 286 ? -9.965 -15.173 82.996 1.00 39.88 286 ASN A CA 1
ATOM 2121 C C . ASN A 1 286 ? -8.627 -15.808 82.524 1.00 39.88 286 ASN A C 1
ATOM 2123 O O . ASN A 1 286 ? -8.495 -16.237 81.385 1.00 39.88 286 ASN A O 1
ATOM 2127 N N . PRO A 1 287 ? -7.556 -15.760 83.345 1.00 46.97 287 PRO A N 1
ATOM 2128 C CA . PRO A 1 287 ? -6.489 -14.772 83.207 1.00 46.97 287 PRO A CA 1
ATOM 2129 C C . PRO A 1 287 ? -5.118 -15.454 83.032 1.00 46.97 287 PRO A C 1
ATOM 2131 O O . PRO A 1 287 ? -4.742 -16.338 83.796 1.00 46.97 287 PRO A O 1
ATOM 2134 N N . GLY A 1 288 ? -4.312 -15.026 82.063 1.00 32.84 288 GLY A N 1
ATOM 2135 C CA . GLY A 1 288 ? -3.031 -15.694 81.816 1.00 32.84 288 GLY A CA 1
ATOM 2136 C C . GLY A 1 288 ? -2.091 -14.880 80.952 1.00 32.84 288 GLY A C 1
ATOM 2137 O O . GLY A 1 288 ? -1.937 -15.117 79.763 1.00 32.84 288 GLY A O 1
ATOM 2138 N N . LYS A 1 289 ? -1.461 -13.891 81.571 1.00 48.19 289 LYS A N 1
ATOM 2139 C CA . LYS A 1 289 ? -0.388 -13.072 81.015 1.00 48.19 289 LYS A CA 1
ATOM 2140 C C . LYS A 1 289 ? 0.836 -13.944 80.700 1.00 48.19 289 LYS A C 1
ATOM 2142 O O . LYS A 1 289 ? 1.578 -14.222 81.628 1.00 48.19 289 LYS A O 1
ATOM 2147 N N . HIS A 1 290 ? 1.110 -14.311 79.445 1.00 37.06 290 HIS A N 1
ATOM 2148 C CA . HIS A 1 290 ? 2.445 -14.803 79.062 1.00 37.06 290 HIS A CA 1
ATOM 2149 C C . HIS A 1 290 ? 2.886 -14.334 77.665 1.00 37.06 290 HIS A C 1
ATOM 2151 O O . HIS A 1 290 ? 2.457 -14.823 76.630 1.00 37.06 290 HIS A O 1
ATOM 2157 N N . HIS A 1 291 ? 3.735 -13.309 77.721 1.00 36.53 291 HIS A N 1
ATOM 2158 C CA . HIS A 1 291 ? 4.876 -12.948 76.881 1.00 36.53 291 HIS A CA 1
ATOM 2159 C C . HIS A 1 291 ? 5.164 -13.755 75.601 1.00 36.53 291 HIS A C 1
ATOM 2161 O O . HIS A 1 291 ? 5.330 -14.970 75.618 1.00 36.53 291 HIS A O 1
ATOM 2167 N N . SER A 1 292 ? 5.404 -13.004 74.525 1.00 41.97 292 SER A N 1
ATOM 2168 C CA . SER A 1 292 ? 6.215 -13.391 73.370 1.00 41.97 292 SER A CA 1
ATOM 2169 C C . SER A 1 292 ? 7.573 -13.943 73.821 1.00 41.97 292 SER A C 1
ATOM 2171 O O . SER A 1 292 ? 8.435 -13.182 74.267 1.00 41.97 292 SER A O 1
ATOM 2173 N N . GLY A 1 293 ? 7.754 -15.259 73.723 1.00 35.12 293 GLY A N 1
ATOM 2174 C CA . GLY A 1 293 ? 9.021 -15.934 73.983 1.00 35.12 293 GLY A CA 1
ATOM 2175 C C . GLY A 1 293 ? 9.647 -16.421 72.682 1.00 35.12 293 GLY A C 1
ATOM 2176 O O . GLY A 1 293 ? 9.160 -17.379 72.091 1.00 35.12 293 GLY A O 1
ATOM 2177 N N . GLY A 1 294 ? 10.736 -15.784 72.250 1.00 43.44 294 GLY A N 1
ATOM 2178 C CA . GLY A 1 294 ? 11.731 -16.463 71.426 1.00 43.44 294 GLY A CA 1
ATOM 2179 C C . GLY A 1 294 ? 12.466 -17.449 72.329 1.00 43.44 294 GLY A C 1
ATOM 2180 O O . GLY A 1 294 ? 13.093 -17.029 73.300 1.00 43.44 294 GLY A O 1
ATOM 2181 N N . GLY A 1 295 ? 12.316 -18.745 72.069 1.00 37.81 295 GLY A N 1
ATOM 2182 C CA . GLY A 1 295 ? 12.889 -19.803 72.894 1.00 37.81 295 GLY A CA 1
ATOM 2183 C C . GLY A 1 295 ? 13.696 -20.783 72.055 1.00 37.81 295 GLY A C 1
ATOM 2184 O O . GLY A 1 295 ? 13.175 -21.354 71.102 1.00 37.81 295 GLY A O 1
ATOM 2185 N N . SER A 1 296 ? 14.954 -20.989 72.437 1.00 44.41 296 SER A N 1
ATOM 2186 C CA . SER A 1 296 ? 15.781 -22.116 72.007 1.00 44.41 296 SER A CA 1
ATOM 2187 C C . SER A 1 296 ? 15.410 -23.317 72.876 1.00 44.41 296 SER A C 1
ATOM 2189 O O . SER A 1 296 ? 15.635 -23.288 74.087 1.00 44.41 296 SER A O 1
ATOM 2191 N N . GLY A 1 297 ? 14.807 -24.352 72.298 1.00 42.34 297 GLY A N 1
ATOM 2192 C CA . GLY A 1 297 ? 14.398 -25.533 73.052 1.00 42.34 297 GLY A CA 1
ATOM 2193 C C . GLY A 1 297 ? 14.363 -26.786 72.189 1.00 42.34 297 GLY A C 1
ATOM 2194 O O . GLY A 1 297 ? 13.851 -26.756 71.074 1.00 42.34 297 GLY A O 1
ATOM 2195 N N . ASN A 1 298 ? 14.875 -27.890 72.734 1.00 46.16 298 ASN A N 1
ATOM 2196 C CA . ASN A 1 298 ? 14.725 -29.221 72.152 1.00 46.16 298 ASN A CA 1
ATOM 2197 C C . ASN A 1 298 ? 13.373 -29.781 72.600 1.00 46.16 298 ASN A C 1
ATOM 2199 O O . ASN A 1 298 ? 13.176 -30.076 73.781 1.00 46.16 298 ASN A O 1
ATOM 2203 N N . GLY A 1 299 ? 12.431 -29.907 71.670 1.00 43.56 299 GLY A N 1
ATOM 2204 C CA . GLY A 1 299 ? 11.107 -30.458 71.937 1.00 43.56 299 GLY A CA 1
ATOM 2205 C C . GLY A 1 299 ? 10.514 -31.115 70.697 1.00 43.56 299 GLY A C 1
ATOM 2206 O O . GLY A 1 299 ? 10.678 -30.616 69.588 1.00 43.56 299 GLY A O 1
ATOM 2207 N N . ASN A 1 300 ? 9.800 -32.225 70.892 1.00 44.59 300 ASN A N 1
ATOM 2208 C CA . ASN A 1 300 ? 9.007 -32.858 69.840 1.00 44.59 300 ASN A CA 1
ATOM 2209 C C . ASN A 1 300 ? 7.603 -32.242 69.847 1.00 44.59 300 ASN A C 1
ATOM 2211 O O . ASN A 1 300 ? 6.861 -32.394 70.818 1.00 44.59 300 ASN A O 1
ATOM 2215 N N . GLY A 1 301 ? 7.231 -31.562 68.765 1.00 45.97 301 GLY A N 1
ATOM 2216 C CA . GLY A 1 301 ? 5.900 -30.987 68.588 1.00 45.97 301 GLY A CA 1
ATOM 2217 C C . GLY A 1 301 ? 5.576 -30.757 67.113 1.00 45.97 301 GLY A C 1
ATOM 2218 O O . GLY A 1 301 ? 6.476 -30.562 66.300 1.00 45.97 301 GLY A O 1
ATOM 2219 N N . ASN A 1 302 ? 4.285 -30.771 66.773 1.00 45.62 302 ASN A N 1
ATOM 2220 C CA . ASN A 1 302 ? 3.791 -30.377 65.453 1.00 45.62 302 ASN A CA 1
ATOM 2221 C C . ASN A 1 302 ? 3.347 -28.911 65.510 1.00 45.62 302 ASN A C 1
ATOM 2223 O O . ASN A 1 302 ? 2.427 -28.572 66.253 1.00 45.62 302 ASN A O 1
ATOM 2227 N N . GLY A 1 303 ? 3.994 -28.046 64.731 1.00 46.91 303 GLY A N 1
ATOM 2228 C CA . GLY A 1 303 ? 3.673 -26.621 64.664 1.00 46.91 303 GLY A CA 1
ATOM 2229 C C . GLY A 1 303 ? 4.294 -25.934 63.447 1.00 46.91 303 GLY A C 1
ATOM 2230 O O . GLY A 1 303 ? 5.208 -26.465 62.819 1.00 46.91 303 GLY A O 1
ATOM 2231 N N . THR A 1 304 ? 3.784 -24.750 63.107 1.00 46.09 304 THR A N 1
ATOM 2232 C CA . THR A 1 304 ? 4.330 -23.853 62.075 1.00 46.09 304 THR A CA 1
ATOM 2233 C C . THR A 1 304 ? 5.066 -22.701 62.757 1.00 46.09 304 THR A C 1
ATOM 2235 O O . THR A 1 304 ? 4.431 -21.874 63.414 1.00 46.09 304 THR A O 1
ATOM 2238 N N . GLY A 1 305 ? 6.391 -22.636 62.629 1.00 48.09 305 GLY A N 1
ATOM 2239 C CA . GLY A 1 305 ? 7.210 -21.596 63.255 1.00 48.09 305 GLY A CA 1
ATOM 2240 C C . GLY A 1 305 ? 8.613 -21.504 62.652 1.00 48.09 305 GLY A C 1
ATOM 2241 O O . GLY A 1 305 ? 9.054 -22.421 61.963 1.00 48.09 305 GLY A O 1
ATOM 2242 N N . ASN A 1 306 ? 9.301 -20.390 62.918 1.00 47.84 306 ASN A N 1
ATOM 2243 C CA . ASN A 1 306 ? 10.707 -20.173 62.565 1.00 47.84 306 ASN A CA 1
ATOM 2244 C C . ASN A 1 306 ? 11.565 -20.350 63.822 1.00 47.84 306 ASN A C 1
ATOM 2246 O O . ASN A 1 306 ? 11.321 -19.675 64.823 1.00 47.84 306 ASN A O 1
ATOM 2250 N N . GLY A 1 307 ? 12.563 -21.231 63.778 1.00 48.69 307 GLY A N 1
ATOM 2251 C CA . GLY A 1 307 ? 13.460 -21.480 64.906 1.00 48.69 307 GLY A CA 1
ATOM 2252 C C . GLY A 1 307 ? 14.672 -22.326 64.518 1.00 48.69 307 GLY A C 1
ATOM 2253 O O . GLY A 1 307 ? 14.627 -23.044 63.522 1.00 48.69 307 GLY A O 1
ATOM 2254 N N . ASN A 1 308 ? 15.736 -22.240 65.322 1.00 47.12 308 ASN A N 1
ATOM 2255 C CA . ASN A 1 308 ? 16.925 -23.092 65.232 1.00 47.12 308 ASN A CA 1
ATOM 2256 C C . ASN A 1 308 ? 16.927 -24.059 66.425 1.00 47.12 308 ASN A C 1
ATOM 2258 O O . ASN A 1 308 ? 16.832 -23.613 67.572 1.00 47.12 308 ASN A O 1
ATOM 2262 N N . GLY A 1 309 ? 17.030 -25.363 66.166 1.00 51.25 309 GLY A N 1
ATOM 2263 C CA . GLY A 1 309 ? 17.044 -26.395 67.205 1.00 51.25 309 GLY A CA 1
ATOM 2264 C C . GLY A 1 309 ? 17.155 -27.814 66.645 1.00 51.25 309 GLY A C 1
ATOM 2265 O O . GLY A 1 309 ? 16.936 -28.029 65.453 1.00 51.25 309 GLY A O 1
ATOM 2266 N N . ASP A 1 310 ? 17.474 -28.771 67.521 1.00 48.97 310 ASP A N 1
ATOM 2267 C CA . ASP A 1 310 ? 17.586 -30.196 67.194 1.00 48.97 310 ASP A CA 1
ATOM 2268 C C . ASP A 1 310 ? 16.354 -30.949 67.732 1.00 48.97 310 ASP A C 1
ATOM 2270 O O . ASP A 1 310 ? 16.056 -30.907 68.932 1.00 48.97 310 ASP A O 1
ATOM 2274 N N . GLY A 1 311 ? 15.611 -31.636 66.859 1.00 49.31 311 GLY A N 1
ATOM 2275 C CA . GLY A 1 311 ? 14.397 -32.367 67.242 1.00 49.31 311 GLY A CA 1
ATOM 2276 C C . GLY A 1 311 ? 13.792 -33.210 66.115 1.00 49.31 311 GLY A C 1
ATOM 2277 O O . GLY A 1 311 ? 14.149 -33.045 64.949 1.00 49.31 311 GLY A O 1
ATOM 2278 N N . ASN A 1 312 ? 12.859 -34.107 66.464 1.00 47.91 312 ASN A N 1
ATOM 2279 C CA . ASN A 1 312 ? 12.100 -34.928 65.511 1.00 47.91 312 ASN A CA 1
ATOM 2280 C C . ASN A 1 312 ? 10.627 -34.478 65.492 1.00 47.91 312 ASN A C 1
ATOM 2282 O O . ASN A 1 312 ? 9.927 -34.576 66.502 1.00 47.91 312 ASN A O 1
ATOM 2286 N N . GLY A 1 313 ? 10.132 -34.023 64.337 1.00 48.38 313 GLY A N 1
ATOM 2287 C CA . GLY A 1 313 ? 8.747 -33.569 64.166 1.00 48.38 313 GLY A CA 1
ATOM 2288 C C . GLY A 1 313 ? 8.314 -33.482 62.698 1.00 48.38 313 GLY A C 1
ATOM 2289 O O . GLY A 1 313 ? 9.137 -33.618 61.793 1.00 48.38 313 GLY A O 1
ATOM 2290 N N . THR A 1 314 ? 7.017 -33.260 62.459 1.00 48.84 314 THR A N 1
ATOM 2291 C CA . THR A 1 314 ? 6.433 -33.043 61.120 1.00 48.84 314 THR A CA 1
ATOM 2292 C C . THR A 1 314 ? 5.781 -31.658 61.059 1.00 48.84 314 THR A C 1
ATOM 2294 O O . THR A 1 314 ? 4.819 -31.399 61.782 1.00 48.84 314 THR A O 1
ATOM 2297 N N . GLY A 1 315 ? 6.289 -30.758 60.211 1.00 49.66 315 GLY A N 1
ATOM 2298 C CA . GLY A 1 315 ? 5.791 -29.382 60.080 1.00 49.66 315 GLY A CA 1
ATOM 2299 C C . GLY A 1 315 ? 6.350 -28.652 58.850 1.00 49.66 315 GLY A C 1
ATOM 2300 O O . GLY A 1 315 ? 7.225 -29.171 58.160 1.00 49.66 315 GLY A O 1
ATOM 2301 N N . THR A 1 316 ? 5.833 -27.451 58.569 1.00 47.09 316 THR A N 1
ATOM 2302 C CA . THR A 1 316 ? 6.298 -26.550 57.495 1.00 47.09 316 THR A CA 1
ATOM 2303 C C . THR A 1 316 ? 6.882 -25.275 58.113 1.00 47.09 316 THR A C 1
ATOM 2305 O O . THR A 1 316 ? 6.160 -24.552 58.805 1.00 47.09 316 THR A O 1
ATOM 2308 N N . GLY A 1 317 ? 8.165 -24.985 57.871 1.00 48.59 317 GLY A N 1
ATOM 2309 C CA . GLY A 1 317 ? 8.870 -23.821 58.431 1.00 48.59 317 GLY A CA 1
ATOM 2310 C C . GLY A 1 317 ? 10.230 -23.554 57.767 1.00 48.59 317 GLY A C 1
ATOM 2311 O O . GLY A 1 317 ? 10.664 -24.319 56.904 1.00 48.59 317 GLY A O 1
ATOM 2312 N N . THR A 1 318 ? 10.895 -22.459 58.159 1.00 49.22 318 THR A N 1
ATOM 2313 C CA . THR A 1 318 ? 12.269 -22.099 57.742 1.00 49.22 318 THR A CA 1
ATOM 2314 C C . THR A 1 318 ? 13.182 -22.005 58.968 1.00 49.22 318 THR A C 1
ATOM 2316 O O . THR A 1 318 ? 12.872 -21.245 59.887 1.00 49.22 318 THR A O 1
ATOM 2319 N N . GLY A 1 319 ? 14.286 -22.760 58.991 1.00 51.03 319 GLY A N 1
ATOM 2320 C CA . GLY A 1 319 ? 15.244 -22.793 60.106 1.00 51.03 319 GLY A CA 1
ATOM 2321 C C . 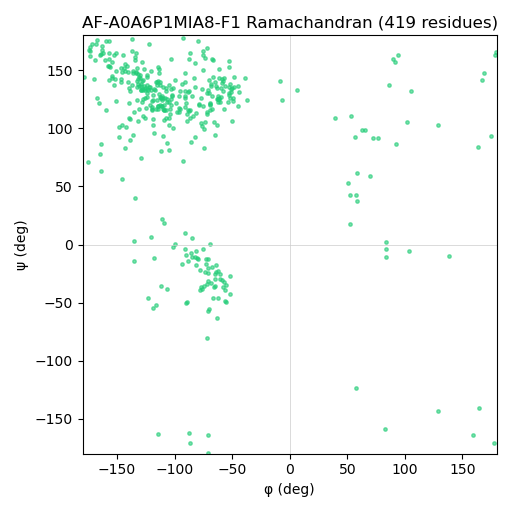GLY A 1 319 ? 16.502 -23.618 59.796 1.00 51.03 319 GLY A C 1
ATOM 2322 O O . GLY A 1 319 ? 16.491 -24.424 58.864 1.00 51.03 319 GLY A O 1
ATOM 2323 N N . ASP A 1 320 ? 17.569 -23.416 60.577 1.00 49.97 320 ASP A N 1
ATOM 2324 C CA . ASP A 1 320 ? 18.834 -24.163 60.496 1.00 49.97 320 ASP A CA 1
ATOM 2325 C C . ASP A 1 320 ? 18.995 -25.057 61.748 1.00 49.97 320 ASP A C 1
ATOM 2327 O O . ASP A 1 320 ? 18.941 -24.565 62.879 1.00 49.97 320 ASP A O 1
ATOM 2331 N N . GLY A 1 321 ? 19.180 -26.373 61.573 1.00 49.69 321 GLY A N 1
ATOM 2332 C CA . GLY A 1 321 ? 19.295 -27.345 62.676 1.00 49.69 321 GLY A CA 1
ATOM 2333 C C . GLY A 1 321 ? 19.711 -28.753 62.221 1.00 49.69 321 GLY A C 1
ATOM 2334 O O . GLY A 1 321 ? 19.792 -29.015 61.019 1.00 49.69 321 GLY A O 1
ATOM 2335 N N . THR A 1 322 ? 19.985 -29.663 63.166 1.00 48.59 322 THR A N 1
ATOM 2336 C CA . THR A 1 322 ? 20.344 -31.070 62.896 1.00 48.59 322 THR A CA 1
ATOM 2337 C C . THR A 1 322 ? 19.286 -32.033 63.458 1.00 48.59 322 THR A C 1
ATOM 2339 O O . THR A 1 322 ? 19.049 -32.095 64.660 1.00 48.59 322 THR A O 1
ATOM 2342 N N . GLY A 1 323 ? 18.604 -32.796 62.594 1.00 50.97 323 GLY A N 1
ATOM 2343 C CA . GLY A 1 323 ? 17.529 -33.709 63.012 1.00 50.97 323 GLY A CA 1
ATOM 2344 C C . GLY A 1 323 ? 16.996 -34.604 61.886 1.00 50.97 323 GLY A C 1
ATOM 2345 O O . GLY A 1 323 ? 17.332 -34.409 60.719 1.00 50.97 323 GLY A O 1
ATOM 2346 N N . THR A 1 324 ? 16.164 -35.594 62.231 1.00 47.62 324 THR A N 1
ATOM 2347 C CA . THR A 1 324 ? 15.527 -36.531 61.281 1.00 47.62 324 THR A CA 1
ATOM 2348 C C . THR A 1 324 ? 14.009 -36.330 61.263 1.00 47.62 324 THR A C 1
ATOM 2350 O O . THR A 1 324 ? 13.342 -36.574 62.267 1.00 47.62 324 THR A O 1
ATOM 2353 N N . GLY A 1 325 ? 13.435 -35.912 60.133 1.00 46.91 325 GLY A N 1
ATOM 2354 C CA . GLY A 1 325 ? 11.988 -35.703 60.008 1.00 46.91 325 GLY A CA 1
ATOM 2355 C C . GLY A 1 325 ? 11.493 -35.693 58.559 1.00 46.91 325 GLY A C 1
ATOM 2356 O O . GLY A 1 325 ? 12.262 -35.430 57.640 1.00 46.91 325 GLY A O 1
ATOM 2357 N N . ASN A 1 326 ? 10.194 -35.954 58.373 1.00 47.50 326 ASN A N 1
ATOM 2358 C CA . ASN A 1 326 ? 9.502 -35.888 57.081 1.00 47.50 326 ASN A CA 1
ATOM 2359 C C . ASN A 1 326 ? 8.706 -34.574 57.008 1.00 47.50 326 ASN A C 1
ATOM 2361 O O . ASN A 1 326 ? 7.625 -34.466 57.590 1.00 47.50 326 ASN A O 1
ATOM 2365 N N . GLY A 1 327 ? 9.236 -33.563 56.317 1.00 47.31 327 GLY A N 1
ATOM 2366 C CA . GLY A 1 327 ? 8.596 -32.252 56.158 1.00 47.31 327 GLY A CA 1
ATOM 2367 C C . GLY A 1 327 ? 9.021 -31.543 54.869 1.00 47.31 327 GLY A C 1
ATOM 2368 O O . GLY A 1 327 ? 10.020 -31.907 54.256 1.00 47.31 327 GLY A O 1
ATOM 2369 N N . ILE A 1 328 ? 8.251 -30.533 54.449 1.00 49.59 328 ILE A N 1
ATOM 2370 C CA . ILE A 1 328 ? 8.538 -29.691 53.274 1.00 49.59 328 ILE A CA 1
ATOM 2371 C C . ILE A 1 328 ? 9.046 -28.335 53.790 1.00 49.59 328 ILE A C 1
ATOM 2373 O O . ILE A 1 328 ? 8.274 -27.565 54.363 1.00 49.59 328 ILE A O 1
ATOM 2377 N N . GLY A 1 329 ? 10.338 -28.042 53.613 1.00 49.16 329 GLY A N 1
ATOM 2378 C CA . GLY A 1 329 ? 10.975 -26.804 54.083 1.00 49.16 329 GLY A CA 1
ATOM 2379 C C . GLY A 1 329 ? 12.314 -26.511 53.391 1.00 49.16 329 GLY A C 1
ATOM 2380 O O . GLY A 1 329 ? 12.880 -27.382 52.734 1.00 49.16 329 GLY A O 1
ATOM 2381 N N . LYS A 1 330 ? 12.814 -25.272 53.516 1.00 49.59 330 LYS A N 1
ATOM 2382 C CA . LYS A 1 330 ? 14.141 -24.835 53.030 1.00 49.59 330 LYS A CA 1
ATOM 2383 C C . LYS A 1 330 ? 15.061 -24.599 54.236 1.00 49.59 330 LYS A C 1
ATOM 2385 O O . LYS A 1 330 ? 14.735 -23.747 55.059 1.00 49.59 330 LYS A O 1
ATOM 2390 N N . GLY A 1 331 ? 16.186 -25.313 54.329 1.00 48.69 331 GLY A N 1
ATOM 2391 C CA . GLY A 1 331 ? 17.170 -25.169 55.416 1.00 48.69 331 GLY A CA 1
ATOM 2392 C C . GLY A 1 331 ? 18.570 -25.658 55.021 1.00 48.69 331 GLY A C 1
ATOM 2393 O O . GLY A 1 331 ? 18.719 -26.342 54.004 1.00 48.69 331 GLY A O 1
ATOM 2394 N N . SER A 1 332 ? 19.599 -25.293 55.797 1.00 45.94 332 SER A N 1
ATOM 2395 C CA . SER A 1 332 ? 21.002 -25.671 55.562 1.00 45.94 332 SER A CA 1
ATOM 2396 C C . SER A 1 332 ? 21.569 -26.511 56.721 1.00 45.94 332 SER A C 1
ATOM 2398 O O . SER A 1 332 ? 21.984 -25.987 57.748 1.00 45.94 332 SER A O 1
ATOM 2400 N N . GLY A 1 333 ? 21.554 -27.843 56.585 1.00 46.94 333 GLY A N 1
ATOM 2401 C CA . GLY A 1 333 ? 22.024 -28.786 57.617 1.00 46.94 333 GLY A CA 1
ATOM 2402 C C . GLY A 1 333 ? 23.270 -29.573 57.195 1.00 46.94 333 GLY A C 1
ATOM 2403 O O . GLY A 1 333 ? 23.476 -29.828 56.008 1.00 46.94 333 GLY A O 1
ATOM 2404 N N . THR A 1 334 ? 24.106 -29.973 58.159 1.00 43.62 334 THR A N 1
ATOM 2405 C CA . THR A 1 334 ? 25.414 -30.619 57.923 1.00 43.62 334 THR A CA 1
ATOM 2406 C C . THR A 1 334 ? 25.453 -32.143 58.102 1.00 43.62 334 THR A C 1
ATOM 2408 O O . THR A 1 334 ? 26.497 -32.720 57.817 1.00 43.62 334 THR A O 1
ATOM 2411 N N . GLN A 1 335 ? 24.366 -32.830 58.489 1.00 43.00 335 GLN A N 1
ATOM 2412 C CA . GLN A 1 335 ? 24.279 -34.307 58.464 1.00 43.00 335 GLN A CA 1
ATOM 2413 C C . GLN A 1 335 ? 22.833 -34.817 58.658 1.00 43.00 335 GLN A C 1
ATOM 2415 O O . GLN A 1 335 ? 22.191 -34.477 59.646 1.00 43.00 335 GLN A O 1
ATOM 2420 N N . GLY A 1 336 ? 22.334 -35.659 57.740 1.00 46.03 336 GLY A N 1
ATOM 2421 C CA . GLY A 1 336 ? 21.037 -36.352 57.844 1.00 46.03 336 GLY A CA 1
ATOM 2422 C C . GLY A 1 336 ? 20.611 -37.036 56.534 1.00 46.03 336 GLY A C 1
ATOM 2423 O O . GLY A 1 336 ? 20.939 -36.558 55.450 1.00 46.03 336 GLY A O 1
ATOM 2424 N N . THR A 1 337 ? 19.904 -38.169 56.617 1.00 38.12 337 THR A N 1
ATOM 2425 C CA . THR A 1 337 ? 19.258 -38.846 55.474 1.00 38.12 337 THR A CA 1
ATOM 2426 C C . THR A 1 337 ? 17.949 -38.140 55.124 1.00 38.12 337 THR A C 1
ATOM 2428 O O . THR A 1 337 ? 17.065 -38.043 55.973 1.00 38.12 337 THR A O 1
ATOM 2431 N N . VAL A 1 338 ? 17.825 -37.647 53.891 1.00 44.56 338 VAL A N 1
ATOM 2432 C CA . VAL A 1 338 ? 16.624 -36.965 53.387 1.00 44.56 338 VAL A CA 1
ATOM 2433 C C . VAL A 1 338 ? 15.714 -37.938 52.636 1.00 44.56 338 VAL A C 1
ATOM 2435 O O . VAL A 1 338 ? 16.086 -38.411 51.569 1.00 44.56 338 VAL A O 1
ATOM 2438 N N . ASP A 1 339 ? 14.503 -38.155 53.150 1.00 42.47 339 ASP A N 1
ATOM 2439 C CA . ASP A 1 339 ? 13.363 -38.675 52.383 1.00 42.47 339 ASP A CA 1
ATOM 2440 C C . ASP A 1 339 ? 12.315 -37.549 52.268 1.00 42.47 339 ASP A C 1
ATOM 2442 O O . ASP A 1 339 ? 11.360 -37.463 53.039 1.00 42.47 339 ASP A O 1
ATOM 2446 N N . GLY A 1 340 ? 12.519 -36.620 51.327 1.00 45.00 340 GLY A N 1
ATOM 2447 C CA . GLY A 1 340 ? 11.584 -35.519 51.063 1.00 45.00 340 GLY A CA 1
ATOM 2448 C C . GLY A 1 340 ? 12.020 -34.600 49.915 1.00 45.00 340 GLY A C 1
ATOM 2449 O O . GLY A 1 340 ? 13.208 -34.347 49.735 1.00 45.00 340 GLY A O 1
ATOM 2450 N N . LEU A 1 341 ? 11.058 -34.100 49.124 1.00 44.34 341 LEU A N 1
ATOM 2451 C CA . LEU A 1 341 ? 11.296 -33.124 48.050 1.00 44.34 341 LEU A CA 1
ATOM 2452 C C . LEU A 1 341 ? 11.523 -31.719 48.641 1.00 44.34 341 LEU A C 1
ATOM 2454 O O . LEU A 1 341 ? 10.563 -31.032 48.993 1.00 44.34 341 LEU A O 1
ATOM 2458 N N . GLY A 1 342 ? 12.779 -31.276 48.718 1.00 46.59 342 GLY A N 1
ATOM 2459 C CA . GLY A 1 342 ? 13.142 -29.906 49.089 1.00 46.59 342 GLY A CA 1
ATOM 2460 C C . GLY A 1 342 ? 14.500 -29.478 48.520 1.00 46.59 342 GLY A C 1
ATOM 2461 O O . GLY A 1 342 ? 15.433 -30.275 48.452 1.00 46.59 342 GLY A O 1
ATOM 2462 N N . ASP A 1 343 ? 14.611 -28.208 48.116 1.00 44.59 343 ASP A N 1
ATOM 2463 C CA . ASP A 1 343 ? 15.817 -27.612 47.521 1.00 44.59 343 ASP A CA 1
ATOM 2464 C C . ASP A 1 343 ? 16.786 -27.100 48.609 1.00 44.59 343 ASP A C 1
ATOM 2466 O O . ASP A 1 343 ? 16.725 -25.934 49.012 1.00 44.59 343 ASP A O 1
ATOM 2470 N N . GLY A 1 344 ? 17.684 -27.961 49.099 1.00 43.75 344 GLY A N 1
ATOM 2471 C CA . GLY A 1 344 ? 18.753 -27.602 50.045 1.00 43.75 344 GLY A CA 1
ATOM 2472 C C . GLY A 1 344 ? 20.158 -27.781 49.450 1.00 43.75 344 GLY A C 1
ATOM 2473 O O . GLY A 1 344 ? 20.433 -28.780 48.791 1.00 43.75 344 GLY A O 1
ATOM 2474 N N . LYS A 1 345 ? 21.074 -26.827 49.685 1.00 39.25 345 LYS A 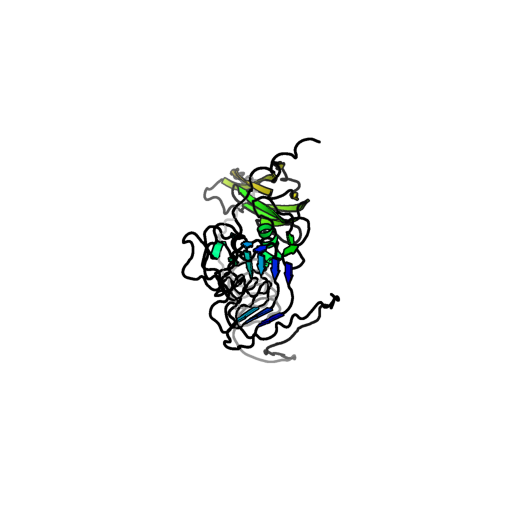N 1
ATOM 2475 C CA . LYS A 1 345 ? 22.502 -26.924 49.311 1.00 39.25 345 LYS A CA 1
ATOM 2476 C C . LYS A 1 345 ? 23.334 -27.366 50.523 1.00 39.25 345 LYS A C 1
ATOM 2478 O O . LYS A 1 345 ? 23.463 -26.593 51.465 1.00 39.25 345 LYS A O 1
ATOM 2483 N N . GLY A 1 346 ? 23.933 -28.559 50.481 1.00 38.28 346 GLY A N 1
ATOM 2484 C CA . GLY A 1 346 ? 24.853 -29.063 51.513 1.00 38.28 346 GLY A CA 1
ATOM 2485 C C . GLY A 1 346 ? 26.166 -29.595 50.924 1.00 38.28 346 GLY A C 1
ATOM 2486 O O . GLY A 1 346 ? 26.183 -30.136 49.819 1.00 38.28 346 GLY A O 1
ATOM 2487 N N . THR A 1 347 ? 27.276 -29.428 51.650 1.00 29.67 347 THR A N 1
ATOM 2488 C CA . THR A 1 347 ? 28.637 -29.817 51.238 1.00 29.67 347 THR A CA 1
ATOM 2489 C C . THR A 1 347 ? 29.202 -30.979 52.077 1.00 29.67 347 THR A C 1
ATOM 2491 O O . THR A 1 347 ? 29.460 -30.792 53.260 1.00 29.67 347 THR A O 1
ATOM 2494 N N . ALA A 1 348 ? 29.510 -32.093 51.389 1.00 31.42 348 ALA A N 1
ATOM 2495 C CA . ALA A 1 348 ? 30.640 -33.038 51.566 1.00 31.42 348 ALA A CA 1
ATOM 2496 C C . ALA A 1 348 ? 30.472 -34.461 52.196 1.00 31.42 348 ALA A C 1
ATOM 2498 O O . ALA A 1 348 ? 29.981 -34.641 53.302 1.00 31.42 348 ALA A O 1
ATOM 2499 N N . ALA A 1 349 ? 31.069 -35.421 51.452 1.00 26.81 349 ALA A N 1
ATOM 2500 C CA . ALA A 1 349 ? 31.836 -36.647 51.784 1.00 26.81 349 ALA A CA 1
ATOM 2501 C C . ALA A 1 349 ? 31.192 -37.946 52.365 1.00 26.81 349 ALA A C 1
ATOM 2503 O O . ALA A 1 349 ? 31.271 -38.209 53.557 1.00 26.81 349 ALA A O 1
ATOM 2504 N N . GLY A 1 350 ? 30.795 -38.865 51.458 1.00 28.66 350 GLY A N 1
ATOM 2505 C CA . GLY A 1 350 ? 31.355 -40.237 51.357 1.00 28.66 350 GLY A CA 1
ATOM 2506 C C . GLY A 1 350 ? 30.602 -41.463 51.928 1.00 28.66 350 GLY A C 1
ATOM 2507 O O . GLY A 1 350 ? 30.687 -41.736 53.116 1.00 28.66 350 GLY A O 1
ATOM 2508 N N . THR A 1 351 ? 30.003 -42.303 51.063 1.00 26.56 351 THR A N 1
ATOM 2509 C CA . THR A 1 351 ? 30.298 -43.749 50.794 1.00 26.56 351 THR A CA 1
ATOM 2510 C C . THR A 1 351 ? 29.161 -44.392 49.973 1.00 26.56 351 THR A C 1
ATOM 2512 O O . THR A 1 351 ? 27.995 -44.046 50.112 1.00 26.56 351 THR A O 1
ATOM 2515 N N . THR A 1 352 ? 29.511 -45.271 49.030 1.00 28.84 352 THR A N 1
ATOM 2516 C CA . THR A 1 352 ? 28.661 -45.731 47.915 1.00 28.84 352 THR A CA 1
ATOM 2517 C C . THR A 1 352 ? 27.881 -47.026 48.174 1.00 28.84 352 THR A C 1
ATOM 2519 O O . THR A 1 352 ? 28.481 -48.027 48.551 1.00 28.84 352 THR A O 1
ATOM 2522 N N . SER A 1 353 ? 26.613 -47.060 47.750 1.00 29.17 353 SER A N 1
ATOM 2523 C CA . SER A 1 353 ? 25.937 -48.190 47.071 1.00 29.17 353 SER A CA 1
ATOM 2524 C C . SER A 1 353 ? 24.724 -47.586 46.346 1.00 29.17 353 SER A C 1
ATOM 2526 O O . SER A 1 353 ? 23.904 -46.961 46.999 1.00 29.17 353 SER A O 1
ATOM 2528 N N . GLY A 1 354 ? 24.553 -47.562 45.028 1.00 27.19 354 GLY A N 1
ATOM 2529 C CA . GLY A 1 354 ? 24.776 -48.570 44.001 1.00 27.19 354 GLY A CA 1
ATOM 2530 C C . GLY A 1 354 ? 23.475 -48.634 43.184 1.00 27.19 354 GLY A C 1
ATOM 2531 O O . GLY A 1 354 ? 22.493 -49.185 43.661 1.00 27.19 354 GLY A O 1
ATOM 2532 N N . GLY A 1 355 ? 23.444 -48.040 41.985 1.00 28.19 355 GLY A N 1
ATOM 2533 C CA . GLY A 1 355 ? 22.263 -48.057 41.110 1.00 28.19 355 GLY A CA 1
ATOM 2534 C C . GLY A 1 355 ? 22.432 -47.206 39.848 1.00 28.19 355 GLY A C 1
ATOM 2535 O O . GLY A 1 355 ? 22.204 -46.005 39.871 1.00 28.19 355 GLY A O 1
ATOM 2536 N N . ARG A 1 356 ? 22.871 -47.849 38.758 1.00 30.44 356 ARG A N 1
ATOM 2537 C CA . ARG A 1 356 ? 22.993 -47.338 37.371 1.00 30.44 356 ARG A CA 1
ATOM 2538 C C . ARG A 1 356 ? 21.656 -46.722 36.882 1.00 30.44 356 ARG A C 1
ATOM 2540 O O . ARG A 1 356 ? 20.606 -47.187 37.296 1.00 30.44 356 ARG A O 1
ATOM 2547 N N . SER A 1 357 ? 21.592 -45.759 35.955 1.00 31.42 357 SER A N 1
ATOM 2548 C CA . SER A 1 357 ? 22.202 -45.790 34.618 1.00 31.42 357 SER A CA 1
ATOM 2549 C C . SER A 1 357 ? 22.151 -44.440 33.867 1.00 31.42 357 SER A C 1
ATOM 2551 O O . SER A 1 357 ? 21.164 -43.720 33.921 1.00 31.42 357 SER A O 1
ATOM 2553 N N . ASN A 1 358 ? 23.253 -44.203 33.147 1.00 31.22 358 ASN A N 1
ATOM 2554 C CA . ASN A 1 358 ? 23.489 -43.536 31.859 1.00 31.22 358 ASN A CA 1
ATOM 2555 C C . ASN A 1 358 ? 22.993 -42.113 31.535 1.00 31.22 358 ASN A C 1
ATOM 2557 O O . ASN A 1 358 ? 21.841 -41.862 31.196 1.00 31.22 358 ASN A O 1
ATOM 2561 N N . GLU A 1 359 ? 24.008 -41.247 31.439 1.00 32.09 359 GLU A N 1
ATOM 2562 C CA . GLU A 1 359 ? 24.129 -40.061 30.591 1.00 32.09 359 GLU A CA 1
ATOM 2563 C C . GLU A 1 359 ? 23.868 -40.326 29.097 1.00 32.09 359 GLU A C 1
ATOM 2565 O O . GLU A 1 359 ? 24.109 -41.417 28.575 1.00 32.09 359 GLU A O 1
ATOM 2570 N N . GLY A 1 360 ? 23.509 -39.254 28.385 1.00 27.78 360 GLY A N 1
ATOM 2571 C CA . GLY A 1 360 ? 23.495 -39.199 26.925 1.00 27.78 360 GLY A CA 1
ATOM 2572 C C . GLY A 1 360 ? 23.420 -37.770 26.385 1.00 27.78 360 GLY A C 1
ATOM 2573 O O . GLY A 1 360 ? 22.447 -37.396 25.744 1.00 27.78 360 GLY A O 1
ATOM 2574 N N . ARG A 1 361 ? 24.450 -36.966 26.665 1.00 29.84 361 ARG A N 1
ATOM 2575 C CA . ARG A 1 361 ? 24.752 -35.662 26.042 1.00 29.84 361 ARG A CA 1
ATOM 2576 C C . ARG A 1 361 ? 24.903 -35.798 24.518 1.00 29.84 361 ARG A C 1
ATOM 2578 O O . ARG A 1 361 ? 25.557 -36.746 24.089 1.00 29.84 361 ARG A O 1
ATOM 2585 N N . LYS A 1 362 ? 24.444 -34.810 23.732 1.00 30.03 362 LYS A N 1
ATOM 2586 C CA . LYS A 1 362 ? 25.109 -34.358 22.486 1.00 30.03 362 LYS A CA 1
ATOM 2587 C C . LYS A 1 362 ? 24.569 -33.008 21.982 1.00 30.03 362 LYS A C 1
ATOM 2589 O O . LYS A 1 362 ? 23.382 -32.865 21.720 1.00 30.03 362 LYS A O 1
ATOM 2594 N N . GLU A 1 363 ? 25.487 -32.049 21.871 1.00 30.53 363 GLU A N 1
ATOM 2595 C CA . GLU A 1 363 ? 25.420 -30.849 21.022 1.00 30.53 363 GLU A CA 1
ATOM 2596 C C . GLU A 1 363 ? 25.778 -31.192 19.557 1.00 30.53 363 GLU A C 1
ATOM 2598 O O . GLU A 1 363 ? 26.274 -32.293 19.304 1.00 30.53 363 GLU A O 1
ATOM 2603 N N . ALA A 1 364 ? 25.640 -30.178 18.676 1.00 26.48 364 ALA A N 1
ATOM 2604 C CA . ALA A 1 364 ? 25.987 -30.077 17.239 1.00 26.48 364 ALA A CA 1
ATOM 2605 C C . ALA A 1 364 ? 24.884 -30.597 16.283 1.00 26.48 364 ALA A C 1
ATOM 2607 O O . ALA A 1 364 ? 24.289 -31.628 16.557 1.00 26.48 364 ALA A O 1
ATOM 2608 N N . THR A 1 365 ? 24.512 -29.985 15.146 1.00 28.73 365 THR A N 1
ATOM 2609 C CA . THR A 1 365 ? 25.117 -28.975 14.243 1.00 28.73 365 THR A CA 1
ATOM 2610 C C . THR A 1 365 ? 24.082 -28.582 13.159 1.00 28.73 365 THR A C 1
ATOM 2612 O O . THR A 1 365 ? 23.084 -29.279 13.012 1.00 28.73 365 THR A O 1
ATOM 2615 N N . ASN A 1 366 ? 24.356 -27.494 12.418 1.00 32.16 366 ASN A N 1
ATOM 2616 C CA . ASN A 1 366 ? 23.771 -26.998 11.149 1.00 32.16 366 ASN A CA 1
ATOM 2617 C C . ASN A 1 366 ? 22.787 -27.892 10.364 1.00 32.16 366 ASN A C 1
ATOM 2619 O O . ASN A 1 366 ? 23.069 -29.060 10.110 1.00 32.16 366 ASN A O 1
ATOM 2623 N N . ALA A 1 367 ? 21.747 -27.262 9.803 1.00 28.06 367 ALA A N 1
ATOM 2624 C CA . ALA A 1 367 ? 21.006 -27.789 8.658 1.00 28.06 367 ALA A CA 1
ATOM 2625 C C . ALA A 1 367 ? 20.673 -26.667 7.656 1.00 28.06 367 ALA A C 1
ATOM 2627 O O . ALA A 1 367 ? 19.841 -25.799 7.923 1.00 28.06 367 ALA A O 1
ATOM 2628 N N . GLU A 1 368 ? 21.365 -26.706 6.515 1.00 30.20 368 GLU A N 1
ATOM 2629 C CA . GLU A 1 368 ? 20.842 -26.273 5.219 1.00 30.20 368 GLU A CA 1
ATOM 2630 C C . GLU A 1 368 ? 19.721 -27.235 4.770 1.00 30.20 368 GLU A C 1
ATOM 2632 O O . GLU A 1 368 ? 19.653 -28.379 5.221 1.00 30.20 368 GLU A O 1
ATOM 2637 N N . ASP A 1 369 ? 18.881 -26.744 3.859 1.00 28.00 369 ASP A N 1
ATOM 2638 C CA . ASP A 1 369 ? 17.938 -27.472 3.002 1.00 28.00 369 A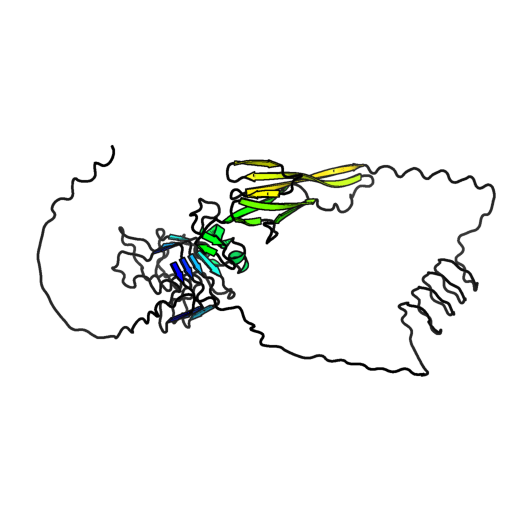SP A CA 1
ATOM 2639 C C . ASP A 1 369 ? 16.758 -28.228 3.633 1.00 28.00 369 ASP A C 1
ATOM 2641 O O . ASP A 1 369 ? 16.822 -29.420 3.923 1.00 28.00 369 ASP A O 1
ATOM 2645 N N . VAL A 1 370 ? 15.586 -27.574 3.623 1.00 28.30 370 VAL A N 1
ATOM 2646 C CA . VAL A 1 370 ? 14.308 -28.256 3.346 1.00 28.30 370 VAL A CA 1
ATOM 2647 C C . VAL A 1 370 ? 13.444 -27.371 2.438 1.00 28.30 370 VAL A C 1
ATOM 2649 O O . VAL A 1 370 ? 12.646 -26.559 2.901 1.00 28.30 370 VAL A O 1
ATOM 2652 N N . TYR A 1 371 ? 13.585 -27.540 1.120 1.00 29.38 371 TYR A N 1
ATOM 2653 C CA . TYR A 1 371 ? 12.546 -27.168 0.156 1.00 29.38 371 TYR A CA 1
ATOM 2654 C C . TYR A 1 371 ? 11.635 -28.387 -0.024 1.00 29.38 371 TYR A C 1
ATOM 2656 O O . TYR A 1 371 ? 12.015 -29.369 -0.658 1.00 29.38 371 TYR A O 1
ATOM 2664 N N . ALA A 1 372 ? 10.429 -28.330 0.540 1.00 26.67 372 ALA A N 1
ATOM 2665 C CA . ALA A 1 372 ? 9.385 -29.321 0.316 1.00 26.67 372 ALA A CA 1
ATOM 2666 C C . ALA A 1 372 ? 8.157 -28.651 -0.318 1.00 26.67 372 ALA A C 1
ATOM 2668 O O . ALA A 1 372 ? 7.399 -27.940 0.334 1.00 26.67 372 ALA A O 1
ATOM 2669 N N . SER A 1 373 ? 8.032 -28.880 -1.629 1.00 26.73 373 SER A N 1
ATOM 2670 C CA . SER A 1 373 ? 6.800 -29.144 -2.388 1.00 26.73 373 SER A CA 1
ATOM 2671 C C . SER A 1 373 ? 5.521 -28.369 -2.037 1.00 26.73 373 SER A C 1
ATOM 2673 O O . SER A 1 373 ? 4.807 -28.734 -1.105 1.00 26.73 373 SER A O 1
ATOM 2675 N N . ILE A 1 374 ? 5.123 -27.446 -2.922 1.00 28.17 374 ILE A N 1
ATOM 2676 C CA . ILE A 1 374 ? 3.703 -27.168 -3.183 1.00 28.17 374 ILE A CA 1
ATOM 2677 C C . ILE A 1 374 ? 3.461 -27.228 -4.697 1.00 28.17 374 ILE A C 1
ATOM 2679 O O . ILE A 1 374 ? 4.253 -26.746 -5.506 1.00 28.17 374 ILE A O 1
ATOM 2683 N N . SER A 1 375 ? 2.380 -27.925 -5.019 1.00 27.95 375 SER A N 1
ATOM 2684 C CA . SER A 1 375 ? 1.849 -28.381 -6.300 1.00 27.95 375 SER A CA 1
ATOM 2685 C C . SER A 1 375 ? 1.842 -27.357 -7.436 1.00 27.95 375 SER A C 1
ATOM 2687 O O . SER A 1 375 ? 1.405 -26.220 -7.272 1.00 27.95 375 SER A O 1
ATOM 2689 N N . HIS A 1 376 ? 2.258 -27.830 -8.615 1.00 27.02 376 HIS A N 1
ATOM 2690 C CA . HIS A 1 376 ? 1.982 -27.212 -9.908 1.00 27.02 376 HIS A CA 1
ATOM 2691 C C . HIS A 1 376 ? 0.475 -27.216 -10.178 1.00 27.02 376 HIS A C 1
ATOM 2693 O O . HIS A 1 376 ? -0.143 -28.277 -10.203 1.00 27.02 376 HIS A O 1
ATOM 2699 N N . GLU A 1 377 ? -0.077 -26.041 -10.451 1.00 29.94 377 GLU A N 1
ATOM 2700 C CA . GLU A 1 377 ? -1.308 -25.896 -11.218 1.00 29.94 377 GLU A CA 1
ATOM 2701 C C . GLU A 1 377 ? -0.908 -25.222 -12.538 1.00 29.94 377 GLU A C 1
ATOM 2703 O O . GLU A 1 377 ? -0.251 -24.176 -12.548 1.00 29.94 377 GLU A O 1
ATOM 2708 N N . GLU A 1 378 ? -1.176 -25.910 -13.646 1.00 29.22 378 GLU A N 1
ATOM 2709 C CA . GLU A 1 378 ? -0.770 -25.522 -14.995 1.00 29.22 378 GLU A CA 1
ATOM 2710 C C . GLU A 1 378 ? -1.385 -24.174 -15.393 1.00 29.22 378 GLU A C 1
ATOM 2712 O O . GLU A 1 378 ? -2.603 -24.002 -15.391 1.00 29.22 378 GLU A O 1
ATOM 2717 N N . VAL A 1 379 ? -0.542 -23.224 -15.810 1.00 31.66 379 VAL A N 1
ATOM 2718 C CA . VAL A 1 379 ? -0.974 -22.021 -16.534 1.00 31.66 379 VAL A CA 1
ATOM 2719 C C . VAL A 1 379 ? -0.262 -22.014 -17.892 1.00 31.66 379 VAL A C 1
ATOM 2721 O O . VAL A 1 379 ? 0.948 -22.262 -17.926 1.00 31.66 379 VAL A O 1
ATOM 2724 N N . PRO A 1 380 ? -0.963 -21.772 -19.019 1.00 30.58 380 PRO A N 1
ATOM 2725 C CA . PRO A 1 380 ? -0.415 -22.017 -20.350 1.00 30.58 380 PRO A CA 1
ATOM 2726 C C . PRO A 1 380 ? 0.786 -21.122 -20.653 1.00 30.58 380 PRO A C 1
ATOM 2728 O O . PRO A 1 380 ? 0.755 -19.914 -20.412 1.00 30.58 380 PRO A O 1
ATOM 2731 N N . GLN A 1 381 ? 1.828 -21.712 -21.239 1.00 30.25 381 GLN A N 1
ATOM 2732 C CA . GLN A 1 381 ? 2.971 -20.973 -21.760 1.00 30.25 381 GLN A CA 1
ATOM 2733 C C . GLN A 1 381 ? 2.533 -20.000 -22.860 1.00 30.25 381 GLN A C 1
ATOM 2735 O O . GLN A 1 381 ? 2.015 -20.413 -23.897 1.00 30.25 381 GLN A O 1
ATOM 2740 N N . SER A 1 382 ? 2.827 -18.713 -22.678 1.00 33.19 382 SER A N 1
ATOM 2741 C CA . SER A 1 382 ? 2.814 -17.741 -23.767 1.00 33.19 382 SER A CA 1
ATOM 2742 C C . SER A 1 382 ? 4.153 -17.007 -23.854 1.00 33.19 382 SER A C 1
ATOM 2744 O O . SER A 1 382 ? 4.463 -16.163 -23.021 1.00 33.19 382 SER A O 1
ATOM 2746 N N . GLN A 1 383 ? 4.882 -17.345 -24.922 1.00 30.44 383 GLN A N 1
ATOM 2747 C CA . GLN A 1 383 ? 5.770 -16.489 -25.719 1.00 30.44 383 GLN A CA 1
ATOM 2748 C C . GLN A 1 383 ? 6.997 -15.887 -25.007 1.00 30.44 383 GLN A C 1
ATOM 2750 O O . GLN A 1 383 ? 6.957 -14.817 -24.407 1.00 30.44 383 GLN A O 1
ATOM 2755 N N . VAL A 1 384 ? 8.140 -16.550 -25.203 1.00 25.08 384 VAL A N 1
ATOM 2756 C CA . VAL A 1 384 ? 9.475 -15.962 -25.045 1.00 25.08 384 VAL A CA 1
ATOM 2757 C C . VAL A 1 384 ? 9.652 -14.881 -26.120 1.00 25.08 384 VAL A C 1
ATOM 2759 O O . VAL A 1 384 ? 9.844 -15.198 -27.292 1.00 25.08 384 VAL A O 1
ATOM 2762 N N . LEU A 1 385 ? 9.594 -13.603 -25.743 1.00 28.14 385 LEU A N 1
ATOM 2763 C CA . LEU A 1 385 ? 10.047 -12.510 -26.606 1.00 28.14 385 LEU A CA 1
ATOM 2764 C C . LEU A 1 385 ? 11.570 -12.386 -26.478 1.00 28.14 385 LEU A C 1
ATOM 2766 O O . LEU A 1 385 ? 12.079 -11.703 -25.593 1.00 28.14 385 LEU A O 1
ATOM 2770 N N . VAL A 1 386 ? 12.301 -13.062 -27.366 1.00 27.72 386 VAL A N 1
ATOM 2771 C CA . VAL A 1 386 ? 13.730 -12.794 -27.580 1.00 27.72 386 VAL A CA 1
ATOM 2772 C C . VAL A 1 386 ? 13.836 -11.517 -28.417 1.00 27.72 386 VAL A C 1
ATOM 2774 O O . VAL A 1 386 ? 13.558 -11.523 -29.615 1.00 27.72 386 VAL A O 1
ATOM 2777 N N . GLY A 1 387 ? 14.193 -10.399 -27.786 1.00 27.03 387 GLY A N 1
ATOM 2778 C CA . GLY A 1 387 ? 14.553 -9.173 -28.497 1.00 27.03 387 GLY A CA 1
ATOM 2779 C C . GLY A 1 387 ? 15.911 -9.345 -29.177 1.00 27.03 387 GLY A C 1
ATOM 2780 O O . GLY A 1 387 ? 16.924 -9.475 -28.496 1.00 27.03 387 GLY A O 1
ATOM 2781 N N . ASN A 1 388 ? 15.924 -9.373 -30.511 1.00 29.53 388 ASN A N 1
ATOM 2782 C CA . ASN A 1 388 ? 17.144 -9.482 -31.310 1.00 29.53 388 ASN A CA 1
ATOM 2783 C C . ASN A 1 388 ? 18.038 -8.236 -31.195 1.00 29.53 388 ASN A C 1
ATOM 2785 O O . ASN A 1 388 ? 17.569 -7.099 -31.150 1.00 29.53 388 ASN A O 1
ATOM 2789 N N . GLU A 1 389 ? 19.342 -8.503 -31.210 1.00 28.91 389 GLU A N 1
ATOM 2790 C CA . GLU A 1 389 ? 20.463 -7.568 -31.177 1.00 28.91 389 GLU A CA 1
ATOM 2791 C C . GLU A 1 389 ? 20.363 -6.445 -32.226 1.00 28.91 389 GLU A C 1
ATOM 2793 O O . GLU A 1 389 ? 20.200 -6.686 -33.425 1.00 28.91 389 GLU A O 1
ATOM 2798 N N . ALA A 1 390 ? 20.565 -5.200 -31.789 1.00 27.88 390 ALA A N 1
ATOM 2799 C CA . ALA A 1 390 ? 20.800 -4.074 -32.684 1.00 27.88 390 ALA A CA 1
ATOM 2800 C C . ALA A 1 390 ? 22.228 -4.153 -33.256 1.00 27.88 390 ALA A C 1
ATOM 2802 O O . ALA A 1 390 ? 23.200 -3.748 -32.615 1.00 27.88 390 ALA A O 1
ATOM 2803 N N . LYS A 1 391 ? 22.362 -4.660 -34.487 1.00 27.42 391 LYS A N 1
ATOM 2804 C CA . LYS A 1 391 ? 23.594 -4.526 -35.277 1.00 27.42 391 LYS A CA 1
ATOM 2805 C C . LYS A 1 391 ? 23.797 -3.068 -35.699 1.00 27.42 391 LYS A C 1
ATOM 2807 O O . LYS A 1 391 ? 23.000 -2.509 -36.447 1.00 27.42 391 LYS A O 1
ATOM 2812 N N . LYS A 1 392 ? 24.924 -2.489 -35.272 1.00 33.75 392 LYS A N 1
ATOM 2813 C CA . LYS A 1 392 ? 25.559 -1.322 -35.904 1.00 33.75 392 LYS A CA 1
ATOM 2814 C C . LYS A 1 392 ? 25.748 -1.587 -37.400 1.00 33.75 392 LYS A C 1
ATOM 2816 O O . LYS A 1 392 ? 26.430 -2.546 -37.745 1.00 33.75 392 LYS A O 1
ATOM 2821 N N . THR A 1 393 ? 25.262 -0.694 -38.256 1.00 27.48 393 THR A N 1
ATOM 2822 C CA . THR A 1 393 ? 25.882 -0.437 -39.565 1.00 27.48 393 THR A CA 1
ATOM 2823 C C . THR A 1 393 ? 25.849 1.057 -39.872 1.00 27.48 393 THR A C 1
ATOM 2825 O O . THR A 1 393 ? 24.929 1.774 -39.486 1.00 27.48 393 THR A O 1
ATOM 2828 N N . SER A 1 394 ? 26.961 1.493 -40.448 1.00 30.11 394 SER A N 1
ATOM 2829 C CA . SER A 1 394 ? 27.365 2.839 -40.829 1.00 30.11 394 SER A CA 1
ATOM 2830 C C . SER A 1 394 ? 26.623 3.365 -42.058 1.00 30.11 394 SER A C 1
ATOM 2832 O O . SER A 1 394 ? 26.081 2.587 -42.833 1.00 30.11 394 SER A O 1
ATOM 2834 N N . GLU A 1 395 ? 26.661 4.693 -42.180 1.00 34.88 395 GLU A N 1
ATOM 2835 C CA . GLU A 1 395 ? 26.440 5.551 -43.351 1.00 34.88 395 GLU A CA 1
ATOM 2836 C C . GLU A 1 395 ? 26.272 4.838 -44.701 1.00 34.88 395 GLU A C 1
ATOM 2838 O O . GLU A 1 395 ? 27.195 4.174 -45.164 1.00 34.88 395 GLU A O 1
ATOM 2843 N N . ASP A 1 396 ? 25.152 5.100 -45.384 1.00 28.59 396 ASP A N 1
ATOM 2844 C CA . ASP A 1 396 ? 25.265 5.595 -46.751 1.00 28.59 396 ASP A CA 1
ATOM 2845 C C . ASP A 1 396 ? 24.051 6.414 -47.210 1.00 28.59 396 ASP A C 1
ATOM 2847 O O . ASP A 1 396 ? 22.902 6.208 -46.817 1.00 28.59 396 ASP A O 1
ATOM 2851 N N . SER A 1 397 ? 24.392 7.403 -48.020 1.00 30.45 397 SER A N 1
ATOM 2852 C CA . SER A 1 397 ? 23.579 8.454 -48.619 1.00 30.45 397 SER A CA 1
ATOM 2853 C C . SER A 1 397 ? 22.389 7.972 -49.458 1.00 30.45 397 SER A C 1
ATOM 2855 O O . SER A 1 397 ? 22.546 7.134 -50.335 1.00 30.45 397 SER A O 1
ATOM 2857 N N . LEU A 1 398 ? 21.222 8.607 -49.290 1.00 28.36 398 LEU A N 1
ATOM 2858 C CA . LEU A 1 398 ? 20.253 8.796 -50.375 1.00 28.36 398 LEU A CA 1
ATOM 2859 C C . LEU A 1 398 ? 19.549 10.147 -50.198 1.00 28.36 398 LEU A C 1
ATOM 2861 O O . LEU A 1 398 ? 18.654 10.318 -49.369 1.00 28.36 398 LEU A O 1
ATOM 2865 N N . GLU A 1 399 ? 19.977 11.115 -51.009 1.00 29.38 399 GLU A N 1
ATOM 2866 C CA . GLU A 1 399 ? 19.157 12.259 -51.388 1.00 29.38 399 GLU A CA 1
ATOM 2867 C C . GLU A 1 399 ? 17.818 11.753 -51.937 1.00 29.38 399 GLU A C 1
ATOM 2869 O O . GLU A 1 399 ? 17.787 10.948 -52.867 1.00 29.38 399 GLU A O 1
ATOM 2874 N N . ASN A 1 400 ? 16.703 12.299 -51.452 1.00 29.39 400 ASN A N 1
ATOM 2875 C CA . ASN A 1 400 ? 15.567 12.475 -52.341 1.00 29.39 400 ASN A CA 1
ATOM 2876 C C . ASN A 1 400 ? 14.883 13.814 -52.082 1.00 29.39 400 ASN A C 1
ATOM 2878 O O . ASN A 1 400 ? 14.243 14.049 -51.056 1.00 29.39 400 ASN A O 1
ATOM 2882 N N . LYS A 1 401 ? 15.072 14.700 -53.057 1.00 31.73 401 LYS A N 1
ATOM 2883 C CA . LYS A 1 401 ? 14.341 15.942 -53.239 1.00 31.73 401 LYS A CA 1
ATOM 2884 C C . LYS A 1 401 ? 12.873 15.595 -53.472 1.00 31.73 401 LYS A C 1
ATOM 2886 O O . LYS A 1 401 ? 12.550 14.933 -54.450 1.00 31.73 401 LYS A O 1
ATOM 2891 N N . ASN A 1 402 ? 11.984 16.124 -52.643 1.00 32.03 402 ASN A N 1
ATOM 2892 C CA . ASN A 1 402 ? 10.676 16.535 -53.135 1.00 32.03 402 ASN A CA 1
ATOM 2893 C C . ASN A 1 402 ? 10.177 17.739 -52.339 1.00 32.03 402 ASN A C 1
ATOM 2895 O O . ASN A 1 402 ? 9.572 17.633 -51.277 1.00 32.03 402 ASN A O 1
ATOM 2899 N N . SER A 1 403 ? 10.492 18.907 -52.890 1.00 34.66 403 SER A N 1
ATOM 2900 C CA . SER A 1 403 ? 9.755 20.146 -52.699 1.00 34.66 403 SER A CA 1
ATOM 2901 C C . SER A 1 403 ? 8.330 19.971 -53.227 1.00 34.66 403 SER A C 1
ATOM 2903 O O . SER A 1 403 ? 8.149 19.636 -54.397 1.00 34.66 403 SER A O 1
ATOM 2905 N N . GLY A 1 404 ? 7.332 20.235 -52.391 1.00 27.45 404 GLY A N 1
ATOM 2906 C CA . GLY A 1 404 ? 5.930 20.218 -52.790 1.00 27.45 404 GLY A CA 1
ATOM 2907 C C . GLY A 1 404 ? 5.061 20.931 -51.768 1.00 27.45 404 GLY A C 1
ATOM 2908 O O . GLY A 1 404 ? 4.524 20.302 -50.862 1.00 27.45 404 GLY A O 1
ATOM 2909 N N . ASP A 1 405 ? 4.952 22.248 -51.932 1.00 34.75 405 ASP A N 1
ATOM 2910 C CA . ASP A 1 405 ? 3.906 23.093 -51.358 1.00 34.75 405 ASP A CA 1
ATOM 2911 C C . ASP A 1 405 ? 2.516 22.456 -51.504 1.00 34.75 405 ASP A C 1
ATOM 2913 O O . ASP A 1 405 ? 2.085 22.123 -52.609 1.00 34.75 405 ASP A O 1
ATOM 2917 N N . TRP A 1 406 ? 1.758 22.412 -50.411 1.00 29.22 406 TRP A N 1
ATOM 2918 C CA . TRP A 1 406 ? 0.307 22.559 -50.458 1.00 29.22 406 TRP A CA 1
ATOM 2919 C C . TRP A 1 406 ? -0.180 23.263 -49.195 1.00 29.22 406 TRP A C 1
ATOM 2921 O O . TRP A 1 406 ? 0.362 23.145 -48.097 1.00 29.22 406 TRP A O 1
ATOM 2931 N N . LYS A 1 407 ? -1.145 24.137 -49.446 1.00 31.48 407 LYS A N 1
ATOM 2932 C CA . LYS A 1 407 ? -1.488 25.322 -48.676 1.00 31.48 407 LYS A CA 1
ATOM 2933 C C . LYS A 1 407 ? -2.368 24.982 -47.478 1.00 31.48 407 LYS A C 1
ATOM 2935 O O . LYS A 1 407 ? -3.153 24.041 -47.506 1.00 31.48 407 LYS A O 1
ATOM 2940 N N . LYS A 1 408 ? -2.304 25.874 -46.488 1.00 40.75 408 LYS A N 1
ATOM 2941 C CA . LYS A 1 408 ? -3.366 26.140 -45.513 1.00 40.75 408 LYS A CA 1
ATOM 2942 C C . LYS A 1 408 ? -4.722 26.239 -46.226 1.00 40.75 408 LYS A C 1
ATOM 2944 O O . LYS A 1 408 ? -4.900 27.148 -47.035 1.00 40.75 408 LYS A O 1
ATOM 2949 N N . ALA A 1 409 ? -5.655 25.362 -45.875 1.00 28.91 409 ALA A N 1
ATOM 2950 C CA . ALA A 1 409 ? -7.084 25.558 -46.078 1.00 28.91 409 ALA A CA 1
ATOM 2951 C C . ALA A 1 409 ? -7.859 24.807 -44.980 1.00 28.91 409 ALA A C 1
ATOM 2953 O O . ALA A 1 409 ? -7.650 23.618 -44.768 1.00 28.91 409 ALA A O 1
ATOM 2954 N N . ASP A 1 410 ? -8.689 25.573 -44.273 1.00 36.50 410 ASP A N 1
ATOM 2955 C CA . ASP A 1 410 ? -9.950 25.197 -43.630 1.00 36.50 410 ASP A CA 1
ATOM 2956 C C . ASP A 1 410 ? -9.989 24.055 -42.600 1.00 36.50 410 ASP A C 1
ATOM 2958 O O . ASP A 1 410 ? -10.290 22.904 -42.890 1.00 36.50 410 ASP A O 1
ATOM 2962 N N . MET A 1 411 ? -9.847 24.446 -41.328 1.00 29.73 411 MET A N 1
ATOM 2963 C CA . MET A 1 411 ? -10.549 23.807 -40.207 1.00 29.73 411 MET A CA 1
ATOM 2964 C C . MET A 1 411 ? -11.242 24.890 -39.370 1.00 29.73 411 MET A C 1
ATOM 2966 O O . MET A 1 411 ? -10.792 25.273 -38.289 1.00 29.73 411 MET A O 1
ATOM 2970 N N . LYS A 1 412 ? -12.342 25.423 -39.902 1.00 34.88 412 LYS A N 1
ATOM 2971 C CA . LYS A 1 412 ? -13.412 26.043 -39.117 1.00 34.88 412 LYS A CA 1
ATOM 2972 C C . LYS A 1 412 ? -14.705 25.327 -39.488 1.00 34.88 412 LYS A C 1
ATOM 2974 O O . LYS A 1 412 ? -14.936 25.097 -40.663 1.00 34.88 412 LYS A O 1
ATOM 2979 N N . GLU A 1 413 ? -15.497 25.045 -38.457 1.00 34.19 413 GLU A N 1
ATOM 2980 C CA . GLU A 1 413 ? -16.823 24.413 -38.488 1.00 34.19 413 GLU A CA 1
ATOM 2981 C C . GLU A 1 413 ? -16.842 22.900 -38.718 1.00 34.19 413 GLU A C 1
ATOM 2983 O O . GLU A 1 413 ? -16.922 22.437 -39.841 1.00 34.19 413 GLU A O 1
ATOM 2988 N N . GLU A 1 414 ? -16.826 22.139 -37.616 1.00 33.00 414 GLU A N 1
ATOM 2989 C CA . GLU A 1 414 ? -17.777 21.035 -37.367 1.00 33.00 414 GLU A CA 1
ATOM 2990 C C . GLU A 1 414 ? -17.557 20.448 -35.958 1.00 33.00 414 GLU A C 1
ATOM 2992 O O . GLU A 1 414 ? -17.040 19.354 -35.756 1.00 33.00 414 GLU A O 1
ATOM 2997 N N . ALA A 1 415 ? -17.939 21.215 -34.933 1.00 30.39 415 ALA A N 1
ATOM 2998 C CA . ALA A 1 415 ? -18.077 20.705 -33.567 1.00 30.39 415 ALA A CA 1
ATOM 2999 C C . ALA A 1 415 ? -19.232 21.409 -32.841 1.00 30.39 415 ALA A C 1
ATOM 3001 O O . ALA A 1 415 ? -19.059 22.022 -31.793 1.00 30.39 415 ALA A O 1
ATOM 3002 N N . MET A 1 416 ? -20.429 21.339 -33.421 1.00 38.03 416 MET A N 1
ATOM 3003 C CA . MET A 1 416 ? -21.690 21.553 -32.710 1.00 38.03 416 MET A CA 1
ATOM 3004 C C . MET A 1 416 ? -22.765 20.690 -33.364 1.00 38.03 416 MET A C 1
ATOM 3006 O O . MET A 1 416 ? -23.264 21.064 -34.416 1.00 38.03 416 MET A O 1
ATOM 3010 N N . ALA A 1 417 ? -23.093 19.550 -32.742 1.00 32.16 417 ALA A N 1
ATOM 3011 C CA . ALA A 1 417 ? -24.455 19.001 -32.635 1.00 32.16 417 ALA A CA 1
ATOM 3012 C C . ALA A 1 417 ? -24.442 17.514 -32.240 1.00 32.16 417 ALA A C 1
ATOM 3014 O O . ALA A 1 417 ? -24.612 16.668 -33.105 1.00 32.16 417 ALA A O 1
ATOM 3015 N N . ILE A 1 418 ? -24.345 17.187 -30.943 1.00 32.72 418 ILE A N 1
ATOM 3016 C CA . ILE A 1 418 ? -25.086 16.043 -30.367 1.00 32.72 418 ILE A CA 1
ATOM 3017 C C . ILE A 1 418 ? -25.530 16.421 -28.944 1.00 32.72 418 ILE A C 1
ATOM 3019 O O . ILE A 1 418 ? -24.895 16.096 -27.947 1.00 32.72 418 ILE A O 1
ATOM 3023 N N . GLN A 1 419 ? -26.653 17.130 -28.859 1.00 35.62 419 GLN A N 1
ATOM 3024 C CA . GLN A 1 419 ? -27.584 17.035 -27.737 1.00 35.62 419 GLN A CA 1
ATOM 3025 C C . GLN A 1 419 ? -28.998 17.046 -28.320 1.00 35.62 419 GLN A C 1
ATOM 3027 O O . GLN A 1 419 ? -29.324 17.918 -29.123 1.00 35.62 419 GLN A O 1
ATOM 3032 N N . ARG A 1 420 ? -29.817 16.099 -27.842 1.00 40.09 420 ARG A N 1
ATOM 3033 C CA . ARG A 1 420 ? -31.201 15.748 -28.221 1.00 40.09 420 ARG A CA 1
ATOM 3034 C C . ARG A 1 420 ? -31.325 14.652 -29.285 1.00 40.09 420 ARG A C 1
ATOM 3036 O O . ARG A 1 420 ? -31.554 14.927 -30.459 1.00 40.09 420 ARG A O 1
ATOM 3043 N N . LYS A 1 421 ? -31.325 13.406 -28.814 1.00 37.75 421 LYS A N 1
ATOM 3044 C CA . LYS A 1 421 ? -32.556 12.609 -28.708 1.00 37.75 421 LYS A CA 1
ATOM 3045 C C . LYS A 1 421 ? -32.433 11.608 -27.571 1.00 37.75 421 LYS A C 1
ATOM 3047 O O . LYS A 1 421 ? -31.320 11.066 -27.417 1.00 37.75 421 LYS A O 1
#